Protein AF-E1ZJI1-F1 (afdb_monomer)

Radius of gyration: 28.55 Å; Cα contacts (8 Å, |Δi|>4): 270; chains: 1; bounding box: 76×72×93 Å

Foldseek 3Di:
DDDDDDDPDDVVVVVVVVVVVVVVVVVVVVVPDDDDPDDDDDDDDDDDDDDDDPDPPCVVVVVVVPDPPPVVVVVLVVLLVLVLVVLVVVLVVLVVVVVVVCVVCVVVDDDCPVQVVLSVVLSVLSVVLSVVSVPDDSVRCVVCVLVSVLVSLVVNLVSVLVVLPPCVVCVVVVPPDPDQSALPHDLLVLLQDAQDDDPVSVVVLVVSLCRNLCLQVLLCVLLSHLDQLLSSQVSLVVVLCSSVVPVVLLSSCVGNHNPHPVNLVCLVVLLVVLLPQDAPCPPPDDPPDPCPVLVVLCVPPVLVSQLSSQLSSSLSSCVRSHVNSSLSSLVVCVVPVDPPPPPCVVVLCPDPVVVVSVVVVVVVVVSVVVSVVSSCLNPNDPDDPVNNVSSVSNVSSVSSVVSSVVSSCDSVVPDPPRD

Organism: Chlorella variabilis (NCBI:txid554065)

Solvent-accessible surface area (backbone atoms only — not comparable to full-atom values): 24212 Å² total; per-residue (Å²): 134,85,85,84,79,82,82,95,68,68,73,64,61,58,59,62,61,50,56,61,54,56,50,51,55,60,48,59,64,55,76,76,62,77,86,81,89,73,82,84,81,79,82,81,92,76,96,70,85,87,72,87,69,80,76,77,73,59,62,60,63,58,55,65,67,65,62,76,57,68,71,58,56,52,50,55,51,51,50,53,48,51,42,53,51,51,54,51,51,51,52,50,51,50,50,53,50,49,53,54,50,52,60,61,42,69,76,63,83,82,88,58,69,65,59,56,53,50,54,51,49,52,51,47,52,52,50,50,50,51,50,51,64,68,69,46,52,73,70,57,39,71,74,42,43,66,58,54,53,52,49,50,51,50,49,54,53,48,54,57,56,61,61,75,65,64,69,79,72,52,66,78,54,52,84,81,56,81,84,59,74,58,52,79,58,74,59,19,46,54,32,61,43,68,59,48,72,66,69,71,23,47,54,50,45,49,52,34,47,34,45,27,70,41,28,49,58,49,16,49,53,35,52,62,45,96,45,60,34,51,57,37,40,52,52,29,50,52,52,49,48,57,55,61,71,42,74,47,58,62,22,49,48,68,22,44,25,49,60,24,68,71,37,54,66,46,40,61,56,55,45,53,61,56,67,67,36,51,68,83,63,81,78,65,70,75,93,77,76,75,56,62,66,56,49,58,59,50,60,40,71,65,50,40,55,49,40,42,44,42,21,52,50,47,39,48,40,44,47,47,24,33,48,48,15,27,51,48,20,38,57,50,42,67,78,50,66,74,74,74,68,80,63,62,68,75,64,50,74,78,44,96,54,48,67,63,52,48,50,52,49,51,52,49,53,52,48,53,50,51,33,50,51,49,38,42,73,77,65,30,95,83,61,53,73,66,54,52,51,50,52,51,42,44,50,50,13,50,51,42,51,55,29,41,53,52,25,50,51,53,65,72,64,49,73,92,83,77,127

Sequence (419 aa):
MAMDACPPGISRQTQQLQRPLARMASALARSSGNVSSRGVERPPGGSRSRAHSPLPDNRQEQEAARVPPAHLQTQIWLVRRMELTAFALLLLGQTIMWRRTAAAEAALVLEHSSWRQHMAGLLALQATALVTLLSMTQAAWLHYRVLVIVGLQTAMAYMASRLSTKPQLQSAAKEQLPCYALPAEGVGLLLLRPASPGAAGAAADWLRLATGTRVLQAAVVGMALPLPPLAVLAQQVVLILLMTATSHNVAHCASPLLTHPLTRARLPGAWKALAVLPDLGLLRAEPGQPHQHQRDLLAAPEAQSELHCLAVLVMHQTVFGLLLPVVIATWTARAAPLTHLPTAHQQAAEQPWGRAAAAAAAVGRTWDRANAALMELCCGEGYCGLQLCVAAWLLLGNCWMLNEAAAVRRVAGGLPGCA

Secondary structure (DSSP, 8-state):
--PPPPP--SHHHHHHHHHHHHHHHHHHHHHT--------PPPPP-------PPPP-THHHHHHTTS--HHHHHHHHHHHHHHHHHHHHHHHHHHHHHHHHHHHHTTS-SS-HHHHHHHHHHHHHHHHHHHHHHHS-HHHHHHHHHHHHHHHHHHHHHHHHHHTT-GGGTTTSTTTS-S-----SGGGGGGGSPPPSHHHHHHHHHHHHHHHTSHHHHHHHHHHS---HHHHHHHHHHHHHHHHHSTHHHHHHTSHHHHSHHHHHHHHHHHHHHHTSPP-STTS----S-HHHHHHHTTSHHHHHHHHHHHHHHHHIIIIIIIHHHHHHHHHHHHS-------GGGTGGGSTTHHHHHHHHHHHHHHHHHHHHHHHHHH-TT--HHHHHHHHHHHHHHHHHHHHHHHHHHHHT--TT--

Mean predicted aligned error: 12.96 Å

Structure (mmCIF, N/CA/C/O backbone):
data_AF-E1ZJI1-F1
#
_entry.id   AF-E1ZJI1-F1
#
loop_
_atom_site.group_PDB
_atom_site.id
_atom_site.type_symbol
_atom_site.label_atom_id
_atom_site.label_alt_id
_atom_site.label_comp_id
_atom_site.label_asym_id
_atom_site.label_entity_id
_atom_site.label_seq_id
_atom_site.pdbx_PDB_ins_code
_atom_site.Cartn_x
_atom_site.Cartn_y
_atom_site.Cartn_z
_atom_site.occupancy
_atom_site.B_iso_or_equiv
_atom_site.auth_seq_id
_atom_site.auth_comp_id
_atom_site.auth_asym_id
_atom_site.auth_atom_id
_atom_site.pdbx_PDB_model_num
ATOM 1 N N . MET A 1 1 ? -7.031 -43.935 -39.981 1.00 37.50 1 MET A N 1
ATOM 2 C CA . MET A 1 1 ? -6.043 -44.398 -38.982 1.00 37.50 1 MET A CA 1
ATOM 3 C C . MET A 1 1 ? -6.364 -43.720 -37.661 1.00 37.50 1 MET A C 1
ATOM 5 O O . MET A 1 1 ? -6.825 -42.589 -37.687 1.00 37.50 1 MET A O 1
ATOM 9 N N . ALA A 1 2 ? -6.254 -44.495 -36.585 1.00 32.72 2 ALA A N 1
ATOM 10 C CA . ALA A 1 2 ? -6.893 -44.383 -35.274 1.00 32.72 2 ALA A CA 1
ATOM 11 C C . ALA A 1 2 ? -6.976 -42.988 -34.619 1.00 32.72 2 ALA A C 1
ATOM 13 O O . ALA A 1 2 ? -5.997 -42.252 -34.565 1.00 32.72 2 ALA A O 1
ATOM 14 N N . MET A 1 3 ? -8.161 -42.698 -34.063 1.00 33.12 3 MET A N 1
ATOM 15 C CA . MET A 1 3 ? -8.352 -41.766 -32.951 1.00 33.12 3 MET A CA 1
ATOM 16 C C . MET A 1 3 ? -7.973 -42.487 -31.653 1.00 33.12 3 MET A C 1
ATOM 18 O O . MET A 1 3 ? -8.554 -43.532 -31.356 1.00 33.12 3 MET A O 1
ATOM 22 N N . ASP A 1 4 ? -7.044 -41.922 -30.885 1.00 33.50 4 ASP A N 1
ATOM 23 C CA . ASP A 1 4 ? -6.704 -42.411 -29.550 1.00 33.50 4 ASP A CA 1
ATOM 24 C C . ASP A 1 4 ? -7.618 -41.796 -28.486 1.00 33.50 4 ASP A C 1
ATOM 26 O O . ASP A 1 4 ? -7.842 -40.585 -28.414 1.00 33.50 4 ASP A O 1
ATOM 30 N N . ALA A 1 5 ? -8.174 -42.690 -27.674 1.00 36.91 5 ALA A N 1
ATOM 31 C CA . ALA A 1 5 ? -9.123 -42.422 -26.613 1.00 36.91 5 ALA A CA 1
ATOM 32 C C . ALA A 1 5 ? -8.452 -41.798 -25.377 1.00 36.91 5 ALA A C 1
ATOM 34 O O . ALA A 1 5 ? -7.399 -42.233 -24.915 1.00 36.91 5 ALA A O 1
ATOM 35 N N . CYS A 1 6 ? -9.121 -40.802 -24.799 1.00 39.62 6 CYS A N 1
ATOM 36 C CA . CYS A 1 6 ? -8.763 -40.172 -23.531 1.00 39.62 6 CYS A CA 1
ATOM 37 C C . CYS A 1 6 ? -9.185 -41.081 -22.348 1.00 39.62 6 CYS A C 1
ATOM 39 O O . CYS A 1 6 ? -10.284 -41.645 -22.394 1.00 39.62 6 CYS A O 1
ATOM 41 N N . PRO A 1 7 ? -8.378 -41.249 -21.281 1.00 41.38 7 PRO A N 1
ATOM 42 C CA . PRO A 1 7 ? -8.674 -42.213 -20.222 1.00 41.38 7 PRO A CA 1
ATOM 43 C C . PRO A 1 7 ? -9.762 -41.701 -19.250 1.00 41.38 7 PRO A C 1
ATOM 45 O O . PRO A 1 7 ? -9.650 -40.593 -18.715 1.00 41.38 7 PRO A O 1
ATOM 48 N N . PRO A 1 8 ? -10.796 -42.505 -18.929 1.00 43.28 8 PRO A N 1
ATOM 49 C CA . PRO A 1 8 ? -11.837 -42.140 -17.973 1.00 43.28 8 PRO A CA 1
ATOM 50 C C . PRO A 1 8 ? -11.361 -42.441 -16.542 1.00 43.28 8 PRO A C 1
ATOM 52 O O . PRO A 1 8 ? -11.665 -43.492 -15.985 1.00 43.28 8 PRO A O 1
ATOM 55 N N . GLY A 1 9 ? -10.578 -41.538 -15.942 1.00 42.28 9 GLY A N 1
ATOM 56 C CA . GLY A 1 9 ? -9.996 -41.769 -14.606 1.00 42.28 9 GLY A CA 1
ATOM 57 C C . GLY A 1 9 ? -10.211 -40.676 -13.556 1.00 42.28 9 GLY A C 1
ATOM 58 O O . GLY A 1 9 ? -10.220 -40.968 -12.364 1.00 42.28 9 GLY A O 1
ATOM 59 N N . ILE A 1 10 ? -10.416 -39.417 -13.955 1.00 48.31 10 ILE A N 1
ATOM 60 C CA . ILE A 1 10 ? -10.218 -38.273 -13.038 1.00 48.31 10 ILE A CA 1
ATOM 61 C C . ILE A 1 10 ? -11.520 -37.817 -12.337 1.00 48.31 10 ILE A C 1
ATOM 63 O O . ILE A 1 10 ? -11.482 -37.164 -11.291 1.00 48.31 10 ILE A O 1
ATOM 67 N N . SER A 1 11 ? -12.697 -38.223 -12.827 1.00 52.41 11 SER A N 1
ATOM 68 C CA . SER A 1 11 ? -13.986 -37.760 -12.276 1.00 52.41 11 SER A CA 1
ATOM 69 C C . SER A 1 11 ? -14.371 -38.394 -10.931 1.00 52.41 11 SER A C 1
ATOM 71 O O . SER A 1 11 ? -15.123 -37.799 -10.160 1.00 52.41 11 SER A O 1
ATOM 73 N N . ARG A 1 12 ? -13.841 -39.580 -10.593 1.00 50.53 12 ARG A N 1
ATOM 74 C CA . ARG A 1 12 ? -14.170 -40.247 -9.317 1.00 50.53 12 ARG A CA 1
ATOM 75 C C . ARG A 1 12 ? -13.354 -39.724 -8.132 1.00 50.53 12 ARG A C 1
ATOM 77 O O . ARG A 1 12 ? -13.881 -39.670 -7.022 1.00 50.53 12 ARG A O 1
ATOM 84 N N . GLN A 1 13 ? -12.117 -39.273 -8.353 1.00 49.59 13 GLN A N 1
ATOM 85 C CA . GLN A 1 13 ? -11.273 -38.716 -7.285 1.00 49.59 13 GLN A CA 1
ATOM 86 C C . GLN A 1 13 ? -11.736 -37.322 -6.837 1.00 49.59 13 GLN A C 1
ATOM 88 O O . GLN A 1 13 ? -11.723 -37.018 -5.644 1.00 49.59 13 GLN A O 1
ATOM 93 N N . THR A 1 14 ? -12.240 -36.502 -7.760 1.00 52.12 14 THR A N 1
ATOM 94 C CA . THR A 1 14 ? -12.807 -35.181 -7.440 1.00 52.12 14 THR A CA 1
ATOM 95 C C . THR A 1 14 ? -14.122 -35.285 -6.656 1.00 52.12 14 THR A C 1
ATOM 97 O O . THR A 1 14 ? -14.335 -34.514 -5.720 1.00 52.12 14 THR A O 1
ATOM 100 N N . GLN A 1 15 ? -14.958 -36.298 -6.918 1.00 52.41 15 GLN A N 1
ATOM 101 C CA . GLN A 1 15 ? -16.167 -36.551 -6.117 1.00 52.41 15 GLN A CA 1
ATOM 102 C C . GLN A 1 15 ? -15.880 -37.066 -4.695 1.00 52.41 15 GLN A C 1
ATOM 104 O O . GLN A 1 15 ? -16.665 -36.801 -3.779 1.00 52.41 15 GLN A O 1
ATOM 109 N N . GLN A 1 16 ? -14.765 -37.771 -4.468 1.00 53.25 16 GLN A N 1
ATOM 110 C CA . GLN A 1 16 ? -14.403 -38.250 -3.127 1.00 53.25 16 GLN A CA 1
ATOM 111 C C . GLN A 1 16 ? -13.929 -37.123 -2.195 1.00 53.25 16 GLN A C 1
ATOM 113 O O . GLN A 1 16 ? -14.208 -37.183 -0.997 1.00 53.25 16 GLN A O 1
ATOM 118 N N . LEU A 1 17 ? -13.309 -36.065 -2.730 1.00 51.19 17 LEU A N 1
ATOM 119 C CA . LEU A 1 17 ? -12.855 -34.902 -1.951 1.00 51.19 17 LEU A CA 1
ATOM 120 C C . LEU A 1 17 ? -13.969 -33.880 -1.650 1.00 51.19 17 LEU A C 1
ATOM 122 O O . LEU A 1 17 ? -13.893 -33.171 -0.648 1.00 51.19 17 LEU A O 1
ATOM 126 N N . GLN A 1 18 ? -15.049 -33.835 -2.439 1.00 54.56 18 GLN A N 1
ATOM 127 C CA . GLN A 1 18 ? -16.174 -32.916 -2.190 1.00 54.56 18 GLN A CA 1
ATOM 128 C C . GLN A 1 18 ? -17.068 -33.334 -1.006 1.00 54.56 18 GLN A C 1
ATOM 130 O O . GLN A 1 18 ? -17.648 -32.484 -0.326 1.00 54.56 18 GLN A O 1
ATOM 135 N N . ARG A 1 19 ? -17.157 -34.636 -0.700 1.00 57.28 19 ARG A N 1
ATOM 136 C CA . ARG A 1 19 ? -17.980 -35.156 0.411 1.00 57.28 19 ARG A CA 1
ATOM 137 C C . ARG A 1 19 ? -17.525 -34.712 1.815 1.00 57.28 19 ARG A C 1
ATOM 139 O O . ARG A 1 19 ? -18.404 -34.359 2.605 1.00 57.28 19 ARG A O 1
ATOM 146 N N . PRO A 1 20 ? -16.227 -34.705 2.176 1.00 56.16 20 PRO A N 1
ATOM 147 C CA . PRO A 1 20 ? -15.794 -34.208 3.485 1.00 56.16 20 PRO A CA 1
ATOM 148 C C . PRO A 1 20 ? -15.956 -32.686 3.636 1.00 56.16 20 PRO A C 1
ATOM 150 O O . PRO A 1 20 ? -16.349 -32.234 4.710 1.00 56.16 20 PRO A O 1
ATOM 153 N N . LEU A 1 21 ? -15.766 -31.902 2.566 1.00 50.66 21 LEU A N 1
ATOM 154 C CA . LEU A 1 21 ? -15.939 -30.441 2.599 1.00 50.66 21 LEU A CA 1
ATOM 155 C C . LEU A 1 21 ? -17.402 -30.023 2.819 1.00 50.66 21 LEU A C 1
ATOM 157 O O . LEU A 1 21 ? -17.674 -29.154 3.649 1.00 50.66 21 LEU A O 1
ATOM 161 N N . ALA A 1 22 ? -18.358 -30.699 2.173 1.00 53.72 22 ALA A N 1
ATOM 162 C CA . ALA A 1 22 ? -19.785 -30.464 2.414 1.00 53.72 22 ALA A CA 1
ATOM 163 C C . ALA A 1 22 ? -20.205 -30.831 3.853 1.00 53.72 22 ALA A C 1
ATOM 165 O O . ALA A 1 22 ? -21.019 -30.138 4.472 1.00 53.72 22 ALA A O 1
ATOM 166 N N . ARG A 1 23 ? -19.606 -31.885 4.431 1.00 60.81 23 ARG A N 1
ATOM 167 C CA . ARG A 1 23 ? -19.838 -32.264 5.836 1.00 60.81 23 ARG A CA 1
ATOM 168 C C . ARG A 1 23 ? -19.276 -31.225 6.808 1.00 60.81 23 ARG A C 1
ATOM 170 O O . ARG A 1 23 ? -19.980 -30.882 7.754 1.00 60.81 23 ARG A O 1
ATOM 177 N N . MET A 1 24 ? -18.096 -30.660 6.539 1.00 54.44 24 MET A N 1
ATOM 178 C CA . MET A 1 24 ? -17.518 -29.572 7.344 1.00 54.44 24 MET A CA 1
ATOM 179 C C . MET A 1 24 ? -18.383 -28.301 7.316 1.00 54.44 24 MET A C 1
ATOM 181 O O . MET A 1 24 ? -18.677 -27.745 8.373 1.00 54.44 24 MET A O 1
ATOM 185 N N . ALA A 1 25 ? -18.883 -27.895 6.143 1.00 51.31 25 ALA A N 1
ATOM 186 C CA . ALA A 1 25 ? -19.768 -26.731 6.016 1.00 51.31 25 ALA A CA 1
ATOM 187 C C . ALA A 1 25 ? -21.095 -26.911 6.787 1.00 51.31 25 ALA A C 1
ATOM 189 O O . ALA A 1 25 ? -21.568 -25.996 7.459 1.00 51.31 25 ALA A O 1
ATOM 190 N N . SER A 1 26 ? -21.665 -28.121 6.769 1.00 52.38 26 SER A N 1
ATOM 191 C CA . SER A 1 26 ? -22.897 -28.442 7.512 1.00 52.38 26 SER A CA 1
ATOM 192 C C . SER A 1 26 ? -22.709 -28.647 9.028 1.00 52.38 26 SER A C 1
ATOM 194 O O . SER A 1 26 ? -23.695 -28.657 9.772 1.00 52.38 26 SER A O 1
ATOM 196 N N . ALA A 1 27 ? -21.469 -28.820 9.499 1.00 51.66 27 ALA A N 1
ATOM 197 C CA . ALA A 1 27 ? -21.130 -28.848 10.923 1.00 51.66 27 ALA A CA 1
ATOM 198 C C . ALA A 1 27 ? -20.963 -27.423 11.480 1.00 51.66 27 ALA A C 1
ATOM 200 O O . ALA A 1 27 ? -21.505 -27.118 12.540 1.00 51.66 27 ALA A O 1
ATOM 201 N N . LEU A 1 28 ? -20.328 -26.530 10.713 1.00 50.50 28 LEU A N 1
ATOM 202 C CA . LEU A 1 28 ? -20.190 -25.107 11.053 1.00 50.50 28 LEU A CA 1
ATOM 203 C C . LEU A 1 28 ? -21.540 -24.369 11.057 1.00 50.50 28 LEU A C 1
ATOM 205 O O . LEU A 1 28 ? -21.794 -23.548 11.933 1.00 50.50 28 LEU A O 1
ATOM 209 N N . ALA A 1 29 ? -22.466 -24.729 10.162 1.00 46.41 29 ALA A N 1
ATOM 210 C CA . ALA A 1 29 ? -23.826 -24.180 10.183 1.00 46.41 29 ALA A CA 1
ATOM 211 C C . ALA A 1 29 ? -24.649 -24.621 11.415 1.00 46.41 29 ALA A C 1
ATOM 213 O O . ALA A 1 29 ? -25.593 -23.934 11.801 1.00 46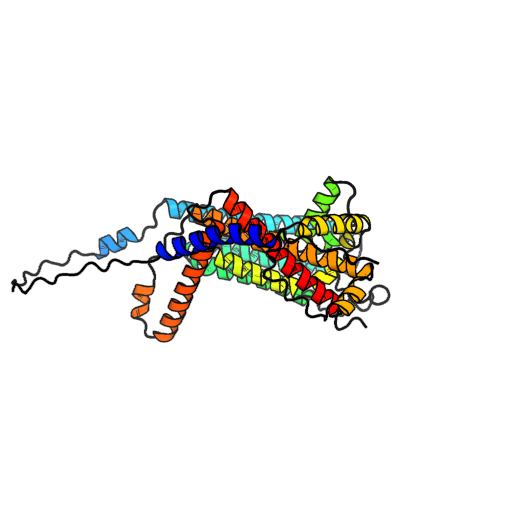.41 29 ALA A O 1
ATOM 214 N N . ARG A 1 30 ? -24.299 -25.749 12.055 1.00 49.47 30 ARG A N 1
ATOM 215 C CA . ARG A 1 30 ? -25.006 -26.275 13.236 1.00 49.47 30 ARG A CA 1
ATOM 216 C C . ARG A 1 30 ? -24.471 -25.751 14.568 1.00 49.47 30 ARG A C 1
ATOM 218 O O . ARG A 1 30 ? -25.242 -25.715 15.520 1.00 49.47 30 ARG A O 1
ATOM 225 N N . SER A 1 31 ? -23.219 -25.294 14.649 1.00 44.72 31 SER A N 1
ATOM 226 C CA . SER A 1 31 ? -22.698 -24.673 15.880 1.00 44.72 31 SER A CA 1
ATOM 227 C C . SER A 1 31 ? -23.128 -23.211 16.058 1.00 44.72 31 SER A C 1
ATOM 229 O O . SER A 1 31 ? -22.912 -22.639 17.119 1.00 44.72 31 SER A O 1
ATOM 231 N N . SER A 1 32 ? -23.758 -22.612 15.042 1.00 40.88 32 SER A N 1
ATOM 232 C CA . SER A 1 32 ? -24.221 -21.218 15.053 1.00 40.88 32 SER A CA 1
ATOM 233 C C . SER A 1 32 ? -25.687 -21.037 15.503 1.00 40.88 32 SER A C 1
ATOM 235 O O . SER A 1 32 ? -26.193 -19.914 15.486 1.00 40.88 32 SER A O 1
ATOM 237 N N . GLY A 1 33 ? -26.394 -22.108 15.880 1.00 41.91 33 GLY A N 1
ATOM 238 C CA . GLY A 1 33 ? -27.814 -22.070 16.250 1.00 41.91 33 GLY A CA 1
ATOM 239 C C . GLY A 1 33 ? -28.081 -22.361 17.732 1.00 41.91 33 GLY A C 1
ATOM 240 O O . GLY A 1 33 ? -27.650 -23.397 18.228 1.00 41.91 33 GLY A O 1
ATOM 241 N N . ASN A 1 34 ? -28.896 -21.494 18.356 1.00 39.44 34 ASN A N 1
ATOM 242 C CA . ASN A 1 34 ? -29.544 -21.557 19.688 1.00 39.44 34 ASN A CA 1
ATOM 243 C C . ASN A 1 34 ? -28.738 -20.881 20.816 1.00 39.44 34 ASN A C 1
ATOM 245 O O . ASN A 1 34 ? -27.730 -21.406 21.264 1.00 39.44 34 ASN A O 1
ATOM 249 N N . VAL A 1 35 ? -29.087 -19.702 21.358 1.00 46.31 35 VAL A N 1
ATOM 250 C CA . VAL A 1 35 ? -30.405 -19.110 21.693 1.00 46.31 35 VAL A CA 1
ATOM 251 C C . VAL A 1 35 ? -31.328 -20.121 22.369 1.00 46.31 35 VAL A C 1
ATOM 253 O O . VAL A 1 35 ? -32.257 -20.650 21.774 1.00 46.31 35 VAL A O 1
ATOM 256 N N . SER A 1 36 ? -31.051 -20.380 23.647 1.00 39.38 36 SER A N 1
ATOM 257 C CA . SER A 1 36 ? -32.018 -20.958 24.577 1.00 39.38 36 SER A CA 1
ATOM 258 C C . SER A 1 36 ? -32.679 -19.824 25.356 1.00 39.38 36 SER A C 1
ATOM 260 O O . SER A 1 36 ? -32.191 -19.391 26.399 1.00 39.38 36 SER A O 1
ATOM 262 N N . SER A 1 37 ? -33.819 -19.368 24.846 1.00 44.00 37 SER A N 1
ATOM 263 C CA . SER A 1 37 ? -34.855 -18.681 25.612 1.00 44.00 37 SER A CA 1
ATOM 264 C C . SER A 1 37 ? -35.364 -19.616 26.717 1.00 44.00 37 SER A C 1
ATOM 266 O O . SER A 1 37 ? -36.238 -20.449 26.476 1.00 44.00 37 SER A O 1
ATOM 268 N N . ARG A 1 38 ? -34.796 -19.523 27.925 1.00 41.44 38 ARG A N 1
ATOM 269 C CA . ARG A 1 38 ? -35.379 -20.141 29.124 1.00 41.44 38 ARG A CA 1
ATOM 270 C C . ARG A 1 38 ? -36.248 -19.118 29.843 1.00 41.44 38 ARG A C 1
ATOM 272 O O . ARG A 1 38 ? -35.863 -17.963 30.001 1.00 41.44 38 ARG A O 1
ATOM 279 N N . GLY A 1 39 ? -37.452 -19.578 30.164 1.00 41.56 39 GLY A N 1
ATOM 280 C CA . GLY A 1 39 ? -38.615 -18.784 30.506 1.00 41.56 39 GLY A CA 1
ATOM 281 C C . GLY A 1 39 ? -38.468 -17.978 31.786 1.00 41.56 39 GLY A C 1
ATOM 282 O O . GLY A 1 39 ? -37.927 -18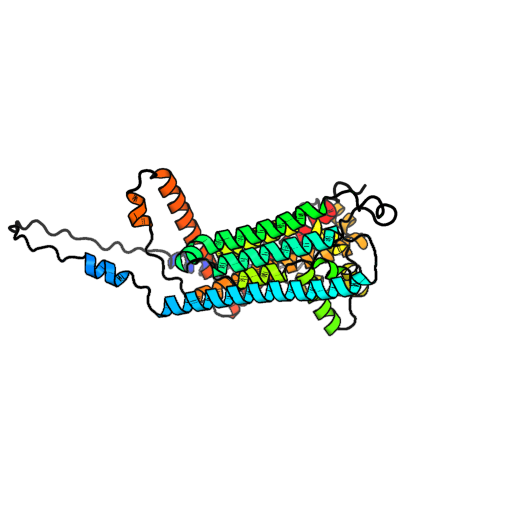.436 32.788 1.00 41.56 39 GLY A O 1
ATOM 283 N N . VAL A 1 40 ? -39.012 -16.768 31.723 1.00 41.66 40 VAL A N 1
ATOM 284 C CA . VAL A 1 40 ? -39.311 -15.933 32.878 1.00 41.66 40 VAL A CA 1
ATOM 285 C C . VAL A 1 40 ? -40.689 -16.359 33.377 1.00 41.66 40 VAL A C 1
ATOM 287 O O . VAL A 1 40 ? -41.712 -15.955 32.822 1.00 41.66 40 VAL A O 1
ATOM 290 N N . GLU A 1 41 ? -40.717 -17.207 34.401 1.00 41.47 41 GLU A N 1
ATOM 291 C CA . GLU A 1 41 ? -41.916 -17.423 35.208 1.00 41.47 41 GLU A CA 1
ATOM 292 C C . GLU A 1 41 ? -42.193 -16.153 36.023 1.00 41.47 41 GLU A C 1
ATOM 294 O O . GLU A 1 41 ? -41.361 -15.690 36.805 1.00 41.47 41 GLU A O 1
ATOM 299 N N . ARG A 1 42 ? -43.369 -15.555 35.807 1.00 44.66 42 ARG A N 1
ATOM 300 C CA . ARG A 1 42 ? -43.912 -14.488 36.654 1.00 44.66 42 ARG A CA 1
ATOM 301 C C . ARG A 1 42 ? -44.543 -15.120 37.900 1.00 44.66 42 ARG A C 1
ATOM 303 O O . ARG A 1 42 ? -45.495 -15.882 37.734 1.00 44.66 42 ARG A O 1
ATOM 310 N N . PRO A 1 43 ? -44.116 -14.771 39.124 1.00 53.50 43 PRO A N 1
ATOM 311 C CA . PRO A 1 43 ? -44.890 -15.092 40.314 1.00 53.50 43 PRO A CA 1
ATOM 312 C C . PRO A 1 43 ? -46.102 -14.143 40.440 1.00 53.50 43 PRO A C 1
ATOM 314 O O . PRO A 1 43 ? -46.004 -12.967 40.065 1.00 53.50 43 PRO A O 1
ATOM 317 N N . PRO A 1 44 ? -47.252 -14.628 40.949 1.00 56.75 44 PRO A N 1
ATOM 318 C CA . PRO A 1 44 ? -48.449 -13.822 41.148 1.00 56.75 44 PRO A CA 1
ATOM 319 C C . PRO A 1 44 ? -48.346 -12.955 42.410 1.00 56.75 44 PRO A C 1
ATOM 321 O O . PRO A 1 44 ? -47.534 -13.186 43.306 1.00 56.75 44 PRO A O 1
ATOM 324 N N . GLY A 1 45 ? -49.171 -11.910 42.426 1.00 51.94 45 GLY A N 1
ATOM 325 C CA . GLY A 1 45 ? -49.064 -10.748 43.296 1.00 51.94 45 GLY A CA 1
ATOM 326 C C . GLY A 1 45 ? -49.156 -11.036 44.792 1.00 51.94 45 GLY A C 1
ATOM 327 O O . GLY A 1 45 ? -50.116 -11.626 45.277 1.00 51.94 45 GLY A O 1
ATOM 328 N N . GLY A 1 46 ? -48.177 -10.504 45.521 1.00 43.06 46 GLY A N 1
ATOM 329 C CA . GLY A 1 46 ? -48.245 -10.269 46.956 1.00 43.06 46 GLY A CA 1
ATOM 330 C C . GLY A 1 46 ? -48.208 -8.767 47.219 1.00 43.06 46 GLY A C 1
ATOM 331 O O . GLY A 1 46 ? -47.187 -8.114 47.009 1.00 43.06 46 GLY A O 1
ATOM 332 N N . SER A 1 47 ? -49.331 -8.219 47.670 1.00 56.09 47 SER A N 1
ATOM 333 C CA . SER A 1 47 ? -49.472 -6.861 48.191 1.00 56.09 47 SER A CA 1
ATOM 334 C C . SER A 1 47 ? -48.570 -6.668 49.417 1.00 56.09 47 SER A C 1
ATOM 336 O O . SER A 1 47 ? -48.902 -7.119 50.513 1.00 56.09 47 SER A O 1
ATOM 338 N N . ARG A 1 48 ? -47.418 -6.010 49.240 1.00 48.28 48 ARG A N 1
ATOM 339 C CA . ARG A 1 48 ? -46.526 -5.593 50.335 1.00 48.28 48 ARG A CA 1
ATOM 340 C C . ARG A 1 48 ? -46.515 -4.074 50.465 1.00 48.28 48 ARG A C 1
ATOM 342 O O . ARG A 1 48 ? -46.180 -3.361 49.520 1.00 48.28 48 ARG A O 1
ATOM 349 N N . SER A 1 49 ? -46.869 -3.613 51.662 1.00 51.41 49 SER A N 1
ATOM 350 C CA . SER A 1 49 ? -46.761 -2.232 52.125 1.00 51.41 49 SER A CA 1
ATOM 351 C C . SER A 1 49 ? -45.392 -1.628 51.815 1.00 51.41 49 SER A C 1
ATOM 353 O O . SER A 1 49 ? -44.355 -2.186 52.173 1.00 51.41 49 SER A O 1
ATOM 355 N N . ARG A 1 50 ? -45.413 -0.454 51.173 1.00 51.75 50 ARG A N 1
ATOM 356 C CA . ARG A 1 50 ? -44.255 0.417 50.947 1.00 51.75 50 ARG A CA 1
ATOM 357 C C . ARG A 1 50 ? -43.723 0.927 52.286 1.00 51.75 50 ARG A C 1
ATOM 359 O O . ARG A 1 50 ? -44.245 1.894 52.829 1.00 51.75 50 ARG A O 1
ATOM 366 N N . ALA A 1 51 ? -42.650 0.316 52.772 1.00 53.50 51 ALA A N 1
ATOM 367 C CA . ALA A 1 51 ? -41.677 1.020 53.592 1.00 53.50 51 ALA A CA 1
ATOM 368 C C . ALA A 1 51 ? -40.717 1.748 52.636 1.00 53.50 51 ALA A C 1
ATOM 370 O O . ALA A 1 51 ? -40.097 1.120 51.777 1.00 53.50 51 ALA A O 1
ATOM 371 N N . HIS A 1 52 ? -40.644 3.076 52.732 1.00 55.31 52 HIS A N 1
ATOM 372 C CA . HIS A 1 52 ? -39.642 3.880 52.034 1.00 55.31 52 HIS A CA 1
ATOM 373 C C . HIS A 1 52 ? -38.261 3.591 52.632 1.00 55.31 52 HIS A C 1
ATOM 375 O O . HIS A 1 52 ? -37.834 4.244 53.580 1.00 55.31 52 HIS A O 1
ATOM 381 N N . SER A 1 53 ? -37.559 2.603 52.081 1.00 53.59 53 SER A N 1
ATOM 382 C CA . SER A 1 53 ? -36.108 2.523 52.225 1.00 53.59 53 SER A CA 1
ATOM 383 C C . SER A 1 53 ? -35.485 3.627 51.360 1.00 53.59 53 SER A C 1
ATOM 385 O O . SER A 1 53 ? -35.840 3.717 50.180 1.00 53.59 53 SER A O 1
ATOM 387 N N . PRO A 1 54 ? -34.605 4.486 51.905 1.00 63.81 54 PRO A N 1
ATOM 388 C CA . PRO A 1 54 ? -33.879 5.460 51.100 1.00 63.81 54 PRO A CA 1
ATOM 389 C C . PRO A 1 54 ? -33.081 4.695 50.042 1.00 63.81 54 PRO A C 1
ATOM 391 O O . PRO A 1 54 ? -32.344 3.766 50.375 1.00 63.81 54 PRO A O 1
ATOM 394 N N . LEU A 1 55 ? -33.296 5.028 48.764 1.00 66.62 55 LEU A N 1
ATOM 395 C CA . LEU A 1 55 ? -32.519 4.449 47.674 1.00 66.62 55 LEU A CA 1
ATOM 396 C C . LEU A 1 55 ? -31.030 4.674 47.980 1.00 66.62 55 LEU A C 1
ATOM 398 O O . LEU A 1 55 ? -30.663 5.816 48.269 1.00 66.62 55 LEU A O 1
ATOM 402 N N . PRO A 1 56 ? -30.185 3.628 47.937 1.00 63.50 56 PRO A N 1
ATOM 403 C CA . PRO A 1 56 ? -28.749 3.810 48.062 1.00 63.50 56 PRO A CA 1
ATOM 404 C C . PRO A 1 56 ? -28.291 4.783 46.975 1.00 63.50 56 PRO A C 1
ATOM 406 O O . PRO A 1 56 ? -28.734 4.713 45.824 1.00 63.50 56 PRO A O 1
ATOM 409 N N . ASP A 1 57 ? -27.460 5.739 47.376 1.00 66.12 57 ASP A N 1
ATOM 410 C CA . ASP A 1 57 ? -26.951 6.799 46.517 1.00 66.12 57 ASP A CA 1
ATOM 411 C C . ASP A 1 57 ? -25.956 6.201 45.505 1.00 66.12 57 ASP A C 1
ATOM 413 O O . ASP A 1 57 ? -24.738 6.235 45.677 1.00 66.12 57 ASP A O 1
ATOM 417 N N . ASN A 1 58 ? -26.496 5.608 44.434 1.00 69.75 58 ASN A N 1
ATOM 418 C CA . ASN A 1 58 ? -25.754 4.955 43.346 1.00 69.75 58 ASN A CA 1
ATOM 419 C C . ASN A 1 58 ? -24.778 5.904 42.616 1.00 69.75 58 ASN A C 1
ATOM 421 O O . ASN A 1 58 ? -24.041 5.466 41.729 1.00 69.75 58 ASN A O 1
ATOM 425 N N . ARG A 1 59 ? -24.749 7.201 42.959 1.00 68.19 59 ARG A N 1
ATOM 426 C CA . ARG A 1 59 ? -23.778 8.161 42.421 1.00 68.19 59 ARG A CA 1
ATOM 427 C C . ARG A 1 59 ? -22.343 7.814 42.798 1.00 68.19 59 ARG A C 1
ATOM 429 O O . ARG A 1 59 ? -21.473 7.950 41.943 1.00 68.19 59 ARG A O 1
ATOM 436 N N . GLN A 1 60 ? -22.093 7.323 44.013 1.00 63.59 60 GLN A N 1
ATOM 437 C CA . GLN A 1 60 ? -20.725 7.002 44.440 1.00 63.59 60 GLN A CA 1
ATOM 438 C C . GLN A 1 60 ? -20.164 5.761 43.732 1.00 63.59 60 GLN A C 1
ATOM 440 O O . GLN A 1 60 ? -19.003 5.768 43.323 1.00 63.59 60 GLN A O 1
ATOM 445 N N . GLU A 1 61 ? -20.982 4.732 43.485 1.00 63.88 61 GLU A N 1
ATOM 446 C CA . GLU A 1 61 ? -20.558 3.579 42.675 1.00 63.88 61 GLU A CA 1
ATOM 447 C C . GLU A 1 61 ? -20.364 3.953 41.197 1.00 63.88 61 GLU A C 1
ATOM 449 O O . GLU A 1 61 ? -19.425 3.480 40.553 1.00 63.88 61 GLU A O 1
ATOM 454 N N . GLN A 1 62 ? -21.185 4.865 40.659 1.00 66.44 62 GLN A N 1
ATOM 455 C CA . GLN A 1 62 ? -20.994 5.378 39.299 1.00 66.44 62 GLN A CA 1
ATOM 456 C C . GLN A 1 62 ? -19.753 6.270 39.150 1.00 66.44 62 GLN A C 1
ATOM 458 O O . GLN A 1 62 ? -19.170 6.299 38.064 1.00 66.44 62 GLN A O 1
ATOM 463 N N . GLU A 1 63 ? -19.324 6.986 40.192 1.00 65.00 63 GLU A N 1
ATOM 464 C CA . GLU A 1 63 ? -18.082 7.772 40.164 1.00 65.00 63 GLU A CA 1
ATOM 465 C C . GLU A 1 63 ? -16.833 6.906 40.347 1.00 65.00 63 GLU A C 1
ATOM 467 O O . GLU A 1 63 ? -15.850 7.116 39.633 1.00 65.00 63 GLU A O 1
ATOM 472 N N . ALA A 1 64 ? -16.884 5.876 41.198 1.00 59.53 64 ALA A N 1
ATOM 473 C CA . ALA A 1 64 ? -15.787 4.919 41.346 1.00 59.53 64 ALA A CA 1
ATOM 474 C C . ALA A 1 64 ? -15.518 4.126 40.049 1.00 59.53 64 ALA A C 1
ATOM 476 O O . ALA A 1 64 ? -14.369 3.813 39.738 1.00 59.53 64 ALA A O 1
ATOM 477 N N . ALA A 1 65 ? -16.552 3.875 39.239 1.00 59.78 65 ALA A N 1
ATOM 478 C CA . ALA A 1 65 ? -16.426 3.197 37.947 1.00 59.78 65 ALA A CA 1
ATOM 479 C C . ALA A 1 65 ? -15.832 4.067 36.814 1.00 59.78 65 ALA A C 1
ATOM 481 O O . ALA A 1 65 ? -15.575 3.550 35.724 1.00 59.78 65 ALA A O 1
ATOM 482 N N . ARG A 1 66 ? -15.609 5.377 37.020 1.00 65.25 66 ARG A N 1
ATOM 483 C CA . ARG A 1 66 ? -15.080 6.273 35.967 1.00 65.25 66 ARG A CA 1
ATOM 484 C C . ARG A 1 66 ? -13.563 6.287 35.847 1.00 65.25 66 ARG A C 1
ATOM 486 O O . ARG A 1 66 ? -13.059 6.803 34.848 1.00 65.25 66 ARG A O 1
ATOM 493 N N . VAL A 1 67 ? -12.829 5.762 36.826 1.00 67.75 67 VAL A N 1
ATOM 494 C CA . VAL A 1 67 ? -11.367 5.712 36.731 1.00 67.75 67 VAL A CA 1
ATOM 495 C C . VAL A 1 67 ? -10.988 4.520 35.848 1.00 67.75 67 VAL A C 1
ATOM 497 O O . VAL A 1 67 ? -11.272 3.381 36.221 1.00 67.75 67 VAL A O 1
ATOM 500 N N . PRO A 1 68 ? -10.375 4.741 34.669 1.00 67.19 68 PRO A N 1
ATOM 501 C CA . PRO A 1 68 ? -9.944 3.638 33.827 1.00 67.19 68 PRO A CA 1
ATOM 502 C C . PRO A 1 68 ? -8.934 2.780 34.597 1.00 67.19 68 PRO A C 1
ATOM 504 O O . PRO A 1 68 ? -8.090 3.319 35.319 1.00 67.19 68 PRO A O 1
ATOM 507 N N . PRO A 1 69 ? -8.986 1.449 34.455 1.00 76.75 69 PRO A N 1
ATOM 508 C CA . PRO A 1 69 ? -8.079 0.573 35.177 1.00 76.75 69 PRO A CA 1
ATOM 509 C C . PRO A 1 69 ? -6.624 0.888 34.796 1.00 76.75 69 PRO A C 1
ATOM 511 O O . PRO A 1 69 ? -6.326 1.187 33.638 1.00 76.75 69 PRO A O 1
ATOM 514 N N . ALA A 1 70 ? -5.706 0.813 35.767 1.00 77.00 70 ALA A N 1
ATOM 515 C CA . ALA A 1 70 ? -4.323 1.283 35.619 1.00 77.00 70 ALA A CA 1
ATOM 516 C C . ALA A 1 70 ? -3.605 0.722 34.372 1.00 77.00 70 ALA A C 1
ATOM 518 O O . ALA A 1 70 ? -2.865 1.445 33.706 1.00 77.00 70 ALA A O 1
ATOM 519 N N . HIS A 1 71 ? -3.886 -0.533 33.996 1.00 73.38 71 HIS A N 1
ATOM 520 C CA . HIS A 1 71 ? -3.313 -1.165 32.803 1.00 73.38 71 HIS A CA 1
ATOM 521 C C . HIS A 1 71 ? -3.696 -0.447 31.495 1.00 73.38 71 HIS A C 1
ATOM 523 O O . HIS A 1 71 ? -2.862 -0.316 30.596 1.00 73.38 71 HIS A O 1
ATOM 529 N N . LEU A 1 72 ? -4.926 0.070 31.396 1.00 71.62 72 LEU A N 1
ATOM 530 C CA . LEU A 1 72 ? -5.404 0.810 30.228 1.00 71.62 72 LEU A CA 1
ATOM 531 C C . LEU A 1 72 ? -4.657 2.140 30.101 1.00 71.62 72 LEU A C 1
ATOM 533 O O . LEU A 1 72 ? -4.242 2.536 29.014 1.00 71.62 72 LEU A O 1
ATOM 537 N N . GLN A 1 73 ? -4.431 2.815 31.229 1.00 75.75 73 GLN A N 1
ATOM 538 C CA . GLN A 1 73 ? -3.719 4.089 31.262 1.00 75.75 73 GLN A CA 1
ATOM 539 C C . GLN A 1 73 ? -2.257 3.928 30.814 1.00 75.75 73 GLN A C 1
ATOM 541 O O . GLN A 1 73 ? -1.758 4.748 30.036 1.00 75.75 73 GLN A O 1
ATOM 54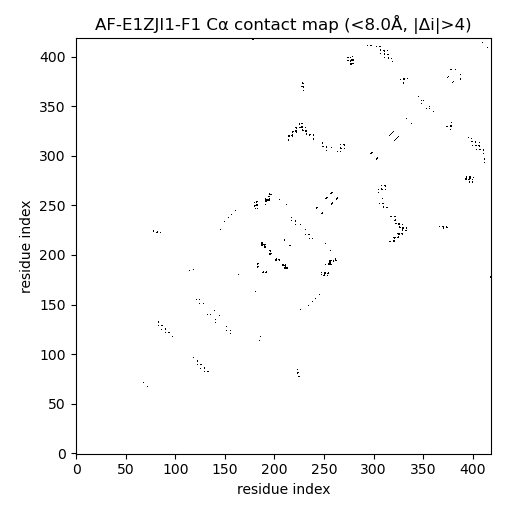6 N N . THR A 1 74 ? -1.594 2.838 31.222 1.00 75.44 74 THR A N 1
ATOM 547 C CA . THR A 1 74 ? -0.241 2.492 30.758 1.00 75.44 74 THR A CA 1
ATOM 548 C C . THR A 1 74 ? -0.207 2.216 29.253 1.00 75.44 74 THR A C 1
ATOM 550 O O . THR A 1 74 ? 0.678 2.727 28.563 1.00 75.44 74 THR A O 1
ATOM 553 N N . GLN A 1 75 ? -1.182 1.471 28.717 1.00 71.44 75 GLN A N 1
ATOM 554 C CA . GLN A 1 75 ? -1.265 1.193 27.278 1.00 71.44 75 GLN A CA 1
ATOM 555 C C . GLN A 1 75 ? -1.481 2.466 26.455 1.00 71.44 75 GLN A C 1
ATOM 557 O O . GLN A 1 75 ? -0.744 2.705 25.498 1.00 71.44 75 GLN A O 1
ATOM 562 N N . ILE A 1 76 ? -2.428 3.324 26.848 1.00 73.38 76 ILE A N 1
ATOM 563 C CA . ILE A 1 76 ? -2.698 4.595 26.152 1.00 73.38 76 ILE A CA 1
ATOM 564 C C . ILE A 1 76 ? -1.436 5.465 26.123 1.00 73.38 76 ILE A C 1
ATOM 566 O O . ILE A 1 76 ? -1.117 6.090 25.109 1.00 73.38 76 ILE A O 1
ATOM 570 N N . TRP A 1 77 ? -0.697 5.509 27.231 1.00 76.44 77 TRP A N 1
ATOM 571 C CA . TRP A 1 77 ? 0.536 6.281 27.315 1.00 76.44 77 TRP A CA 1
ATOM 572 C C . TRP A 1 77 ? 1.657 5.712 26.432 1.00 76.44 77 TRP A C 1
ATOM 574 O O . TRP A 1 77 ? 2.340 6.477 25.745 1.00 76.44 77 TRP A O 1
ATOM 584 N N . LEU A 1 78 ? 1.814 4.384 26.392 1.00 72.94 78 LEU A N 1
ATOM 585 C CA . LEU A 1 78 ? 2.785 3.707 25.526 1.00 72.94 78 LEU A CA 1
ATOM 586 C C . LEU A 1 78 ? 2.489 3.975 24.045 1.00 72.94 78 LEU A C 1
ATOM 588 O O . LEU A 1 78 ? 3.386 4.355 23.295 1.00 72.94 78 LEU A O 1
ATOM 592 N N . VAL A 1 79 ? 1.224 3.841 23.642 1.00 69.50 79 VAL A N 1
ATOM 593 C CA . VAL A 1 79 ? 0.775 4.127 22.275 1.00 69.50 79 VAL A CA 1
ATOM 594 C C . VAL A 1 79 ? 1.094 5.564 21.894 1.00 69.50 79 VAL A C 1
ATOM 596 O O . VAL A 1 79 ? 1.718 5.801 20.862 1.00 69.50 79 VAL A O 1
ATOM 599 N N . ARG A 1 80 ? 0.726 6.526 22.748 1.00 74.81 80 ARG A N 1
ATOM 600 C CA . ARG A 1 80 ? 1.004 7.940 22.489 1.00 74.81 80 ARG A CA 1
ATOM 601 C C . ARG A 1 80 ? 2.502 8.187 22.302 1.00 74.81 80 ARG A C 1
ATOM 603 O O . ARG A 1 80 ? 2.886 8.941 21.412 1.00 74.81 80 ARG A O 1
ATOM 610 N N . ARG A 1 81 ? 3.354 7.542 23.106 1.00 75.62 81 ARG A N 1
ATOM 611 C CA . ARG A 1 81 ? 4.812 7.628 22.940 1.00 75.62 81 ARG A CA 1
ATOM 612 C C . ARG A 1 81 ? 5.281 7.046 21.614 1.00 75.62 81 ARG A C 1
ATOM 614 O O . ARG A 1 81 ? 6.044 7.716 20.930 1.00 75.62 81 ARG A O 1
ATOM 621 N N . MET A 1 82 ? 4.815 5.857 21.237 1.00 69.69 82 MET A N 1
ATOM 622 C CA . MET A 1 82 ? 5.186 5.240 19.960 1.00 69.69 82 MET A CA 1
ATOM 623 C C . MET A 1 82 ? 4.789 6.118 18.771 1.00 69.69 82 MET A C 1
ATOM 625 O O . MET A 1 82 ? 5.599 6.306 17.865 1.00 69.69 82 MET A O 1
ATOM 629 N N . GLU A 1 83 ? 3.599 6.723 18.798 1.00 68.31 83 GLU A N 1
ATOM 630 C CA . GLU A 1 83 ? 3.166 7.651 17.750 1.00 68.31 83 GLU A CA 1
ATOM 631 C C . GLU A 1 83 ? 4.050 8.900 17.691 1.00 68.31 83 GLU A C 1
ATOM 633 O O . GLU A 1 83 ? 4.539 9.255 16.619 1.00 68.31 83 GLU A O 1
ATOM 638 N N . LEU A 1 84 ? 4.327 9.534 18.835 1.00 74.88 84 LEU A N 1
ATOM 639 C CA . LEU A 1 84 ? 5.224 10.692 18.897 1.00 74.88 84 LEU A CA 1
ATOM 640 C C . LEU A 1 84 ? 6.629 10.352 18.385 1.00 74.88 84 LEU A C 1
ATOM 642 O O . LEU A 1 84 ? 7.206 11.125 17.620 1.00 74.88 84 LEU A O 1
ATOM 646 N N . THR A 1 85 ? 7.168 9.189 18.757 1.00 71.56 85 THR A N 1
ATOM 647 C CA . THR A 1 85 ? 8.466 8.716 18.264 1.00 71.56 85 THR A CA 1
ATOM 648 C C . THR A 1 85 ? 8.429 8.457 16.759 1.00 71.56 85 THR A C 1
ATOM 650 O O . THR A 1 85 ? 9.354 8.864 16.061 1.00 71.56 85 THR A O 1
ATOM 653 N N . ALA A 1 86 ? 7.363 7.853 16.230 1.00 68.38 86 ALA A N 1
ATOM 654 C CA . ALA A 1 86 ? 7.213 7.619 14.796 1.00 68.38 86 ALA A CA 1
ATOM 655 C C . ALA A 1 86 ? 7.164 8.937 14.003 1.00 68.38 86 ALA A C 1
ATOM 657 O O . ALA A 1 86 ? 7.885 9.081 13.015 1.00 68.38 86 ALA A O 1
ATOM 658 N N . PHE A 1 87 ? 6.386 9.926 14.458 1.00 70.62 87 PHE A N 1
ATOM 659 C CA . PHE A 1 87 ? 6.349 11.255 13.835 1.00 70.62 87 PHE A CA 1
ATOM 660 C C . PHE A 1 87 ? 7.697 11.977 13.929 1.00 70.62 87 PHE A C 1
ATOM 662 O O . PHE A 1 87 ? 8.141 12.564 12.943 1.00 70.62 87 PHE A O 1
ATOM 669 N N . ALA A 1 88 ? 8.384 11.891 15.072 1.00 73.25 88 ALA A N 1
ATOM 670 C CA . ALA A 1 88 ? 9.712 12.474 15.239 1.00 73.25 88 ALA A CA 1
ATOM 671 C C . ALA A 1 88 ? 10.748 11.831 14.302 1.00 73.25 88 ALA A C 1
ATOM 673 O O . ALA A 1 88 ? 11.535 12.542 13.679 1.00 73.25 88 ALA A O 1
ATOM 674 N N . LEU A 1 89 ? 10.727 10.503 14.152 1.00 70.56 89 LEU A N 1
ATOM 675 C CA . LEU A 1 89 ? 11.617 9.782 13.239 1.00 70.56 89 LEU A CA 1
ATOM 676 C C . LEU A 1 89 ? 11.311 10.088 11.770 1.00 70.56 89 LEU A C 1
ATOM 678 O O . LEU A 1 89 ? 12.244 10.247 10.984 1.00 70.56 89 LEU A O 1
ATOM 682 N N . LEU A 1 90 ? 10.034 10.215 11.397 1.00 68.38 90 LEU A N 1
ATOM 683 C CA . LEU A 1 90 ? 9.635 10.643 10.053 1.00 68.38 90 LEU A CA 1
ATOM 684 C C . LEU A 1 90 ? 10.150 12.054 9.749 1.00 68.38 90 LEU A C 1
ATOM 686 O O . LEU A 1 90 ? 10.789 12.257 8.716 1.00 68.38 90 LEU A O 1
ATOM 690 N N . LEU A 1 91 ? 9.950 12.998 10.672 1.00 74.94 91 LEU A N 1
ATOM 691 C CA . LEU A 1 91 ? 10.436 14.372 10.541 1.00 74.94 91 LEU A CA 1
ATOM 692 C C . LEU A 1 91 ? 11.972 14.417 10.455 1.00 74.94 91 LEU A C 1
ATOM 694 O O . LEU A 1 91 ? 12.540 15.114 9.609 1.00 74.94 91 LEU A O 1
ATOM 698 N N . LEU A 1 92 ? 12.663 13.635 11.288 1.00 73.44 92 LEU A N 1
ATOM 699 C CA . LEU A 1 92 ? 14.122 13.527 11.269 1.00 73.44 92 LEU A CA 1
ATOM 700 C C . LEU A 1 92 ? 14.628 12.922 9.949 1.00 73.44 92 LEU A C 1
ATOM 702 O O . LEU A 1 92 ? 15.561 13.439 9.339 1.00 73.44 92 LEU A O 1
ATOM 706 N N . GLY A 1 93 ? 13.994 11.855 9.467 1.00 68.62 93 GLY A N 1
ATOM 707 C CA . GLY A 1 93 ? 14.334 11.230 8.190 1.00 68.62 93 GLY A CA 1
ATOM 708 C C . GLY A 1 93 ? 14.165 12.194 7.017 1.00 68.62 93 GLY A C 1
ATOM 709 O O . GLY A 1 93 ? 15.065 12.314 6.181 1.00 68.62 93 GLY A O 1
ATOM 710 N N . GLN A 1 94 ? 13.057 12.942 6.988 1.00 71.75 94 GLN A N 1
ATOM 711 C CA . GLN A 1 94 ? 12.802 13.946 5.954 1.00 71.75 94 GLN A CA 1
ATOM 712 C C . GLN A 1 94 ? 13.784 15.117 6.016 1.00 71.75 94 GLN A C 1
ATOM 714 O O . GLN A 1 94 ? 14.285 15.541 4.977 1.00 71.75 94 GLN A O 1
ATOM 719 N N . THR A 1 95 ? 14.125 15.607 7.209 1.00 72.19 95 THR A N 1
ATOM 720 C CA . THR A 1 95 ? 15.119 16.685 7.364 1.00 72.19 95 THR A CA 1
ATOM 721 C C . THR A 1 95 ? 16.529 16.242 6.973 1.00 72.19 95 THR A C 1
ATOM 723 O O . THR A 1 95 ? 17.238 17.002 6.310 1.00 72.19 95 THR A O 1
ATOM 726 N N . ILE A 1 96 ? 16.942 15.015 7.311 1.00 71.50 96 ILE A N 1
ATOM 727 C CA . ILE A 1 96 ? 18.231 14.454 6.870 1.00 71.50 96 ILE A CA 1
ATOM 728 C C . ILE A 1 96 ? 18.259 14.313 5.349 1.00 71.50 96 ILE A C 1
ATOM 730 O O . ILE A 1 96 ? 19.242 14.710 4.717 1.00 71.50 96 ILE A O 1
ATOM 734 N N . MET A 1 97 ? 17.193 13.766 4.758 1.00 67.94 97 MET A N 1
ATOM 735 C CA . MET A 1 97 ? 17.075 13.674 3.305 1.00 67.94 97 MET A CA 1
ATOM 736 C C . MET A 1 97 ? 17.169 15.052 2.658 1.00 67.94 97 MET A C 1
ATOM 738 O O . MET A 1 97 ? 17.993 15.227 1.766 1.00 67.94 97 MET A O 1
ATOM 742 N N . TRP A 1 98 ? 16.411 16.029 3.160 1.00 73.88 98 TRP A N 1
ATOM 743 C CA . TRP A 1 98 ? 16.419 17.395 2.648 1.00 73.88 98 TRP A CA 1
ATOM 744 C C . TRP A 1 98 ? 17.803 18.039 2.733 1.00 73.88 98 TRP A C 1
ATOM 746 O O . TRP A 1 98 ? 18.253 18.648 1.768 1.00 73.88 98 TRP A O 1
ATOM 756 N N . ARG A 1 99 ? 18.530 17.859 3.844 1.00 75.69 99 ARG A N 1
ATOM 757 C CA . ARG A 1 99 ? 19.908 18.360 3.974 1.00 75.69 99 ARG A CA 1
ATOM 758 C C . ARG A 1 99 ? 20.853 17.726 2.957 1.00 75.69 99 ARG A C 1
ATOM 760 O O . ARG A 1 99 ? 21.671 18.429 2.371 1.00 75.69 99 ARG A O 1
ATOM 767 N N . ARG A 1 100 ? 20.751 16.411 2.743 1.00 73.12 100 ARG A N 1
ATOM 768 C CA . ARG A 1 100 ? 21.608 15.693 1.787 1.00 73.12 100 ARG A CA 1
ATOM 769 C C . ARG A 1 100 ? 21.306 16.082 0.344 1.00 73.12 100 ARG A C 1
ATOM 771 O O . ARG A 1 100 ? 22.244 16.261 -0.427 1.00 73.12 100 ARG A O 1
ATOM 778 N N . THR A 1 101 ? 20.032 16.229 -0.016 1.00 65.19 101 THR A N 1
ATOM 779 C CA . THR A 1 101 ? 19.646 16.673 -1.361 1.00 65.19 101 THR A CA 1
ATOM 780 C C . THR A 1 101 ? 20.007 18.136 -1.575 1.00 65.19 101 THR A C 1
ATOM 782 O O . THR A 1 101 ? 20.612 18.449 -2.588 1.00 65.19 101 THR A O 1
ATOM 785 N N . ALA A 1 102 ? 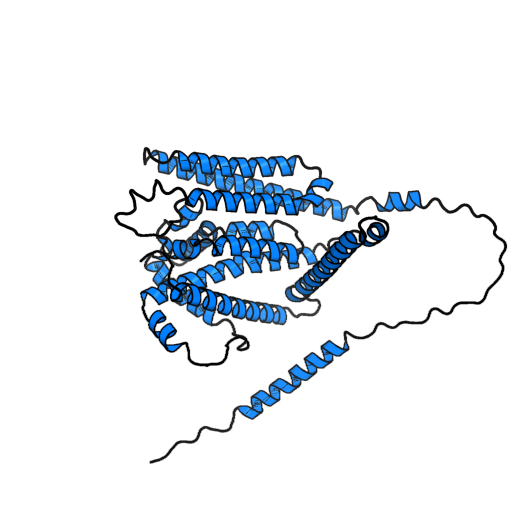19.770 19.011 -0.593 1.00 68.19 102 ALA A N 1
ATOM 786 C CA . ALA A 1 102 ? 20.154 20.419 -0.674 1.00 68.19 102 ALA A CA 1
ATOM 787 C C . ALA A 1 102 ? 21.672 20.608 -0.838 1.00 68.19 102 ALA A C 1
ATOM 789 O O . ALA A 1 102 ? 22.091 21.495 -1.575 1.00 68.19 102 ALA A O 1
ATOM 790 N N . ALA A 1 103 ? 22.493 19.773 -0.190 1.00 69.06 103 ALA A N 1
ATOM 791 C CA . ALA A 1 103 ? 23.946 19.801 -0.354 1.00 69.06 103 ALA A CA 1
ATOM 792 C C . ALA A 1 103 ? 24.393 19.327 -1.748 1.00 69.06 103 ALA A C 1
ATOM 794 O O . ALA A 1 103 ? 25.293 19.922 -2.331 1.00 69.06 103 ALA A O 1
ATOM 795 N N . ALA A 1 104 ? 23.753 18.287 -2.296 1.00 63.84 104 ALA A N 1
ATOM 796 C CA . ALA A 1 104 ? 24.034 17.803 -3.649 1.00 63.84 104 ALA A CA 1
ATOM 797 C C . ALA A 1 104 ? 23.557 18.790 -4.734 1.00 63.84 104 ALA A C 1
ATOM 799 O O . ALA A 1 104 ? 24.235 18.984 -5.737 1.00 63.84 104 ALA A O 1
ATOM 800 N N . GLU A 1 105 ? 22.415 19.446 -4.515 1.00 61.97 105 GLU A N 1
ATOM 801 C CA . GLU A 1 105 ? 21.817 20.426 -5.432 1.00 61.97 105 GLU A CA 1
ATOM 802 C C . GLU A 1 105 ? 22.467 21.809 -5.348 1.00 61.97 105 GLU A C 1
ATOM 804 O O . GLU A 1 105 ? 22.409 22.559 -6.315 1.00 61.97 105 GLU A O 1
ATOM 809 N N . ALA A 1 106 ? 23.132 22.170 -4.244 1.00 60.75 106 ALA A N 1
ATOM 810 C CA . ALA A 1 106 ? 23.915 23.409 -4.175 1.00 60.75 106 ALA A CA 1
ATOM 811 C C . ALA A 1 106 ? 25.022 23.471 -5.250 1.00 60.75 106 ALA A C 1
ATOM 813 O O . ALA A 1 106 ? 25.480 24.559 -5.585 1.00 60.75 106 ALA A O 1
ATOM 814 N N . ALA A 1 107 ? 25.410 22.320 -5.813 1.00 57.53 107 ALA A N 1
ATOM 815 C CA . ALA A 1 107 ? 26.337 22.217 -6.936 1.00 57.53 107 ALA A CA 1
ATOM 816 C C . ALA A 1 107 ? 25.672 22.377 -8.324 1.00 57.53 107 ALA A C 1
ATOM 818 O O . ALA A 1 107 ? 26.373 22.618 -9.302 1.00 57.53 107 ALA A O 1
ATOM 819 N N . LEU A 1 108 ? 24.340 22.269 -8.428 1.00 58.69 108 LEU A N 1
ATOM 820 C CA . LEU A 1 108 ? 23.558 22.381 -9.669 1.00 58.69 108 LEU A CA 1
ATOM 821 C C . LEU A 1 108 ? 22.634 23.606 -9.570 1.00 58.69 108 LEU A C 1
ATOM 823 O O . LEU A 1 108 ? 21.489 23.558 -9.127 1.00 58.69 108 LEU A O 1
ATOM 827 N N . VAL A 1 109 ? 23.209 24.750 -9.920 1.00 52.88 109 VAL A N 1
ATOM 828 C CA . VAL A 1 109 ? 22.710 26.104 -9.658 1.00 52.88 109 VAL A CA 1
ATOM 829 C C . VAL A 1 109 ? 21.643 26.526 -10.690 1.00 52.88 109 VAL A C 1
ATOM 831 O O . VAL A 1 109 ? 21.957 26.595 -11.869 1.00 52.88 109 VAL A O 1
ATOM 834 N N . LEU A 1 110 ? 20.400 26.796 -10.233 1.00 51.38 110 LEU A N 1
ATOM 835 C CA . LEU A 1 110 ? 19.558 28.007 -10.476 1.00 51.38 110 LEU A CA 1
ATOM 836 C C . LEU A 1 110 ? 18.029 27.815 -10.556 1.00 51.38 110 LEU A C 1
ATOM 838 O O . LEU A 1 110 ? 17.323 28.783 -10.291 1.00 51.38 110 LEU A O 1
ATOM 842 N N . GLU A 1 111 ? 17.472 26.627 -10.807 1.00 54.34 111 GLU A N 1
ATOM 843 C CA . GLU A 1 111 ? 16.029 26.538 -11.156 1.00 54.34 111 GLU A CA 1
ATOM 844 C C . GLU A 1 111 ? 15.110 25.820 -10.139 1.00 54.34 111 GLU A C 1
ATOM 846 O O . GLU A 1 111 ? 14.022 25.371 -10.475 1.00 54.34 111 GLU A O 1
ATOM 851 N N . HIS A 1 112 ? 15.518 25.703 -8.868 1.00 59.12 112 HIS A N 1
ATOM 852 C CA . HIS A 1 112 ? 14.844 24.829 -7.880 1.00 59.12 112 HIS A CA 1
ATOM 853 C C . HIS A 1 112 ? 14.192 25.553 -6.677 1.00 59.12 112 HIS A C 1
ATOM 855 O O . HIS A 1 112 ? 14.055 24.987 -5.587 1.00 59.12 112 HIS A O 1
ATOM 861 N N . SER A 1 113 ? 13.760 26.811 -6.826 1.00 66.56 113 SER A N 1
ATOM 862 C CA . SER A 1 113 ? 13.116 27.566 -5.729 1.00 66.56 113 SER A CA 1
ATOM 863 C C . SER A 1 113 ? 11.778 26.959 -5.272 1.00 66.56 113 SER A C 1
ATOM 865 O O . SER A 1 113 ? 11.482 26.952 -4.075 1.00 66.56 113 SER A O 1
ATOM 867 N N . SER A 1 114 ? 11.006 26.382 -6.196 1.00 66.69 114 SER A N 1
ATOM 868 C CA . SER A 1 114 ? 9.716 25.738 -5.920 1.00 66.69 114 SER A CA 1
ATOM 869 C C . SER A 1 114 ? 9.872 24.495 -5.037 1.00 66.69 114 SER A C 1
ATOM 871 O O . SER A 1 114 ? 9.192 24.359 -4.023 1.00 66.69 114 SER A O 1
ATOM 873 N N . TRP A 1 115 ? 10.838 23.633 -5.355 1.00 67.12 115 TRP A N 1
ATOM 874 C CA . TRP A 1 115 ? 11.150 22.415 -4.606 1.00 67.12 115 TRP A CA 1
ATOM 875 C C . TRP A 1 115 ? 11.430 22.682 -3.120 1.00 67.12 115 TRP A C 1
ATOM 877 O O . TRP A 1 115 ? 10.869 22.021 -2.238 1.00 67.12 115 TRP A O 1
ATOM 887 N N . ARG A 1 116 ? 12.240 23.708 -2.823 1.00 72.88 116 ARG A N 1
ATOM 888 C CA . ARG A 1 116 ? 12.552 24.097 -1.437 1.00 72.88 116 ARG A CA 1
ATOM 889 C C . ARG A 1 116 ? 11.312 24.557 -0.673 1.00 72.88 116 ARG A C 1
ATOM 891 O O . ARG A 1 116 ? 11.156 24.186 0.488 1.00 72.88 116 ARG A O 1
ATOM 898 N N . GLN A 1 117 ? 10.420 25.315 -1.314 1.00 74.31 117 GLN A N 1
ATOM 899 C CA . GLN A 1 117 ? 9.158 25.749 -0.703 1.00 74.31 117 GLN A CA 1
ATOM 900 C C . GLN A 1 117 ? 8.236 24.559 -0.395 1.00 74.31 117 GLN A C 1
ATOM 902 O O . GLN A 1 117 ? 7.590 24.543 0.652 1.00 74.31 117 GLN A O 1
ATOM 907 N N . HIS A 1 118 ? 8.215 23.526 -1.241 1.00 66.00 118 HIS A N 1
ATOM 908 C CA . HIS A 1 118 ? 7.394 22.330 -1.018 1.00 66.00 118 HIS A CA 1
ATOM 909 C C . HIS A 1 118 ? 7.913 21.450 0.115 1.00 66.00 118 HIS A C 1
ATOM 911 O O . HIS A 1 118 ? 7.131 21.020 0.964 1.00 66.00 118 HIS A O 1
ATOM 917 N N . MET A 1 119 ? 9.226 21.208 0.162 1.00 67.62 119 MET A N 1
ATOM 918 C CA . MET A 1 119 ? 9.839 20.493 1.284 1.00 67.62 119 MET A CA 1
ATOM 919 C C . MET A 1 119 ? 9.631 21.256 2.593 1.00 67.62 119 MET A C 1
ATOM 921 O O . MET A 1 119 ? 9.255 20.647 3.591 1.00 67.62 119 MET A O 1
ATOM 925 N N . ALA A 1 120 ? 9.768 22.585 2.576 1.00 73.56 120 ALA A N 1
ATOM 926 C CA . ALA A 1 120 ? 9.445 23.417 3.730 1.00 73.56 120 ALA A CA 1
ATOM 927 C C . ALA A 1 120 ? 7.964 23.297 4.132 1.00 73.56 120 ALA A C 1
ATOM 929 O O . ALA A 1 120 ? 7.674 23.163 5.316 1.00 73.56 120 ALA A O 1
ATOM 930 N N . GLY A 1 121 ? 7.033 23.271 3.172 1.00 72.50 121 GLY A N 1
ATOM 931 C CA . GLY A 1 121 ? 5.602 23.084 3.432 1.00 72.50 121 GLY A CA 1
ATOM 932 C C . GLY A 1 121 ? 5.258 21.712 4.020 1.00 72.50 121 GLY A C 1
ATOM 933 O O . GLY A 1 121 ? 4.472 21.627 4.961 1.00 72.50 121 GLY A O 1
ATOM 934 N N . LEU A 1 122 ? 5.873 20.635 3.522 1.00 69.81 122 LEU A N 1
ATOM 935 C CA . LEU A 1 122 ? 5.697 19.284 4.070 1.00 69.81 122 LEU A CA 1
ATOM 936 C C . LEU A 1 122 ? 6.290 19.159 5.477 1.00 69.81 122 LEU A C 1
ATOM 938 O O . LEU A 1 122 ? 5.633 18.615 6.365 1.00 69.81 122 LEU A O 1
ATOM 942 N N . LEU A 1 123 ? 7.483 19.714 5.700 1.00 74.94 123 LEU A N 1
ATOM 943 C CA . LEU A 1 123 ? 8.093 19.779 7.028 1.00 74.94 123 LEU A CA 1
ATOM 944 C C . LEU A 1 123 ? 7.251 20.619 7.990 1.00 74.94 123 LEU A C 1
ATOM 946 O O . LEU A 1 123 ? 7.071 20.212 9.133 1.00 74.94 123 LEU A O 1
ATOM 950 N N . ALA A 1 124 ? 6.692 21.742 7.532 1.00 73.31 124 ALA A N 1
ATOM 951 C CA . ALA A 1 124 ? 5.789 22.567 8.324 1.00 73.31 124 ALA A CA 1
ATOM 952 C C . ALA A 1 124 ? 4.518 21.794 8.692 1.00 73.31 124 ALA A C 1
ATOM 954 O O . ALA A 1 124 ? 4.182 21.741 9.866 1.00 73.31 124 ALA A O 1
ATOM 955 N N . LEU A 1 125 ? 3.866 21.114 7.740 1.00 71.19 125 LEU A N 1
ATOM 956 C CA . LEU A 1 125 ? 2.688 20.279 8.013 1.00 71.19 125 LEU A CA 1
ATOM 957 C C . LEU A 1 125 ? 2.982 19.178 9.040 1.00 71.19 125 LEU A C 1
ATOM 959 O O . LEU A 1 125 ? 2.192 18.967 9.960 1.00 71.19 125 LEU A O 1
ATOM 963 N N . GLN A 1 126 ? 4.122 18.496 8.917 1.00 72.31 126 GLN A N 1
ATOM 964 C CA . GLN A 1 126 ? 4.526 17.464 9.875 1.00 72.31 126 GLN A CA 1
ATOM 965 C C . GLN A 1 126 ? 4.887 18.038 11.244 1.00 72.31 126 GLN A C 1
ATOM 967 O O . GLN A 1 126 ? 4.503 17.465 12.263 1.00 72.31 126 GLN A O 1
ATOM 972 N N . ALA A 1 127 ? 5.584 19.174 11.286 1.00 71.94 127 ALA A N 1
ATOM 973 C CA . ALA A 1 127 ? 5.905 19.868 12.525 1.00 71.94 127 ALA A CA 1
ATOM 974 C C . ALA A 1 127 ? 4.633 20.368 13.222 1.00 71.94 127 ALA A C 1
ATOM 976 O O . ALA A 1 127 ? 4.476 20.153 14.420 1.00 71.94 127 ALA A O 1
ATOM 977 N N . THR A 1 128 ? 3.691 20.958 12.481 1.00 73.38 128 THR A N 1
ATOM 978 C CA . THR A 1 128 ? 2.386 21.372 13.007 1.00 73.38 128 THR A CA 1
ATOM 979 C C . THR A 1 128 ? 1.626 20.174 13.551 1.00 73.38 128 THR A C 1
ATOM 981 O O . THR A 1 128 ? 1.159 20.237 14.681 1.00 73.38 128 THR A O 1
ATOM 984 N N . ALA A 1 129 ? 1.568 19.060 12.819 1.00 71.00 129 ALA A N 1
ATOM 985 C CA . ALA A 1 129 ? 0.928 17.844 13.310 1.00 71.00 129 ALA A CA 1
ATOM 986 C C . ALA A 1 129 ? 1.570 17.321 14.599 1.00 71.00 129 ALA A C 1
ATOM 988 O O . ALA A 1 129 ? 0.858 16.983 15.542 1.00 71.00 129 ALA A O 1
ATOM 989 N N . LEU A 1 130 ? 2.904 17.296 14.670 1.00 75.00 130 LEU A N 1
ATOM 990 C CA . LEU A 1 130 ? 3.627 16.897 15.875 1.00 75.00 130 LEU A CA 1
ATOM 991 C C . LEU A 1 130 ? 3.297 17.828 17.051 1.00 75.00 130 LEU A C 1
ATOM 993 O O . LEU A 1 130 ? 3.010 17.348 18.145 1.00 75.00 130 LEU A O 1
ATOM 997 N N . VAL A 1 131 ? 3.272 19.145 16.826 1.00 76.56 131 VAL A N 1
ATOM 998 C CA . VAL A 1 131 ? 2.894 20.137 17.844 1.00 76.56 131 VAL A CA 1
ATOM 999 C C . VAL A 1 131 ? 1.444 19.947 18.289 1.00 76.56 131 VAL A C 1
ATOM 1001 O O . VAL A 1 131 ? 1.186 19.950 19.490 1.00 76.56 131 VAL A O 1
ATOM 1004 N N . THR A 1 132 ? 0.505 19.716 17.367 1.00 73.56 132 THR A N 1
ATOM 1005 C CA . THR A 1 132 ? -0.899 19.419 17.691 1.00 73.56 132 THR A CA 1
ATOM 1006 C C . THR A 1 132 ? -1.022 18.137 18.520 1.00 73.56 132 THR A C 1
ATOM 1008 O O . THR A 1 132 ? -1.741 18.109 19.515 1.00 73.56 132 THR A O 1
ATOM 1011 N N . LEU A 1 133 ? -0.281 17.079 18.179 1.00 72.00 133 LEU A N 1
ATOM 1012 C CA . LEU A 1 133 ? -0.275 15.825 18.945 1.00 72.00 133 LEU A CA 1
ATOM 1013 C C . LEU A 1 133 ? 0.325 15.991 20.351 1.00 72.00 133 LEU A C 1
ATOM 1015 O O . LEU A 1 133 ? -0.127 15.352 21.310 1.00 72.00 133 LEU A O 1
ATOM 1019 N N . LEU A 1 134 ? 1.334 16.853 20.491 1.00 77.31 134 LEU A N 1
ATOM 1020 C CA . LEU A 1 134 ? 1.935 17.195 21.780 1.00 77.31 134 LEU A CA 1
ATOM 1021 C C . LEU A 1 134 ? 1.002 18.063 22.637 1.00 77.31 134 LEU A C 1
ATOM 1023 O O . LEU A 1 134 ? 0.955 17.867 23.850 1.00 77.31 134 LEU A O 1
ATOM 1027 N N . SER A 1 135 ? 0.236 18.972 22.027 1.00 76.38 135 SER A N 1
ATOM 1028 C CA . SER A 1 135 ? -0.637 19.913 22.742 1.00 76.38 135 SER A CA 1
ATOM 1029 C C . SER A 1 135 ? -2.018 19.355 23.096 1.00 76.38 135 SER A C 1
ATOM 1031 O O . SER A 1 135 ? -2.656 19.856 24.023 1.00 76.38 135 SER A O 1
ATOM 1033 N N . MET A 1 136 ? -2.492 18.307 22.416 1.00 73.50 136 MET A N 1
ATOM 1034 C CA . MET A 1 136 ? -3.784 17.696 22.739 1.00 73.50 136 MET A CA 1
ATOM 1035 C C . MET A 1 136 ? -3.778 16.995 24.104 1.00 73.50 136 MET A C 1
ATOM 1037 O O . MET A 1 136 ? -2.853 16.257 24.466 1.00 73.50 136 MET A O 1
ATOM 1041 N N . THR A 1 137 ? -4.871 17.169 24.853 1.00 79.38 137 THR A N 1
ATOM 1042 C CA . THR A 1 137 ? -5.143 16.353 26.040 1.00 79.38 137 THR A CA 1
ATOM 1043 C C . THR A 1 137 ? -5.361 14.901 25.620 1.00 79.38 137 THR A C 1
ATOM 1045 O O . THR A 1 137 ? -5.803 14.613 24.509 1.00 79.38 137 THR A O 1
ATOM 1048 N N . GLN A 1 138 ? -5.057 13.957 26.510 1.00 69.69 138 GLN A N 1
ATOM 1049 C CA . GLN A 1 138 ? -5.118 12.524 26.203 1.00 69.69 138 GLN A CA 1
ATOM 1050 C C . GLN A 1 138 ? -6.530 12.081 25.768 1.00 69.69 138 GLN A C 1
ATOM 1052 O O . GLN A 1 138 ? -6.675 11.291 24.838 1.00 69.69 138 GLN A O 1
ATOM 1057 N N . ALA A 1 139 ? -7.567 12.659 26.386 1.00 68.50 139 ALA A N 1
ATOM 1058 C CA . ALA A 1 139 ? -8.966 12.417 26.043 1.00 68.50 139 ALA A CA 1
ATOM 1059 C C . ALA A 1 139 ? -9.339 12.970 24.658 1.00 68.50 139 ALA A C 1
ATOM 1061 O O . ALA A 1 139 ? -9.980 12.271 23.874 1.00 68.50 139 ALA A O 1
ATOM 1062 N N . ALA A 1 140 ? -8.919 14.198 24.332 1.00 68.75 140 ALA A N 1
ATOM 1063 C CA . ALA A 1 140 ? -9.174 14.788 23.019 1.00 68.75 140 ALA A CA 1
ATOM 1064 C C . ALA A 1 140 ? -8.411 14.042 21.917 1.00 68.75 140 ALA A C 1
ATOM 1066 O O . ALA A 1 140 ? -8.967 13.775 20.854 1.00 68.75 140 ALA A O 1
ATOM 1067 N N . TRP A 1 141 ? -7.162 13.653 22.185 1.00 72.56 141 TRP A N 1
ATOM 1068 C CA . TRP A 1 141 ? -6.373 12.843 21.264 1.00 72.56 141 TRP A CA 1
ATOM 1069 C C . TRP A 1 141 ? -7.087 11.523 20.961 1.00 72.56 141 TRP A C 1
ATOM 1071 O O . TRP A 1 141 ? -7.324 11.250 19.795 1.00 72.56 141 TRP A O 1
ATOM 1081 N N . LEU A 1 142 ? -7.553 10.761 21.958 1.00 68.94 142 LEU A N 1
ATOM 1082 C CA . LEU A 1 142 ? -8.288 9.511 21.705 1.00 68.94 142 LEU A CA 1
ATOM 1083 C C . LEU A 1 142 ? -9.517 9.699 20.795 1.00 68.94 142 LEU A C 1
ATOM 1085 O O . LEU A 1 142 ? -9.743 8.873 19.914 1.00 68.94 142 LEU A O 1
ATOM 1089 N N . HIS A 1 143 ? -10.272 10.789 20.970 1.00 69.88 143 HIS A N 1
ATOM 1090 C CA . HIS A 1 143 ? -11.475 11.063 20.176 1.00 69.88 143 HIS A CA 1
ATOM 1091 C C . HIS A 1 143 ? -11.168 11.495 18.738 1.00 69.88 143 HIS A C 1
ATOM 1093 O O . HIS A 1 143 ? -11.834 11.055 17.804 1.00 69.88 143 HIS A O 1
ATOM 1099 N N . TYR A 1 144 ? -10.169 12.357 18.545 1.00 71.69 144 TYR A N 1
ATOM 1100 C CA . TYR A 1 144 ? -9.903 12.984 17.245 1.00 71.69 144 TYR A CA 1
ATOM 1101 C C . TYR A 1 144 ? -8.724 12.374 16.487 1.00 71.69 144 TYR A C 1
ATOM 1103 O O . TYR A 1 144 ? -8.494 12.728 15.335 1.00 71.69 144 TYR A O 1
ATOM 1111 N N . ARG A 1 145 ? -7.982 11.447 17.091 1.00 69.25 145 ARG A N 1
ATOM 1112 C CA . ARG A 1 145 ? -6.768 10.838 16.533 1.00 69.25 145 ARG A CA 1
ATOM 1113 C C . ARG A 1 145 ? -6.942 10.325 15.109 1.00 69.25 145 ARG A C 1
ATOM 1115 O O . ARG A 1 145 ? -6.135 10.667 14.251 1.00 69.25 145 ARG A O 1
ATOM 1122 N N . VAL A 1 146 ? -8.004 9.560 14.842 1.00 66.69 146 VAL A N 1
ATOM 1123 C CA . VAL A 1 146 ? -8.283 9.031 13.494 1.00 66.69 146 VAL A CA 1
ATOM 1124 C C . VAL A 1 146 ? -8.444 10.173 12.495 1.00 66.69 146 VAL A C 1
ATOM 1126 O O . VAL A 1 146 ? -7.801 10.171 11.452 1.00 66.69 146 VAL A O 1
ATOM 1129 N N . LEU A 1 147 ? -9.247 11.182 12.844 1.00 72.38 147 LEU A N 1
ATOM 1130 C CA . LEU A 1 147 ? -9.493 12.349 11.998 1.00 72.38 147 LEU A CA 1
ATOM 1131 C C . LEU A 1 147 ? -8.221 13.167 11.758 1.00 72.38 147 LEU A C 1
ATOM 1133 O O . LEU A 1 147 ? -7.965 13.555 10.624 1.00 72.38 147 LEU A O 1
ATOM 1137 N N . VAL A 1 148 ? -7.405 13.397 12.790 1.00 71.94 148 VAL A N 1
ATOM 1138 C CA . VAL A 1 148 ? -6.150 14.161 12.683 1.00 71.94 148 VAL A CA 1
ATOM 1139 C C . VAL A 1 148 ? -5.163 13.448 11.765 1.00 71.94 148 VAL A C 1
ATOM 1141 O O . VAL A 1 148 ? -4.594 14.066 10.869 1.00 71.94 148 VAL A O 1
ATOM 1144 N N . ILE A 1 149 ? -4.984 12.141 11.947 1.00 69.62 149 ILE A N 1
ATOM 1145 C CA . ILE A 1 149 ? -4.044 11.350 11.150 1.00 69.62 149 ILE A CA 1
ATOM 1146 C C . ILE A 1 149 ? -4.523 11.247 9.705 1.00 69.62 149 ILE A C 1
ATOM 1148 O O . ILE A 1 149 ? -3.752 11.524 8.786 1.00 69.62 149 ILE A O 1
ATOM 1152 N N . VAL A 1 150 ? -5.783 10.860 9.492 1.00 68.19 150 VAL A N 1
ATOM 1153 C CA . VAL A 1 150 ? -6.349 10.716 8.145 1.00 68.19 150 VAL A CA 1
ATOM 1154 C C . VAL A 1 150 ? -6.370 12.072 7.440 1.00 68.19 150 VAL A C 1
ATOM 1156 O O . VAL A 1 150 ? -5.975 12.161 6.279 1.00 68.19 150 VAL A O 1
ATOM 1159 N N . GLY A 1 151 ? -6.749 13.142 8.142 1.00 73.25 151 GLY A N 1
ATOM 1160 C CA . GLY A 1 151 ? -6.721 14.513 7.634 1.00 73.25 151 GLY A CA 1
ATOM 1161 C C . GLY A 1 151 ? -5.315 14.957 7.229 1.00 73.25 151 GLY A C 1
ATOM 1162 O O . GLY A 1 151 ? -5.121 15.471 6.130 1.00 73.25 151 GLY A O 1
ATOM 1163 N N . LEU A 1 152 ? -4.305 14.682 8.057 1.00 72.62 152 LEU A N 1
ATOM 1164 C CA . LEU A 1 152 ? -2.916 15.003 7.734 1.00 72.62 152 LEU A CA 1
ATOM 1165 C C . LEU A 1 152 ? -2.417 14.216 6.517 1.00 72.62 152 LEU A C 1
ATOM 1167 O O . LEU A 1 152 ? -1.771 14.778 5.634 1.00 72.62 152 LEU A O 1
ATOM 1171 N N . GLN A 1 153 ? -2.714 12.920 6.448 1.00 69.19 153 GLN A N 1
ATOM 1172 C CA . GLN A 1 153 ? -2.299 12.080 5.326 1.00 69.19 153 GLN A CA 1
ATOM 1173 C C . GLN A 1 153 ? -2.974 12.476 4.017 1.00 69.19 153 GLN A C 1
ATOM 1175 O O . GLN A 1 153 ? -2.300 12.579 2.992 1.00 69.19 153 GLN A O 1
ATOM 1180 N N . THR A 1 154 ? -4.281 12.729 4.050 1.00 69.12 154 THR A N 1
ATOM 1181 C CA . THR A 1 154 ? -5.030 13.190 2.877 1.00 69.12 154 THR A CA 1
ATOM 1182 C C . THR A 1 154 ? -4.550 14.566 2.431 1.00 69.12 154 THR A C 1
ATOM 1184 O O . THR A 1 154 ? -4.332 14.755 1.237 1.00 69.12 154 THR A O 1
ATOM 1187 N N . ALA A 1 155 ? -4.261 15.485 3.358 1.00 73.56 155 ALA A N 1
ATOM 1188 C CA . ALA A 1 155 ? -3.659 16.778 3.041 1.00 73.56 155 ALA A CA 1
ATOM 1189 C C . ALA A 1 155 ? -2.265 16.632 2.405 1.00 73.56 155 ALA A C 1
ATOM 1191 O O . ALA A 1 155 ? -1.999 17.251 1.376 1.00 73.56 155 ALA A O 1
ATOM 1192 N N . MET A 1 156 ? -1.387 15.781 2.954 1.00 69.94 156 MET A N 1
ATOM 1193 C CA . MET A 1 156 ? -0.060 15.520 2.373 1.00 69.94 156 MET A CA 1
ATOM 1194 C C . MET A 1 156 ? -0.155 14.892 0.974 1.00 69.94 156 MET A C 1
ATOM 1196 O O . MET A 1 156 ? 0.577 15.296 0.067 1.00 69.94 156 MET A O 1
ATOM 1200 N N . ALA A 1 157 ? -1.055 13.924 0.781 1.00 65.06 157 ALA A N 1
ATOM 1201 C CA . ALA A 1 157 ? -1.283 13.285 -0.514 1.00 65.06 157 ALA A CA 1
ATOM 1202 C C . ALA A 1 157 ? -1.855 14.277 -1.540 1.00 65.06 157 ALA A C 1
ATOM 1204 O O . ALA A 1 157 ? -1.374 14.347 -2.670 1.00 65.06 157 ALA A O 1
ATOM 1205 N N . TYR A 1 158 ? -2.828 15.091 -1.130 1.00 71.69 158 TYR A N 1
ATOM 1206 C CA . TYR A 1 158 ? -3.443 16.115 -1.969 1.00 71.69 158 TYR A CA 1
ATOM 1207 C C . TYR A 1 158 ? -2.452 17.211 -2.371 1.00 71.69 158 TYR A C 1
ATOM 1209 O O . TYR A 1 158 ? -2.373 17.557 -3.550 1.00 71.69 158 TYR A O 1
ATOM 1217 N N . MET A 1 159 ? -1.654 17.719 -1.425 1.00 70.31 159 MET A N 1
ATOM 1218 C CA . MET A 1 159 ? -0.605 18.702 -1.711 1.00 70.31 159 MET A CA 1
ATOM 1219 C C . MET A 1 159 ? 0.409 18.140 -2.709 1.00 70.31 159 MET A C 1
ATOM 1221 O O . MET A 1 159 ? 0.730 18.810 -3.687 1.00 70.31 159 MET A O 1
ATOM 1225 N N . ALA A 1 160 ? 0.845 16.889 -2.527 1.00 64.88 160 ALA A N 1
ATOM 1226 C CA . ALA A 1 160 ? 1.732 16.231 -3.484 1.00 64.88 160 ALA A CA 1
ATOM 1227 C C . ALA A 1 160 ? 1.096 16.095 -4.883 1.00 64.88 160 ALA A C 1
ATOM 1229 O O . ALA A 1 160 ? 1.778 16.300 -5.883 1.00 64.88 160 ALA A O 1
ATOM 1230 N N . SER A 1 161 ? -0.203 15.792 -4.965 1.00 64.44 161 SER A N 1
ATOM 1231 C CA . SER A 1 161 ? -0.918 15.647 -6.240 1.00 64.44 161 SER A CA 1
ATOM 1232 C C . SER A 1 161 ? -1.113 16.983 -6.971 1.00 64.44 161 SER A C 1
ATOM 1234 O O . SER A 1 161 ? -0.847 17.074 -8.169 1.00 64.44 161 SER A O 1
ATOM 1236 N N . ARG A 1 162 ? -1.519 18.048 -6.264 1.00 67.75 162 ARG A N 1
ATOM 1237 C CA . ARG A 1 162 ? -1.744 19.383 -6.854 1.00 67.75 162 ARG A CA 1
ATOM 1238 C C . ARG A 1 162 ? -0.475 19.981 -7.454 1.00 67.75 162 ARG A C 1
ATOM 1240 O O . ARG A 1 162 ? -0.544 20.657 -8.477 1.00 67.75 162 ARG A O 1
ATOM 1247 N N . LEU A 1 163 ? 0.677 19.739 -6.843 1.00 57.47 163 LEU A N 1
ATOM 1248 C CA . LEU A 1 163 ? 1.940 20.343 -7.269 1.00 57.47 163 LEU A CA 1
ATOM 1249 C C . LEU A 1 163 ? 2.487 19.745 -8.568 1.00 57.47 163 LEU A C 1
ATOM 1251 O O . LEU A 1 163 ? 3.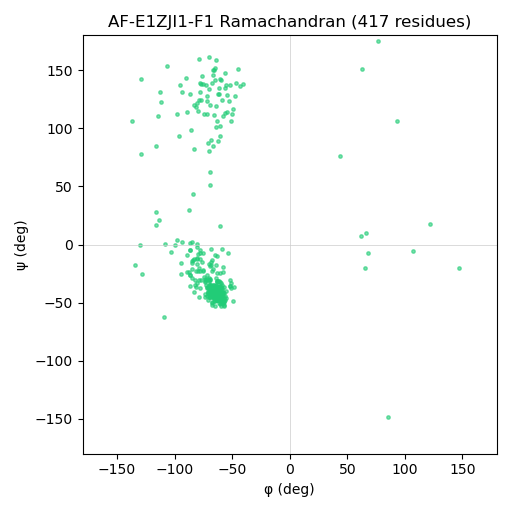036 20.480 -9.387 1.00 57.47 163 LEU A O 1
ATOM 1255 N N . SER A 1 164 ? 2.185 18.471 -8.830 1.00 54.69 164 SER A N 1
ATOM 1256 C CA . SER A 1 164 ? 2.518 17.792 -10.088 1.00 54.69 164 SER A CA 1
ATOM 1257 C C . SER A 1 164 ? 1.832 18.397 -11.325 1.00 54.69 164 SER A C 1
ATOM 1259 O O . SER A 1 164 ? 2.161 18.009 -12.443 1.00 54.69 164 SER A O 1
ATOM 1261 N N . THR A 1 165 ? 0.872 19.316 -11.156 1.00 55.19 165 THR A N 1
ATOM 1262 C CA . THR A 1 165 ? 0.069 19.862 -12.265 1.00 55.19 165 THR A CA 1
ATOM 1263 C C . THR A 1 165 ? 0.549 21.209 -12.806 1.00 55.19 165 THR A C 1
ATOM 1265 O O . THR A 1 165 ? -0.105 21.739 -13.698 1.00 55.19 165 THR A O 1
ATOM 1268 N N . LYS A 1 166 ? 1.669 21.786 -12.333 1.00 52.81 166 LYS A N 1
ATOM 1269 C CA . LYS A 1 166 ? 2.173 23.048 -12.911 1.00 52.81 166 LYS A CA 1
ATOM 1270 C C . LYS A 1 166 ? 2.757 22.807 -14.319 1.00 52.81 166 LYS A C 1
ATOM 1272 O O . LYS A 1 166 ? 3.818 22.198 -14.435 1.00 52.81 166 LYS A O 1
ATOM 1277 N N . PRO A 1 167 ? 2.130 23.330 -15.391 1.00 55.78 167 PRO A N 1
ATOM 1278 C CA . PRO A 1 167 ? 2.485 23.000 -16.775 1.00 55.78 167 PRO A CA 1
ATOM 1279 C C . PRO A 1 167 ? 3.751 23.712 -17.291 1.00 55.78 167 PRO A C 1
ATOM 1281 O O . PRO A 1 167 ? 4.215 23.413 -18.387 1.00 55.78 167 PRO A O 1
ATOM 1284 N N . GLN A 1 168 ? 4.331 24.650 -16.530 1.00 50.78 168 GLN A N 1
ATOM 1285 C CA . GLN A 1 168 ? 5.408 25.526 -17.018 1.00 50.78 168 GLN A CA 1
ATOM 1286 C C . GLN A 1 168 ? 6.802 24.881 -17.089 1.00 50.78 168 GLN A C 1
ATOM 1288 O O . GLN A 1 168 ? 7.610 25.330 -17.887 1.00 50.78 168 GLN A O 1
ATOM 1293 N N . LEU A 1 169 ? 7.086 23.818 -16.327 1.00 52.03 169 LEU A N 1
ATOM 1294 C CA . LEU A 1 169 ? 8.363 23.082 -16.425 1.00 52.03 169 LEU A CA 1
ATOM 1295 C C . LEU A 1 169 ? 8.327 21.944 -17.459 1.00 52.03 169 LEU A C 1
ATOM 1297 O O . LEU A 1 169 ? 9.360 21.374 -17.797 1.00 52.03 169 LEU A O 1
ATOM 1301 N N . GLN A 1 170 ? 7.149 21.621 -18.002 1.00 52.81 170 GLN A N 1
ATOM 1302 C CA . GLN A 1 170 ? 6.997 20.570 -19.013 1.00 52.81 170 GLN A CA 1
ATOM 1303 C C . GLN A 1 170 ? 7.295 21.053 -20.439 1.00 52.81 170 GLN A C 1
ATOM 1305 O O . GLN A 1 170 ? 7.442 20.222 -21.329 1.00 52.81 170 GLN A O 1
ATOM 1310 N N . SER A 1 171 ? 7.385 22.364 -20.690 1.00 55.00 171 SER A N 1
ATOM 1311 C CA . SER A 1 171 ? 7.645 22.897 -22.035 1.00 55.00 171 SER A CA 1
ATOM 1312 C C . SER A 1 171 ? 9.108 22.775 -22.469 1.00 55.00 171 SER A C 1
ATOM 1314 O O . SER A 1 171 ? 9.343 22.582 -23.655 1.00 55.00 171 SER A O 1
ATOM 1316 N N . ALA A 1 172 ? 10.075 22.815 -21.544 1.00 53.78 172 ALA A N 1
ATOM 1317 C CA . ALA A 1 172 ? 11.500 22.666 -21.869 1.00 53.78 172 ALA A CA 1
ATOM 1318 C C . ALA A 1 172 ? 11.958 21.194 -21.945 1.00 53.78 172 ALA A C 1
ATOM 1320 O O . ALA A 1 172 ? 12.854 20.863 -22.711 1.00 53.78 172 ALA A O 1
ATOM 1321 N N . ALA A 1 173 ? 11.313 20.286 -21.203 1.00 51.03 173 ALA A N 1
ATOM 1322 C CA . ALA A 1 173 ? 11.591 18.843 -21.255 1.00 51.03 173 ALA A CA 1
ATOM 1323 C C . ALA A 1 173 ? 10.807 18.099 -22.359 1.00 51.03 173 ALA A C 1
ATOM 1325 O O . ALA A 1 173 ? 11.007 16.903 -22.576 1.00 51.03 173 ALA A O 1
ATOM 1326 N N . LYS A 1 174 ? 9.907 18.803 -23.059 1.00 48.22 174 LYS A N 1
ATOM 1327 C CA . LYS A 1 174 ? 8.993 18.234 -24.060 1.00 48.22 174 LYS A CA 1
ATOM 1328 C C . LYS A 1 174 ? 9.685 17.730 -25.323 1.00 48.22 174 LYS A C 1
ATOM 1330 O O . LYS A 1 174 ? 9.081 16.957 -26.055 1.00 48.22 174 LYS A O 1
ATOM 1335 N N . GLU A 1 175 ? 10.920 18.150 -25.583 1.00 54.59 175 GLU A N 1
ATOM 1336 C CA . GLU A 1 175 ? 11.564 17.859 -26.864 1.00 54.59 175 GLU A CA 1
ATOM 1337 C C . GLU A 1 175 ? 12.212 16.465 -26.926 1.00 54.59 175 GLU A C 1
ATOM 1339 O O . GLU A 1 175 ? 12.521 16.000 -28.017 1.00 54.59 175 GLU A O 1
ATOM 1344 N N . GLN A 1 176 ? 12.370 15.748 -25.799 1.00 53.78 176 GLN A N 1
ATOM 1345 C CA . GLN A 1 176 ? 13.018 14.422 -25.815 1.00 53.78 176 GLN A CA 1
ATOM 1346 C C . GLN A 1 176 ? 12.332 13.300 -25.022 1.00 53.78 176 GLN A C 1
ATOM 1348 O O . GLN A 1 176 ? 12.609 12.139 -25.317 1.00 53.78 176 GLN A O 1
ATOM 1353 N N . LEU A 1 177 ? 11.420 13.565 -24.076 1.00 48.94 177 LEU A N 1
ATOM 1354 C CA . LEU A 1 177 ? 10.676 12.488 -23.398 1.00 48.94 177 LEU A CA 1
ATOM 1355 C C . LEU A 1 177 ? 9.180 12.828 -23.249 1.00 48.94 177 LEU A C 1
ATOM 1357 O O . LEU A 1 177 ? 8.820 13.656 -22.408 1.00 48.94 177 LEU A O 1
ATOM 1361 N N . PRO A 1 178 ? 8.288 12.190 -24.031 1.00 47.91 178 PRO A N 1
ATOM 1362 C CA . PRO A 1 178 ? 6.864 12.467 -23.960 1.00 47.91 178 PRO A CA 1
ATOM 1363 C C . PRO A 1 178 ? 6.206 11.907 -22.684 1.00 47.91 178 PRO A C 1
ATOM 1365 O O . PRO A 1 178 ? 6.426 10.773 -22.266 1.00 47.91 178 PRO A O 1
ATOM 1368 N N . CYS A 1 179 ? 5.340 12.747 -22.114 1.00 50.34 179 CYS A N 1
ATOM 1369 C CA . CYS A 1 179 ? 4.104 12.452 -21.376 1.00 50.34 179 CYS A CA 1
ATOM 1370 C C . CYS A 1 179 ? 4.120 11.753 -20.006 1.00 50.34 179 CYS A C 1
ATOM 1372 O O . CYS A 1 179 ? 3.078 11.743 -19.345 1.00 50.34 179 CYS A O 1
ATOM 1374 N N . TYR A 1 180 ? 5.243 11.252 -19.499 1.00 51.16 180 TYR A N 1
ATOM 1375 C CA . TYR A 1 180 ? 5.269 10.732 -18.127 1.00 51.16 180 TYR A CA 1
ATOM 1376 C C . TYR A 1 180 ? 5.625 11.852 -17.150 1.00 51.16 180 TYR A C 1
ATOM 1378 O O . TYR A 1 180 ? 6.740 12.367 -17.162 1.00 51.16 180 TYR A O 1
ATOM 1386 N N . ALA A 1 181 ? 4.683 12.233 -16.280 1.00 54.34 181 ALA A N 1
ATOM 1387 C CA . ALA A 1 181 ? 4.989 13.028 -15.095 1.00 54.34 181 ALA A CA 1
ATOM 1388 C C . ALA A 1 181 ? 5.938 12.202 -14.217 1.00 54.34 181 ALA A C 1
ATOM 1390 O O . ALA A 1 181 ? 5.496 11.376 -13.414 1.00 54.34 181 ALA A O 1
ATOM 1391 N N . LEU A 1 182 ? 7.246 12.349 -14.446 1.00 56.84 182 LEU A N 1
ATOM 1392 C CA . LEU A 1 182 ? 8.254 11.629 -13.689 1.00 56.84 182 LEU A CA 1
ATOM 1393 C C . LEU A 1 182 ? 8.055 11.920 -12.197 1.00 56.84 182 LEU A C 1
ATOM 1395 O O . LEU A 1 182 ? 7.659 13.031 -11.833 1.00 56.84 182 LEU A O 1
ATOM 1399 N N . PRO A 1 183 ? 8.364 10.955 -11.315 1.00 59.50 183 PRO A N 1
ATOM 1400 C CA . PRO A 1 183 ? 8.455 11.182 -9.878 1.00 59.50 183 PRO A CA 1
ATOM 1401 C C . PRO A 1 183 ? 9.679 12.068 -9.568 1.00 59.50 183 PRO A C 1
ATOM 1403 O O . PRO A 1 183 ? 10.627 11.644 -8.914 1.00 59.50 183 PRO A O 1
ATOM 1406 N N . ALA A 1 184 ? 9.679 13.297 -10.083 1.00 59.00 184 ALA A N 1
ATOM 1407 C CA . ALA A 1 184 ? 10.753 14.278 -9.983 1.00 59.00 184 ALA A CA 1
ATOM 1408 C C . ALA A 1 184 ? 10.739 15.020 -8.640 1.00 59.00 184 ALA A C 1
ATOM 1410 O O . ALA A 1 184 ? 11.583 15.870 -8.387 1.00 59.00 184 ALA A O 1
ATOM 1411 N N . GLU A 1 185 ? 9.794 14.692 -7.759 1.00 64.56 185 GLU A N 1
ATOM 1412 C CA . GLU A 1 185 ? 9.648 15.343 -6.470 1.00 64.56 185 GLU A CA 1
ATOM 1413 C C . GLU A 1 185 ? 9.567 14.320 -5.332 1.00 64.56 185 GLU A C 1
ATOM 1415 O O . GLU A 1 185 ? 8.928 13.264 -5.401 1.00 64.56 185 GLU A O 1
ATOM 1420 N N . GLY A 1 186 ? 10.189 14.669 -4.215 1.00 74.06 186 GLY A N 1
ATOM 1421 C CA . GLY A 1 186 ? 10.027 13.974 -2.949 1.00 74.06 186 GLY A CA 1
ATOM 1422 C C . GLY A 1 186 ? 10.945 12.775 -2.813 1.00 74.06 186 GLY A C 1
ATOM 1423 O O . GLY A 1 186 ? 12.036 12.673 -3.369 1.00 74.06 186 GLY A O 1
ATOM 1424 N N . VAL A 1 187 ? 10.417 11.806 -2.080 1.00 74.81 187 VAL A N 1
ATOM 1425 C CA . VAL A 1 187 ? 10.989 10.471 -1.934 1.00 74.81 187 VAL A CA 1
ATOM 1426 C C . VAL A 1 187 ? 11.010 9.713 -3.277 1.00 74.81 187 VAL A C 1
ATOM 1428 O O . VAL A 1 187 ? 11.792 8.780 -3.444 1.00 74.81 187 VAL A O 1
ATOM 1431 N N . GLY A 1 188 ? 10.220 10.157 -4.266 1.00 81.12 188 GLY A N 1
ATOM 1432 C CA . GLY A 1 188 ? 10.203 9.618 -5.628 1.00 81.12 188 GLY A CA 1
ATOM 1433 C C . GLY A 1 188 ? 11.543 9.737 -6.362 1.00 81.12 188 GLY A C 1
ATOM 1434 O O . GLY A 1 188 ? 11.858 8.874 -7.178 1.00 81.12 188 GLY A O 1
ATOM 1435 N N . LEU A 1 189 ? 12.391 10.701 -5.975 1.00 82.56 189 LEU A N 1
ATOM 1436 C CA . LEU A 1 189 ? 13.757 10.859 -6.494 1.00 82.56 189 LEU A CA 1
ATOM 1437 C C . LEU A 1 189 ? 14.631 9.613 -6.277 1.00 82.56 189 LEU A C 1
ATOM 1439 O O . LEU A 1 189 ? 15.584 9.381 -7.020 1.00 82.56 189 LEU A O 1
ATOM 1443 N N . LEU A 1 190 ? 14.305 8.771 -5.288 1.00 84.81 190 LEU A N 1
ATOM 1444 C CA . LEU A 1 190 ? 15.002 7.500 -5.075 1.00 84.81 190 LEU A CA 1
ATOM 1445 C C . LEU A 1 190 ? 14.829 6.526 -6.251 1.00 84.81 190 LEU A C 1
ATOM 1447 O O . LEU A 1 190 ? 15.697 5.677 -6.451 1.00 84.81 190 LEU A O 1
ATOM 1451 N N . LEU A 1 191 ? 13.752 6.666 -7.032 1.00 91.19 191 LEU A N 1
ATOM 1452 C CA . LEU A 1 191 ? 13.477 5.866 -8.230 1.00 91.19 191 LEU A CA 1
ATOM 1453 C C . LEU A 1 191 ? 14.253 6.357 -9.462 1.00 91.19 191 LEU A C 1
ATOM 1455 O O . LEU A 1 191 ? 14.296 5.660 -10.473 1.00 91.19 191 LEU A O 1
ATOM 1459 N N . LEU A 1 192 ? 14.874 7.542 -9.395 1.00 88.75 192 LEU A N 1
ATOM 1460 C CA . LEU A 1 192 ? 15.717 8.062 -10.476 1.00 88.75 192 LEU A CA 1
ATOM 1461 C C . LEU A 1 192 ? 17.131 7.474 -10.459 1.00 88.75 192 LEU A C 1
ATOM 1463 O O . LEU A 1 192 ? 17.874 7.622 -11.426 1.00 88.75 192 LEU A O 1
ATOM 1467 N N . ARG A 1 193 ? 17.523 6.800 -9.372 1.00 88.75 193 ARG A N 1
ATOM 1468 C CA . ARG A 1 193 ? 18.821 6.124 -9.309 1.00 88.75 193 ARG A CA 1
ATOM 1469 C C . ARG A 1 193 ? 18.773 4.803 -10.082 1.00 88.75 193 ARG A C 1
ATOM 1471 O O . ARG A 1 193 ? 17.791 4.075 -9.949 1.00 88.75 193 ARG A O 1
ATOM 1478 N N . PRO A 1 194 ? 19.832 4.461 -10.835 1.00 93.12 194 PRO A N 1
ATOM 1479 C CA . PRO A 1 194 ? 19.905 3.181 -11.526 1.00 93.12 194 PRO A CA 1
ATOM 1480 C C . PRO A 1 194 ? 19.936 2.016 -10.528 1.00 93.12 194 PRO A C 1
ATOM 1482 O O . PRO A 1 194 ? 20.296 2.176 -9.354 1.00 93.12 194 PRO A O 1
ATOM 1485 N N . ALA A 1 195 ? 19.560 0.835 -11.016 1.00 96.38 195 ALA A N 1
ATOM 1486 C CA . ALA A 1 195 ? 19.555 -0.381 -10.217 1.00 96.38 195 ALA A CA 1
ATOM 1487 C C . ALA A 1 195 ? 20.974 -0.803 -9.817 1.00 96.38 195 ALA A C 1
ATOM 1489 O O . ALA A 1 195 ? 21.934 -0.659 -10.577 1.00 96.38 195 ALA A O 1
ATOM 1490 N N . SER A 1 196 ? 21.091 -1.369 -8.623 1.00 95.69 196 SER A N 1
ATOM 1491 C CA . SER A 1 196 ? 22.352 -1.777 -8.016 1.00 95.69 196 SER A CA 1
ATOM 1492 C C . SER A 1 196 ? 22.623 -3.271 -8.298 1.00 95.69 196 SER A C 1
ATOM 1494 O O . SER A 1 196 ? 21.705 -4.101 -8.200 1.00 95.69 196 SER A O 1
ATOM 1496 N N . PRO A 1 197 ? 23.862 -3.670 -8.646 1.00 97.75 197 PRO A N 1
ATOM 1497 C CA . PRO A 1 197 ? 24.194 -5.068 -8.933 1.00 97.75 197 PRO A CA 1
ATOM 1498 C C . PRO A 1 197 ? 24.177 -5.959 -7.674 1.00 97.75 197 PRO A C 1
ATOM 1500 O O . PRO A 1 197 ? 24.259 -5.481 -6.544 1.00 97.75 197 PRO A O 1
ATOM 1503 N N . GLY A 1 198 ? 24.084 -7.279 -7.878 1.00 96.94 198 GLY A N 1
ATOM 1504 C CA . GLY A 1 198 ? 24.095 -8.285 -6.804 1.00 96.94 198 GLY A CA 1
ATOM 1505 C C . GLY A 1 198 ? 22.783 -8.412 -6.011 1.00 96.94 198 GLY A C 1
ATOM 1506 O O . GLY A 1 198 ? 21.826 -7.668 -6.228 1.00 96.94 198 GLY A O 1
ATOM 1507 N N . ALA A 1 199 ? 22.729 -9.381 -5.089 1.00 95.25 199 ALA A N 1
ATOM 1508 C CA . ALA A 1 199 ? 21.542 -9.659 -4.268 1.00 95.25 199 ALA A CA 1
ATOM 1509 C C . ALA A 1 199 ? 21.284 -8.568 -3.212 1.00 95.25 199 ALA A C 1
ATOM 1511 O O . ALA A 1 199 ? 20.150 -8.126 -3.042 1.00 95.25 199 ALA A O 1
ATOM 1512 N N . ALA A 1 200 ? 22.341 -8.072 -2.560 1.00 94.94 200 ALA A N 1
ATOM 1513 C CA . ALA A 1 200 ? 22.242 -6.937 -1.640 1.00 94.94 200 ALA A CA 1
ATOM 1514 C C . ALA A 1 200 ? 21.768 -5.665 -2.364 1.00 94.94 200 ALA A C 1
ATOM 1516 O O . ALA A 1 200 ? 20.927 -4.932 -1.846 1.00 94.94 200 ALA A O 1
ATOM 1517 N N . GLY A 1 201 ? 22.245 -5.446 -3.597 1.00 94.25 201 GLY A N 1
ATOM 1518 C CA . GLY A 1 201 ? 21.756 -4.382 -4.468 1.00 94.25 201 GLY A CA 1
ATOM 1519 C C . GLY A 1 201 ? 20.273 -4.535 -4.795 1.00 94.25 201 GLY A C 1
ATOM 1520 O O . GLY A 1 201 ? 19.529 -3.572 -4.662 1.00 94.25 201 GLY A O 1
ATOM 1521 N N . ALA A 1 202 ? 19.814 -5.751 -5.112 1.00 95.06 202 ALA A N 1
ATOM 1522 C CA . ALA A 1 202 ? 18.396 -6.029 -5.344 1.00 95.06 202 ALA A CA 1
ATOM 1523 C C . ALA A 1 202 ? 17.518 -5.723 -4.117 1.00 95.06 202 ALA A C 1
ATOM 1525 O O . ALA A 1 202 ? 16.463 -5.109 -4.263 1.00 95.06 202 ALA A O 1
ATOM 1526 N N . ALA A 1 203 ? 17.959 -6.095 -2.911 1.00 93.50 203 ALA A N 1
ATOM 1527 C CA . ALA A 1 203 ? 17.248 -5.770 -1.674 1.00 93.50 203 ALA A CA 1
ATOM 1528 C C . ALA A 1 203 ? 17.206 -4.251 -1.416 1.00 93.50 203 ALA A C 1
ATOM 1530 O O . ALA A 1 203 ? 16.162 -3.708 -1.052 1.00 93.50 203 ALA A O 1
ATOM 1531 N N . ALA A 1 204 ? 18.319 -3.549 -1.657 1.00 90.38 204 ALA A N 1
ATOM 1532 C CA . ALA A 1 204 ? 18.380 -2.095 -1.542 1.00 90.38 204 ALA A CA 1
ATOM 1533 C C . ALA A 1 204 ? 17.477 -1.396 -2.571 1.00 90.38 204 ALA A C 1
ATOM 1535 O O . ALA A 1 204 ? 16.776 -0.449 -2.221 1.00 90.38 204 ALA A O 1
ATOM 1536 N N . ASP A 1 205 ? 17.455 -1.869 -3.818 1.00 94.81 205 ASP A N 1
ATOM 1537 C CA . ASP A 1 205 ? 16.580 -1.359 -4.875 1.00 94.81 205 ASP A CA 1
ATOM 1538 C C . ASP A 1 205 ? 15.102 -1.610 -4.543 1.00 94.81 205 ASP A C 1
ATOM 1540 O O . ASP A 1 205 ? 14.268 -0.737 -4.768 1.00 94.81 205 ASP A O 1
ATOM 1544 N N . TRP A 1 206 ? 14.771 -2.755 -3.940 1.00 93.81 206 TRP A N 1
ATOM 1545 C CA . TRP A 1 206 ? 13.416 -3.044 -3.471 1.00 93.81 206 TRP A CA 1
ATOM 1546 C C . TRP A 1 206 ? 12.989 -2.116 -2.327 1.00 93.81 206 TRP A C 1
ATOM 1548 O O . TRP A 1 206 ? 11.882 -1.579 -2.339 1.00 93.81 206 TRP A O 1
ATOM 1558 N N . LEU A 1 207 ? 13.886 -1.838 -1.375 1.00 90.56 207 LEU A N 1
ATOM 1559 C CA . LEU A 1 207 ? 13.632 -0.855 -0.320 1.00 90.56 207 LEU A CA 1
ATOM 1560 C C . LEU A 1 207 ? 13.477 0.563 -0.894 1.00 90.56 207 LEU A C 1
ATOM 1562 O O . LEU A 1 207 ? 12.592 1.308 -0.465 1.00 90.56 207 LEU A O 1
ATOM 1566 N N . ARG A 1 208 ? 14.293 0.937 -1.892 1.00 91.06 208 ARG A N 1
ATOM 1567 C CA . ARG A 1 208 ? 14.132 2.199 -2.637 1.00 91.06 208 ARG A CA 1
ATOM 1568 C C . ARG A 1 208 ? 12.788 2.246 -3.348 1.00 91.06 208 ARG A C 1
ATOM 1570 O O . ARG A 1 208 ? 12.147 3.287 -3.294 1.00 91.06 208 ARG A O 1
ATOM 1577 N N . LEU A 1 209 ? 12.343 1.144 -3.951 1.00 93.50 209 LEU A N 1
ATOM 1578 C CA . LEU A 1 209 ? 11.034 1.049 -4.588 1.00 93.50 209 LEU A CA 1
ATOM 1579 C C . LEU A 1 209 ? 9.909 1.260 -3.571 1.00 93.50 209 LEU A C 1
ATOM 1581 O O . LEU A 1 209 ? 9.058 2.123 -3.781 1.00 93.50 209 LEU A O 1
ATOM 1585 N N . ALA A 1 210 ? 9.942 0.551 -2.441 1.00 90.56 210 ALA A N 1
ATOM 1586 C CA . ALA A 1 210 ? 8.945 0.673 -1.375 1.00 90.56 210 ALA A CA 1
ATOM 1587 C C . ALA A 1 210 ? 8.889 2.090 -0.782 1.00 90.56 210 ALA A C 1
ATOM 1589 O O . ALA A 1 210 ? 7.822 2.602 -0.438 1.00 90.56 210 ALA A O 1
ATOM 1590 N N . THR A 1 211 ? 10.045 2.745 -0.684 1.00 86.62 211 THR A N 1
ATOM 1591 C CA . THR A 1 211 ? 10.167 4.104 -0.143 1.00 86.62 211 THR A CA 1
ATOM 1592 C C . THR A 1 211 ? 9.747 5.149 -1.182 1.00 86.62 211 THR A C 1
ATOM 1594 O O . THR A 1 211 ? 8.951 6.037 -0.881 1.00 86.62 211 THR A O 1
ATOM 1597 N N . GLY A 1 212 ? 10.203 5.012 -2.428 1.00 87.81 212 GLY A N 1
ATOM 1598 C CA . GLY A 1 212 ? 9.923 5.924 -3.540 1.00 87.81 212 GLY A CA 1
ATOM 1599 C C . GLY A 1 212 ? 8.473 5.897 -4.017 1.00 87.81 212 GLY A C 1
ATOM 1600 O O . GLY A 1 212 ? 7.940 6.930 -4.414 1.00 87.81 212 GLY A O 1
ATOM 1601 N N . THR A 1 213 ? 7.805 4.750 -3.889 1.00 89.50 213 THR A N 1
ATOM 1602 C CA . THR A 1 213 ? 6.358 4.593 -4.138 1.00 89.50 213 THR A CA 1
ATOM 1603 C C . THR A 1 213 ? 5.512 4.926 -2.905 1.00 89.50 213 THR A C 1
ATOM 1605 O O . THR A 1 213 ? 4.291 4.822 -2.949 1.00 89.50 213 THR A O 1
ATOM 1608 N N . ARG A 1 214 ? 6.150 5.336 -1.796 1.00 87.94 214 ARG A N 1
ATOM 1609 C CA . ARG A 1 214 ? 5.531 5.692 -0.504 1.00 87.94 214 ARG A CA 1
ATOM 1610 C C . ARG A 1 214 ? 4.776 4.555 0.196 1.00 87.94 214 ARG A C 1
ATOM 1612 O O . ARG A 1 214 ? 4.184 4.786 1.251 1.00 87.94 214 ARG A O 1
ATOM 1619 N N . VAL A 1 215 ? 4.859 3.326 -0.311 1.00 89.38 215 VAL A N 1
ATOM 1620 C CA . VAL A 1 215 ? 4.236 2.138 0.290 1.00 89.38 215 VAL A CA 1
ATOM 1621 C C . VAL A 1 215 ? 4.765 1.888 1.693 1.00 89.38 215 VAL A C 1
ATOM 1623 O O . VAL A 1 215 ? 3.980 1.640 2.602 1.00 89.38 215 VAL A O 1
ATOM 1626 N N . LEU A 1 216 ? 6.077 2.027 1.902 1.00 86.38 216 LEU A N 1
ATOM 1627 C CA . LEU A 1 216 ? 6.674 1.837 3.223 1.00 86.38 216 LEU A CA 1
ATOM 1628 C C . LEU A 1 216 ? 6.131 2.847 4.242 1.00 86.38 216 LEU A C 1
ATOM 1630 O O . LEU A 1 216 ? 5.838 2.483 5.376 1.00 86.38 216 LEU A O 1
ATOM 1634 N N . GLN A 1 217 ? 5.958 4.108 3.839 1.00 83.25 217 GLN A N 1
ATOM 1635 C CA . GLN A 1 217 ? 5.397 5.133 4.716 1.00 83.25 217 GLN A CA 1
ATOM 1636 C C . GLN A 1 217 ? 3.930 4.833 5.046 1.00 83.25 217 GLN A C 1
ATOM 1638 O O . GLN A 1 217 ? 3.544 4.915 6.211 1.00 83.25 217 GLN A O 1
ATOM 1643 N N . ALA A 1 218 ? 3.125 4.452 4.047 1.00 86.38 218 ALA A N 1
ATOM 1644 C CA . ALA A 1 218 ? 1.737 4.047 4.258 1.00 86.38 218 ALA A CA 1
ATOM 1645 C C . ALA A 1 218 ? 1.647 2.850 5.221 1.00 86.38 218 ALA A C 1
ATOM 1647 O O . ALA A 1 218 ? 0.882 2.894 6.188 1.00 86.38 218 ALA A O 1
ATOM 1648 N N . ALA A 1 219 ? 2.506 1.846 5.021 1.00 87.81 219 ALA A N 1
ATOM 1649 C CA . ALA A 1 219 ? 2.593 0.661 5.861 1.00 87.81 219 ALA A CA 1
ATOM 1650 C C . ALA A 1 219 ? 2.933 1.014 7.311 1.00 87.81 219 ALA A C 1
ATOM 1652 O O . ALA A 1 219 ? 2.207 0.636 8.229 1.00 87.81 219 ALA A O 1
ATOM 1653 N N . VAL A 1 220 ? 4.010 1.782 7.523 1.00 83.56 220 VAL A N 1
ATOM 1654 C CA . VAL A 1 220 ? 4.460 2.199 8.861 1.00 83.56 220 VAL A CA 1
ATOM 1655 C C . VAL A 1 220 ? 3.357 2.938 9.596 1.00 83.56 220 VAL A C 1
ATOM 1657 O O . VAL A 1 220 ? 3.134 2.661 10.770 1.00 83.56 220 VAL A O 1
ATOM 1660 N N . VAL A 1 221 ? 2.624 3.824 8.920 1.00 81.00 221 VAL A N 1
ATOM 1661 C CA . VAL A 1 221 ? 1.521 4.526 9.577 1.00 81.00 221 VAL A CA 1
ATOM 1662 C C . VAL A 1 221 ? 0.388 3.566 9.944 1.00 81.00 221 VAL A C 1
ATOM 1664 O O . VAL A 1 221 ? -0.107 3.630 11.062 1.00 81.00 221 VAL A O 1
ATOM 1667 N N . GLY A 1 222 ? 0.010 2.635 9.068 1.00 83.06 222 GLY A N 1
ATOM 1668 C CA . GLY A 1 222 ? -1.020 1.648 9.407 1.00 83.06 222 GLY A CA 1
ATOM 1669 C C . GLY A 1 222 ? -0.626 0.715 10.558 1.00 83.06 222 GLY A C 1
ATOM 1670 O O . GLY A 1 222 ? -1.492 0.300 11.317 1.00 83.06 222 GLY A O 1
ATOM 1671 N N . MET A 1 223 ? 0.668 0.414 10.704 1.00 84.56 223 MET A N 1
ATOM 1672 C CA . MET A 1 223 ? 1.199 -0.434 11.779 1.00 84.56 223 MET A CA 1
ATOM 1673 C C . MET A 1 223 ? 1.391 0.320 13.102 1.00 84.56 223 MET A C 1
ATOM 1675 O O . MET A 1 223 ? 1.197 -0.251 14.171 1.00 84.56 223 MET A O 1
ATOM 1679 N N . ALA A 1 224 ? 1.810 1.587 13.046 1.00 77.88 224 ALA A N 1
ATOM 1680 C CA . ALA A 1 224 ? 2.135 2.379 14.234 1.00 77.88 224 ALA A CA 1
ATOM 1681 C C . ALA A 1 224 ? 0.888 2.848 14.994 1.00 77.88 224 ALA A C 1
ATOM 1683 O O . ALA A 1 224 ? 0.966 3.180 16.177 1.00 77.88 224 ALA A O 1
ATOM 1684 N N . LEU A 1 225 ? -0.257 2.894 14.316 1.00 74.94 225 LEU A N 1
ATOM 1685 C CA . LEU A 1 225 ? -1.501 3.377 14.879 1.00 74.94 225 LEU A CA 1
ATOM 1686 C C . LEU A 1 225 ? -2.354 2.194 15.341 1.00 74.94 225 LEU A C 1
ATOM 1688 O O . LEU A 1 225 ? -2.881 1.477 14.495 1.00 74.94 225 LEU A O 1
ATOM 1692 N N . PRO A 1 226 ? -2.591 2.004 16.654 1.00 77.12 226 PRO A N 1
ATOM 1693 C CA . PRO A 1 226 ? -3.604 1.063 17.129 1.00 77.12 226 PRO A CA 1
ATOM 1694 C C . PRO A 1 226 ? -5.006 1.540 16.751 1.00 77.12 226 PRO A C 1
ATOM 1696 O O . PRO A 1 226 ? -5.674 2.245 17.506 1.00 77.12 226 PRO A O 1
ATOM 1699 N N . LEU A 1 227 ? -5.421 1.223 15.540 1.00 82.25 227 LEU A N 1
ATOM 1700 C CA . LEU A 1 227 ? -6.772 1.413 15.050 1.00 82.25 227 LEU A CA 1
ATOM 1701 C C . LEU A 1 227 ? -7.452 0.044 14.979 1.00 82.25 227 LEU A C 1
ATOM 1703 O O . LEU A 1 227 ? -6.766 -0.966 14.803 1.00 82.25 227 LEU A O 1
ATOM 1707 N N . PRO A 1 228 ? -8.791 -0.015 15.073 1.00 85.44 228 PRO A N 1
ATOM 1708 C CA . PRO A 1 228 ? -9.514 -1.227 14.726 1.00 85.44 228 PRO A CA 1
ATOM 1709 C C . PRO A 1 228 ? -9.089 -1.697 13.323 1.00 85.44 228 PRO A C 1
ATOM 1711 O O . PRO A 1 228 ? -8.977 -0.857 12.424 1.00 85.44 228 PRO A O 1
ATOM 1714 N N . PRO A 1 229 ? -8.863 -2.998 13.097 1.00 88.62 229 PRO A N 1
ATOM 1715 C CA . PRO A 1 229 ? -8.407 -3.518 11.809 1.00 88.62 229 PRO A CA 1
ATOM 1716 C C . PRO A 1 229 ? -9.224 -3.056 10.609 1.00 88.62 229 PRO A C 1
ATOM 1718 O O . PRO A 1 229 ? -8.658 -2.763 9.559 1.00 88.62 229 PRO A O 1
ATOM 1721 N N . LEU A 1 230 ? -10.544 -2.931 10.767 1.00 88.50 230 LEU A N 1
ATOM 1722 C CA . LEU A 1 230 ? -11.415 -2.437 9.705 1.00 88.50 230 LEU A CA 1
ATOM 1723 C C . LEU A 1 230 ? -11.142 -0.962 9.369 1.00 88.50 230 LEU A C 1
ATOM 1725 O O . LEU A 1 230 ? -11.195 -0.578 8.203 1.00 88.50 230 LEU A O 1
ATOM 1729 N N . ALA A 1 231 ? -10.796 -0.145 10.369 1.00 86.88 231 ALA A N 1
ATOM 1730 C CA . ALA A 1 231 ? -10.393 1.243 10.158 1.00 86.88 231 ALA A CA 1
ATOM 1731 C C . ALA A 1 231 ? -9.042 1.321 9.437 1.00 86.88 231 ALA A C 1
ATOM 1733 O O . ALA A 1 231 ? -8.910 2.105 8.499 1.00 86.88 231 ALA A O 1
ATOM 1734 N N . VAL A 1 232 ? -8.072 0.475 9.818 1.00 89.50 232 VAL A N 1
ATOM 1735 C CA . VAL A 1 232 ? -6.785 0.365 9.105 1.00 89.50 232 VAL A CA 1
ATOM 1736 C C . VAL A 1 232 ? -7.016 -0.055 7.661 1.00 89.50 232 VAL A C 1
ATOM 1738 O O . VAL A 1 232 ? -6.487 0.585 6.757 1.00 89.50 232 VAL A O 1
ATOM 1741 N N . LEU A 1 233 ? -7.842 -1.079 7.432 1.00 91.69 233 LEU A N 1
ATOM 1742 C CA . LEU A 1 233 ? -8.180 -1.551 6.094 1.00 91.69 233 LEU A CA 1
ATOM 1743 C C . LEU A 1 233 ? -8.782 -0.414 5.264 1.00 91.69 233 LEU A C 1
ATOM 1745 O O . LEU A 1 233 ? -8.272 -0.116 4.189 1.00 91.69 233 LEU A O 1
ATOM 1749 N N . ALA A 1 234 ? -9.810 0.266 5.775 1.00 87.88 234 ALA A N 1
ATOM 1750 C CA . ALA A 1 234 ? -10.452 1.377 5.077 1.00 87.88 234 ALA A CA 1
ATOM 1751 C C . ALA A 1 234 ? -9.463 2.515 4.764 1.00 87.88 234 ALA A C 1
ATOM 1753 O O . ALA A 1 234 ? -9.410 2.991 3.629 1.00 87.88 234 ALA A O 1
ATOM 1754 N N . GLN A 1 235 ? -8.639 2.912 5.738 1.00 87.69 235 GLN A N 1
ATOM 1755 C CA . GLN A 1 235 ? -7.616 3.945 5.561 1.00 87.69 235 GLN A CA 1
ATOM 1756 C C . GLN A 1 235 ? -6.604 3.556 4.475 1.00 87.69 235 GLN A C 1
ATOM 1758 O O . GLN A 1 235 ? -6.326 4.355 3.580 1.00 87.69 235 GLN A O 1
ATOM 1763 N N . GLN A 1 236 ? -6.078 2.332 4.515 1.00 90.31 236 GLN A N 1
ATOM 1764 C CA . GLN A 1 236 ? -5.090 1.861 3.546 1.00 90.31 236 GLN A CA 1
ATOM 1765 C C . GLN A 1 236 ? -5.690 1.651 2.150 1.00 90.31 236 GLN A C 1
ATOM 1767 O O . GLN A 1 236 ? -5.028 1.967 1.163 1.00 90.31 236 GLN A O 1
ATOM 1772 N N . VAL A 1 237 ? -6.952 1.210 2.039 1.00 90.50 237 VAL A N 1
ATOM 1773 C CA . VAL A 1 237 ? -7.671 1.171 0.752 1.00 90.50 237 VAL A CA 1
ATOM 1774 C C . VAL A 1 237 ? -7.751 2.572 0.155 1.00 90.50 237 VAL A C 1
ATOM 1776 O O . VAL A 1 237 ? -7.402 2.747 -1.009 1.00 90.50 237 VAL A O 1
ATOM 1779 N N . VAL A 1 238 ? -8.158 3.578 0.934 1.00 86.94 238 VAL A N 1
ATOM 1780 C CA . VAL A 1 238 ? -8.240 4.966 0.448 1.00 86.94 238 VAL A CA 1
ATOM 1781 C C . VAL A 1 238 ? -6.868 5.474 0.005 1.00 86.94 238 VAL A C 1
ATOM 1783 O O . VAL A 1 238 ? -6.758 6.050 -1.077 1.00 86.94 238 VAL A O 1
ATOM 1786 N N . LEU A 1 239 ? -5.810 5.225 0.783 1.00 85.50 239 LEU A N 1
ATOM 1787 C CA . LEU A 1 239 ? -4.447 5.618 0.409 1.00 85.50 239 LEU A CA 1
ATOM 1788 C C . LEU A 1 239 ? -3.992 4.941 -0.888 1.00 85.50 239 LEU A C 1
ATOM 1790 O O . LEU A 1 239 ? -3.468 5.618 -1.770 1.00 85.50 239 LEU A O 1
ATOM 1794 N N . ILE A 1 240 ? -4.213 3.634 -1.037 1.00 87.06 240 ILE A N 1
ATOM 1795 C CA . ILE A 1 240 ? -3.855 2.899 -2.257 1.00 87.06 240 ILE A CA 1
ATOM 1796 C C . ILE A 1 240 ? -4.680 3.385 -3.443 1.00 87.06 240 ILE A C 1
ATOM 1798 O O . ILE A 1 240 ? -4.117 3.593 -4.514 1.00 87.06 240 ILE A O 1
ATOM 1802 N N . LEU A 1 241 ? -5.980 3.630 -3.283 1.00 86.12 241 LEU A N 1
ATOM 1803 C CA . LEU A 1 241 ? -6.807 4.201 -4.347 1.00 86.12 241 LEU A CA 1
ATOM 1804 C C . LEU A 1 241 ? -6.286 5.576 -4.773 1.00 86.12 241 LEU A C 1
ATOM 1806 O O . LEU A 1 241 ? -6.123 5.810 -5.963 1.00 86.12 241 LEU A O 1
ATOM 1810 N N . LEU A 1 242 ? -5.925 6.451 -3.833 1.00 82.56 242 LEU A N 1
ATOM 1811 C CA . LEU A 1 242 ? -5.329 7.753 -4.152 1.00 82.56 242 LEU A CA 1
ATOM 1812 C C . LEU A 1 242 ? -3.977 7.616 -4.876 1.00 82.56 242 LEU A C 1
ATOM 1814 O O . LEU A 1 242 ? -3.728 8.335 -5.846 1.00 82.56 242 LEU A O 1
ATOM 1818 N N . MET A 1 243 ? -3.127 6.676 -4.449 1.00 82.69 243 MET A N 1
ATOM 1819 C CA . MET A 1 243 ? -1.827 6.398 -5.080 1.00 82.69 243 MET A CA 1
ATOM 1820 C C . MET A 1 243 ? -1.954 5.745 -6.466 1.00 82.69 243 MET A C 1
ATOM 1822 O O . MET A 1 243 ? -1.106 5.962 -7.325 1.00 82.69 243 MET A O 1
ATOM 1826 N N . THR A 1 244 ? -2.997 4.943 -6.691 1.00 81.12 244 THR A N 1
ATOM 1827 C CA . THR A 1 244 ? -3.193 4.170 -7.930 1.00 81.12 244 THR A CA 1
ATOM 1828 C C . THR A 1 244 ? -4.077 4.871 -8.960 1.00 81.12 244 THR A C 1
ATOM 1830 O O . THR A 1 244 ? -3.967 4.530 -10.143 1.00 81.12 244 THR A O 1
ATOM 1833 N N . ALA A 1 245 ? -4.975 5.768 -8.532 1.00 75.56 245 ALA A N 1
ATOM 1834 C CA . ALA A 1 245 ? -5.881 6.545 -9.388 1.00 75.56 245 ALA A CA 1
ATOM 1835 C C . ALA A 1 245 ? -5.177 7.737 -10.038 1.00 75.56 245 ALA A C 1
ATOM 1837 O O . ALA A 1 245 ? -5.498 8.129 -11.156 1.00 75.56 245 ALA A O 1
ATOM 1838 N N . THR A 1 246 ? -4.183 8.291 -9.354 1.00 66.94 246 THR A N 1
ATOM 1839 C CA . THR A 1 246 ? -3.208 9.173 -9.979 1.00 66.94 246 THR A CA 1
ATOM 1840 C C . THR A 1 246 ? -2.334 8.303 -10.889 1.00 66.94 246 THR A C 1
ATOM 1842 O O . THR A 1 246 ? -1.925 7.210 -10.501 1.00 66.94 246 THR A O 1
ATOM 1845 N N . SER A 1 247 ? -2.068 8.725 -12.126 1.00 60.97 247 SER A N 1
ATOM 1846 C CA . SER A 1 247 ? -1.326 7.980 -13.169 1.00 60.97 247 SER A CA 1
ATOM 1847 C C . SER A 1 247 ? 0.133 7.617 -12.807 1.00 60.97 247 SER A C 1
ATOM 1849 O O . SER A 1 247 ? 0.930 7.217 -13.655 1.00 60.97 247 SER A O 1
ATOM 1851 N N . HIS A 1 248 ? 0.490 7.705 -11.528 1.00 74.81 248 HIS A N 1
ATOM 1852 C CA . HIS A 1 248 ? 1.809 7.487 -10.971 1.00 74.81 248 HIS A CA 1
ATOM 1853 C C . HIS A 1 248 ? 2.321 6.062 -11.150 1.00 74.81 248 HIS A C 1
ATOM 1855 O O . HIS A 1 248 ? 3.515 5.907 -11.348 1.00 74.81 248 HIS A O 1
ATOM 1861 N N . ASN A 1 249 ? 1.481 5.020 -11.155 1.00 83.38 249 ASN A N 1
ATOM 1862 C CA . ASN A 1 249 ? 1.988 3.647 -11.324 1.00 83.38 249 ASN A CA 1
ATOM 1863 C C . ASN A 1 249 ? 2.692 3.434 -12.671 1.00 83.38 249 ASN A C 1
ATOM 1865 O O . ASN A 1 249 ? 3.740 2.794 -12.719 1.00 83.38 249 ASN A O 1
ATOM 1869 N N . VAL A 1 250 ? 2.158 4.014 -13.746 1.00 86.00 250 VAL A N 1
ATOM 1870 C CA . VAL A 1 250 ? 2.799 3.947 -15.064 1.00 86.00 250 VAL A CA 1
ATOM 1871 C C . VAL A 1 250 ? 4.072 4.794 -15.072 1.00 86.00 250 VAL A C 1
ATOM 1873 O O . VAL A 1 250 ? 5.129 4.322 -15.482 1.00 86.00 250 VAL A O 1
ATOM 1876 N N . ALA A 1 251 ? 4.018 6.001 -14.498 1.00 86.44 251 ALA A N 1
ATOM 1877 C CA . ALA A 1 251 ? 5.201 6.847 -14.341 1.00 86.44 251 ALA A CA 1
ATOM 1878 C C . ALA A 1 251 ? 6.303 6.195 -13.479 1.00 86.44 251 ALA A C 1
ATOM 1880 O O . ALA A 1 251 ? 7.491 6.394 -13.723 1.00 86.44 251 ALA A O 1
ATOM 1881 N N . HIS A 1 252 ? 5.935 5.379 -12.488 1.00 90.44 252 HIS A N 1
ATOM 1882 C CA . HIS A 1 252 ? 6.874 4.594 -11.696 1.00 90.44 252 HIS A CA 1
ATOM 1883 C C . HIS A 1 252 ? 7.538 3.516 -12.553 1.00 90.44 252 HIS A C 1
ATOM 1885 O O . HIS A 1 252 ? 8.759 3.379 -12.487 1.00 90.44 252 HIS A O 1
ATOM 1891 N N . CYS A 1 253 ? 6.785 2.806 -13.398 1.00 93.19 253 CYS A N 1
ATOM 1892 C CA . CYS A 1 253 ? 7.348 1.830 -14.337 1.00 93.19 253 CYS A CA 1
ATOM 1893 C C . CYS A 1 253 ? 8.271 2.454 -15.390 1.00 93.19 253 CYS A C 1
ATOM 1895 O O . CYS A 1 253 ? 9.242 1.815 -15.793 1.00 93.19 253 CYS A O 1
ATOM 1897 N N . ALA A 1 254 ? 8.045 3.719 -15.748 1.00 91.38 254 ALA A N 1
ATOM 1898 C CA . ALA A 1 254 ? 8.942 4.504 -16.594 1.00 91.38 254 ALA A CA 1
ATOM 1899 C C . ALA A 1 254 ? 10.183 5.057 -15.856 1.00 91.38 254 ALA A C 1
ATOM 1901 O O . ALA A 1 254 ? 11.054 5.660 -16.480 1.00 91.38 254 ALA A O 1
ATOM 1902 N N . SER A 1 255 ? 10.299 4.873 -14.534 1.00 92.06 255 SER A N 1
ATOM 1903 C CA . SER A 1 255 ? 11.440 5.402 -13.774 1.00 92.06 255 SER A CA 1
ATOM 1904 C C . SER A 1 255 ? 12.770 4.742 -14.177 1.00 92.06 255 SER A C 1
ATOM 1906 O O . SER A 1 255 ? 12.786 3.557 -14.534 1.00 92.06 255 SER A O 1
ATOM 1908 N N . PRO A 1 256 ? 13.912 5.452 -14.070 1.00 93.81 256 PRO A N 1
ATOM 1909 C CA . PRO A 1 256 ? 15.238 4.888 -14.329 1.00 93.81 256 PRO A CA 1
ATOM 1910 C C . PRO A 1 256 ? 15.526 3.590 -13.567 1.00 93.81 256 PRO A C 1
ATOM 1912 O O . PRO A 1 256 ? 16.154 2.690 -14.116 1.00 93.81 256 PRO A O 1
ATOM 1915 N N . LEU A 1 257 ? 15.038 3.446 -12.329 1.00 95.19 257 LEU A N 1
ATOM 1916 C CA . LEU A 1 257 ? 15.223 2.227 -11.537 1.00 95.19 257 LEU A CA 1
ATOM 1917 C C . LEU A 1 257 ? 14.522 1.004 -12.154 1.00 95.19 257 LEU A C 1
ATOM 1919 O O . LEU A 1 257 ? 15.110 -0.080 -12.188 1.00 95.19 257 LEU A O 1
ATOM 1923 N N . LEU A 1 258 ? 13.275 1.160 -12.616 1.00 95.31 258 LEU A N 1
ATOM 1924 C CA . LEU A 1 258 ? 12.458 0.055 -13.142 1.00 95.31 258 LEU A CA 1
ATOM 1925 C C . LEU A 1 258 ? 12.702 -0.212 -14.634 1.00 95.31 258 LEU A C 1
ATOM 1927 O O . LEU A 1 258 ? 12.573 -1.352 -15.082 1.00 95.31 258 LEU A O 1
ATOM 1931 N N . THR A 1 259 ? 13.135 0.801 -15.385 1.00 95.25 259 THR A N 1
ATOM 1932 C CA . THR A 1 259 ? 13.561 0.654 -16.787 1.00 95.25 259 THR A CA 1
ATOM 1933 C C . THR A 1 259 ? 14.986 0.115 -16.930 1.00 95.25 259 THR A C 1
ATOM 1935 O O . THR A 1 259 ? 15.332 -0.401 -17.994 1.00 95.25 259 THR A O 1
ATOM 1938 N N . HIS A 1 260 ? 15.798 0.160 -15.867 1.00 96.62 260 HIS A N 1
ATOM 1939 C CA . HIS A 1 260 ? 17.162 -0.363 -15.877 1.00 96.62 260 HIS A CA 1
ATOM 1940 C C . HIS A 1 260 ? 17.209 -1.849 -16.300 1.00 96.62 260 HIS A C 1
ATOM 1942 O O . HIS A 1 260 ? 16.425 -2.656 -15.783 1.00 96.62 260 HIS A O 1
ATOM 1948 N N . PRO A 1 261 ? 18.166 -2.271 -17.156 1.00 96.88 261 PRO A N 1
ATOM 1949 C CA . PRO A 1 261 ? 18.234 -3.643 -17.671 1.00 96.88 261 PRO A CA 1
ATOM 1950 C C . PRO A 1 261 ? 18.327 -4.707 -16.567 1.00 96.88 261 PRO A C 1
ATOM 1952 O O . PRO A 1 261 ? 17.690 -5.752 -16.664 1.00 96.88 261 PRO A O 1
ATOM 1955 N N . LEU A 1 262 ? 19.047 -4.427 -15.472 1.00 97.38 262 LEU A N 1
ATOM 1956 C CA . LEU A 1 262 ? 19.114 -5.340 -14.319 1.00 97.38 262 LEU A CA 1
ATOM 1957 C C . LEU A 1 262 ? 17.747 -5.566 -13.657 1.00 97.38 262 LEU A C 1
ATOM 1959 O O . LEU A 1 262 ? 17.430 -6.692 -13.280 1.00 97.38 262 LEU A O 1
ATOM 1963 N N . THR A 1 263 ? 16.929 -4.522 -13.508 1.00 96.75 263 THR A N 1
ATOM 1964 C CA . THR A 1 263 ? 15.588 -4.655 -12.921 1.00 96.75 263 THR A CA 1
ATOM 1965 C C . THR A 1 263 ? 14.654 -5.380 -13.878 1.00 96.75 263 THR A C 1
ATOM 1967 O O . THR A 1 263 ? 13.944 -6.293 -13.455 1.00 96.75 263 THR A O 1
ATOM 1970 N N . ARG A 1 264 ? 14.724 -5.066 -15.179 1.00 95.75 264 ARG A N 1
ATOM 1971 C CA . ARG A 1 264 ? 13.981 -5.783 -16.227 1.00 95.75 264 ARG A CA 1
ATOM 1972 C C . ARG A 1 264 ? 14.321 -7.271 -16.280 1.00 95.75 264 ARG A C 1
ATOM 1974 O O . ARG A 1 264 ? 13.425 -8.073 -16.496 1.00 95.75 264 ARG A O 1
ATOM 1981 N N . ALA A 1 265 ? 15.569 -7.657 -16.015 1.00 96.25 265 ALA A N 1
ATOM 1982 C CA . ALA A 1 265 ? 15.952 -9.066 -15.912 1.00 96.25 265 ALA A CA 1
ATOM 1983 C C . ALA A 1 265 ? 15.381 -9.757 -14.654 1.00 96.25 265 ALA A C 1
ATOM 1985 O O . ALA A 1 265 ? 15.088 -10.951 -14.682 1.00 96.25 265 ALA A O 1
ATOM 1986 N N . ARG A 1 266 ? 15.194 -9.019 -13.549 1.00 96.56 266 ARG A N 1
ATOM 1987 C CA . ARG A 1 266 ? 14.666 -9.542 -12.271 1.00 96.56 266 ARG A CA 1
ATOM 1988 C C . ARG A 1 266 ? 13.134 -9.640 -12.245 1.00 96.56 266 ARG A C 1
ATOM 1990 O O . ARG A 1 266 ? 12.599 -10.572 -11.645 1.00 96.56 266 ARG A O 1
ATOM 1997 N N . LEU A 1 267 ? 12.429 -8.705 -12.887 1.00 95.62 267 LEU A N 1
ATOM 1998 C CA . LEU A 1 267 ? 10.961 -8.613 -12.864 1.00 95.62 267 LEU A CA 1
ATOM 1999 C C . LEU A 1 267 ? 10.239 -9.895 -13.323 1.00 95.62 267 LEU A C 1
ATOM 2001 O O . LEU A 1 267 ? 9.332 -10.320 -12.611 1.00 95.62 267 LEU A O 1
ATOM 2005 N N . PRO A 1 268 ? 10.639 -10.574 -14.418 1.00 95.00 268 PRO A N 1
ATOM 2006 C CA . PRO A 1 268 ? 10.031 -11.842 -14.817 1.00 95.00 268 PRO A CA 1
ATOM 2007 C C . PRO A 1 268 ? 10.165 -12.931 -13.750 1.00 95.00 268 PRO A C 1
ATOM 2009 O O . PRO A 1 268 ? 9.274 -13.763 -13.603 1.00 95.00 268 PRO A O 1
ATOM 2012 N N . GLY A 1 269 ? 11.264 -12.933 -12.988 1.00 94.75 269 GLY A N 1
ATOM 2013 C CA . GLY A 1 269 ? 11.447 -13.844 -11.858 1.00 94.75 269 GLY A CA 1
ATOM 2014 C C . GLY A 1 269 ? 10.456 -13.557 -10.730 1.00 94.75 269 GLY A C 1
ATOM 2015 O O . GLY A 1 269 ? 9.805 -14.478 -10.242 1.00 94.75 269 GLY A O 1
ATOM 2016 N N . ALA A 1 270 ? 10.287 -12.282 -10.365 1.00 93.56 270 ALA A N 1
ATOM 2017 C CA . ALA A 1 270 ? 9.305 -11.861 -9.363 1.00 93.56 270 ALA A CA 1
ATOM 2018 C C . ALA A 1 270 ? 7.864 -12.164 -9.805 1.00 93.56 270 ALA A C 1
ATOM 2020 O O . ALA A 1 270 ? 7.084 -12.701 -9.023 1.00 93.56 270 ALA A O 1
ATOM 2021 N N . TRP A 1 271 ? 7.535 -11.894 -11.071 1.00 93.88 271 TRP A N 1
ATOM 2022 C CA . TRP A 1 271 ? 6.251 -12.252 -11.669 1.00 93.88 271 TRP A CA 1
ATOM 2023 C C . TRP A 1 271 ? 5.988 -13.755 -11.575 1.00 93.88 271 TRP A C 1
ATOM 2025 O O . TRP A 1 271 ? 4.959 -14.167 -11.053 1.00 93.88 271 TRP A O 1
ATOM 2035 N N . LYS A 1 272 ? 6.936 -14.589 -12.029 1.00 92.44 272 LYS A N 1
ATOM 2036 C CA . LYS A 1 272 ? 6.805 -16.053 -11.967 1.00 92.44 272 LYS A CA 1
ATOM 2037 C C . LYS A 1 272 ? 6.627 -16.544 -10.534 1.00 92.44 272 LYS A C 1
ATOM 2039 O O . LYS A 1 272 ? 5.799 -17.414 -10.308 1.00 92.44 272 LYS A O 1
ATOM 2044 N N . ALA A 1 273 ? 7.360 -15.978 -9.574 1.00 91.00 273 ALA A N 1
ATOM 2045 C CA . ALA A 1 273 ? 7.212 -16.330 -8.164 1.00 91.00 273 ALA A CA 1
ATOM 2046 C C . ALA A 1 273 ? 5.805 -16.005 -7.628 1.00 91.00 273 ALA A C 1
ATOM 2048 O O . ALA A 1 273 ? 5.235 -16.806 -6.892 1.00 91.00 273 ALA A O 1
ATOM 2049 N N . LEU A 1 274 ? 5.226 -14.868 -8.025 1.00 90.38 274 LEU A N 1
ATOM 2050 C CA . LEU A 1 274 ? 3.863 -14.483 -7.644 1.00 90.38 274 LEU A CA 1
ATOM 2051 C C . LEU A 1 274 ? 2.795 -15.302 -8.381 1.00 90.38 274 LEU A C 1
ATOM 2053 O O . LEU A 1 274 ? 1.773 -15.633 -7.792 1.00 90.38 274 LEU A O 1
ATOM 2057 N N . ALA A 1 275 ? 3.059 -15.718 -9.618 1.00 88.06 275 ALA A N 1
ATOM 2058 C CA . ALA A 1 275 ? 2.169 -16.585 -10.387 1.00 88.06 275 ALA A CA 1
ATOM 2059 C C . ALA A 1 275 ? 2.058 -18.019 -9.825 1.00 88.06 275 ALA A C 1
ATOM 2061 O O . ALA A 1 275 ? 1.146 -18.749 -10.202 1.00 88.06 275 ALA A O 1
ATOM 2062 N N . VAL A 1 276 ? 2.963 -18.435 -8.925 1.00 87.88 276 VAL A N 1
ATOM 2063 C CA . VAL A 1 276 ? 2.873 -19.719 -8.197 1.00 87.88 276 VAL A CA 1
ATOM 2064 C C . VAL A 1 276 ? 1.862 -19.649 -7.042 1.00 87.88 276 VAL A C 1
ATOM 2066 O O . VAL A 1 276 ? 1.487 -20.683 -6.486 1.00 87.88 276 VAL A O 1
ATOM 2069 N N . LEU A 1 277 ? 1.395 -18.453 -6.664 1.00 87.12 277 LEU A N 1
ATOM 2070 C CA . LEU A 1 277 ? 0.349 -18.321 -5.654 1.00 87.12 277 LEU A CA 1
ATOM 2071 C C . LEU A 1 277 ? -0.936 -19.029 -6.136 1.00 87.12 277 LEU A C 1
ATOM 2073 O O . LEU A 1 277 ? -1.321 -18.873 -7.294 1.00 87.12 277 LEU A O 1
ATOM 2077 N N . PRO A 1 278 ? -1.598 -19.817 -5.273 1.00 80.00 278 PRO A N 1
ATOM 2078 C CA . PRO A 1 278 ? -2.733 -20.639 -5.642 1.00 80.00 278 PRO A CA 1
ATOM 2079 C C . PRO A 1 278 ? -3.888 -19.749 -6.081 1.00 80.00 278 PRO A C 1
ATOM 2081 O O . PRO A 1 278 ? -4.410 -18.936 -5.319 1.00 80.00 278 PRO A O 1
ATOM 2084 N N . ASP A 1 279 ? -4.288 -19.942 -7.328 1.00 72.69 279 ASP A N 1
ATOM 2085 C CA . ASP A 1 279 ? -5.516 -19.407 -7.884 1.00 72.69 279 ASP A CA 1
ATOM 2086 C C . ASP A 1 279 ? -6.682 -20.272 -7.378 1.00 72.69 279 ASP A C 1
ATOM 2088 O O . ASP A 1 279 ? -6.687 -21.492 -7.553 1.00 72.69 279 ASP A O 1
ATOM 2092 N N . LEU A 1 280 ? -7.679 -19.652 -6.739 1.00 61.94 280 LEU A N 1
ATOM 2093 C CA . LEU A 1 280 ? -8.890 -20.354 -6.310 1.00 61.94 280 LEU A CA 1
ATOM 2094 C C . LEU A 1 280 ? -9.772 -20.813 -7.481 1.00 61.94 280 LEU A C 1
ATOM 2096 O O . LEU A 1 280 ? -10.798 -21.448 -7.238 1.00 61.94 280 LEU A O 1
ATOM 2100 N N . GLY A 1 281 ? -9.431 -20.486 -8.731 1.00 59.28 281 GLY A N 1
ATOM 2101 C CA . GLY A 1 281 ? -10.134 -20.853 -9.964 1.00 59.28 281 GLY A CA 1
ATOM 2102 C C . GLY A 1 281 ? -11.535 -20.246 -10.096 1.00 59.28 281 GLY A C 1
ATOM 2103 O O . GLY A 1 281 ? -12.046 -20.108 -11.200 1.00 59.28 281 GLY A O 1
ATOM 2104 N N . LEU A 1 282 ? -12.137 -19.828 -8.980 1.00 58.81 282 LEU A N 1
ATOM 2105 C CA . LEU A 1 282 ? -13.501 -19.326 -8.834 1.00 58.81 282 LEU A CA 1
ATOM 2106 C C . LEU A 1 282 ? -13.742 -17.990 -9.543 1.00 58.81 282 LEU A C 1
ATOM 2108 O O . LEU A 1 282 ? -14.888 -17.666 -9.833 1.00 58.81 282 LEU A O 1
ATOM 2112 N N . LEU A 1 283 ? -12.686 -17.219 -9.823 1.00 57.81 283 LEU A N 1
ATOM 2113 C CA . LEU A 1 283 ? -12.773 -15.929 -10.518 1.00 57.81 283 LEU A CA 1
ATOM 2114 C C . LEU A 1 283 ? -12.233 -15.961 -11.950 1.00 57.81 283 LEU A C 1
ATOM 2116 O O . LEU A 1 283 ? -12.295 -14.937 -12.635 1.00 57.81 283 LEU A O 1
ATOM 2120 N N . ARG A 1 284 ? -11.745 -17.110 -12.440 1.00 62.38 284 ARG A N 1
ATOM 2121 C CA . ARG A 1 284 ? -11.527 -17.280 -13.879 1.00 62.38 284 ARG A CA 1
ATOM 2122 C C . ARG A 1 284 ? -12.901 -17.379 -14.532 1.00 62.38 284 ARG A C 1
ATOM 2124 O O . ARG A 1 284 ? -13.462 -18.461 -14.673 1.00 62.38 284 ARG A O 1
ATOM 2131 N N . ALA A 1 285 ? -13.454 -16.212 -14.865 1.00 56.56 285 ALA A N 1
ATOM 2132 C CA . ALA A 1 285 ? -14.621 -16.093 -15.720 1.00 56.56 285 ALA A CA 1
ATOM 2133 C C . ALA A 1 285 ? -14.418 -16.988 -16.948 1.00 56.56 285 ALA A C 1
ATOM 2135 O O . ALA A 1 285 ? -13.299 -17.097 -17.459 1.00 56.56 285 ALA A O 1
ATOM 2136 N N . GLU A 1 286 ? -15.492 -17.668 -17.347 1.00 56.31 286 GLU A N 1
ATOM 2137 C CA . GLU A 1 286 ? -15.481 -18.686 -18.389 1.00 56.31 286 GLU A CA 1
ATOM 2138 C C . GLU A 1 286 ? -14.690 -18.264 -19.640 1.00 56.31 286 GLU A C 1
ATOM 2140 O O . GLU A 1 286 ? -14.640 -17.075 -19.970 1.00 56.31 286 GLU A O 1
ATOM 2145 N N . PRO A 1 287 ? -14.100 -19.231 -20.371 1.00 53.56 287 PRO A N 1
ATOM 2146 C CA . PRO A 1 287 ? -13.323 -19.021 -21.594 1.00 53.56 287 PRO A CA 1
ATOM 2147 C C . PRO A 1 287 ? -14.190 -18.560 -22.785 1.00 53.56 287 PRO A C 1
ATOM 2149 O O . PRO A 1 287 ? -14.122 -19.108 -23.881 1.00 53.56 287 PRO A O 1
ATOM 2152 N N . GLY A 1 288 ? -14.999 -17.524 -22.596 1.00 55.12 288 GLY A N 1
ATOM 2153 C CA . GLY A 1 288 ? -15.900 -16.951 -23.581 1.00 55.12 288 GLY A CA 1
ATOM 2154 C C . GLY A 1 288 ? -15.235 -15.950 -24.522 1.00 55.12 288 GLY A C 1
ATOM 2155 O O . GLY A 1 288 ? -15.832 -14.929 -24.773 1.00 55.12 288 GLY A O 1
ATOM 2156 N N . GLN A 1 289 ? -14.035 -16.224 -25.044 1.00 58.62 289 GLN A N 1
ATOM 2157 C CA . GLN A 1 289 ? -13.535 -15.730 -26.345 1.00 58.62 289 GLN A CA 1
ATOM 2158 C C . GLN A 1 289 ? -13.223 -14.236 -26.695 1.00 58.62 289 GLN A C 1
ATOM 2160 O O . GLN A 1 289 ? -12.837 -14.040 -27.847 1.00 58.62 289 GLN A O 1
ATOM 2165 N N . PRO A 1 290 ? -13.174 -13.184 -25.837 1.00 53.59 290 PRO A N 1
ATOM 2166 C CA . PRO A 1 290 ? -12.603 -11.890 -26.260 1.00 53.59 290 PRO A CA 1
ATOM 2167 C C . PRO A 1 290 ? -11.067 -11.794 -26.117 1.00 53.59 290 PRO A C 1
ATOM 2169 O O . PRO A 1 290 ? -10.483 -10.751 -26.396 1.00 53.59 290 PRO A O 1
ATOM 2172 N N . HIS A 1 291 ? -10.370 -12.849 -25.677 1.00 64.31 291 HIS A N 1
ATOM 2173 C CA . HIS A 1 291 ? -8.959 -12.741 -25.272 1.00 64.31 291 HIS A CA 1
ATOM 2174 C C . HIS A 1 291 ? -7.916 -12.894 -26.385 1.00 64.31 291 HIS A C 1
ATOM 2176 O O . HIS A 1 291 ? -6.738 -12.718 -26.092 1.00 64.31 291 HIS A O 1
ATOM 2182 N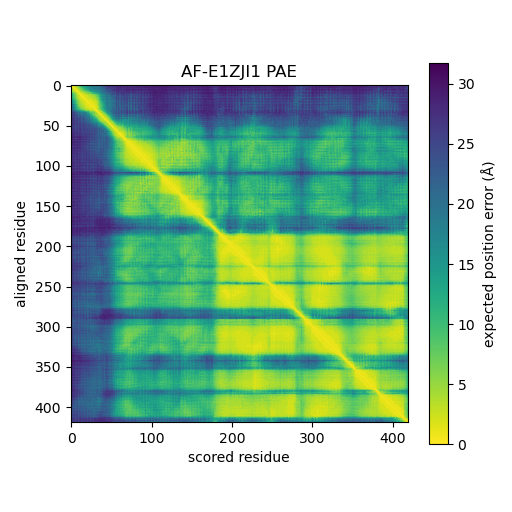 N . GLN A 1 292 ? -8.280 -13.211 -27.633 1.00 77.25 292 GLN A N 1
ATOM 2183 C CA . GLN A 1 292 ? -7.274 -13.367 -28.696 1.00 77.25 292 GLN A CA 1
ATOM 2184 C C . GLN A 1 292 ? -6.578 -12.028 -28.985 1.00 77.25 292 GLN A C 1
ATOM 2186 O O . GLN A 1 292 ? -5.370 -11.920 -28.822 1.00 77.25 292 GLN A O 1
ATOM 2191 N N . HIS A 1 293 ? -7.356 -10.974 -29.251 1.00 76.12 293 HIS A N 1
ATOM 2192 C CA . HIS A 1 293 ? -6.818 -9.636 -29.506 1.00 76.12 293 HIS A CA 1
ATOM 2193 C C . HIS A 1 293 ? -6.017 -9.090 -28.314 1.00 76.12 293 HIS A C 1
ATOM 2195 O O . HIS A 1 293 ? -4.965 -8.485 -28.481 1.00 76.12 293 HIS A O 1
ATOM 2201 N N . GLN A 1 294 ? -6.472 -9.364 -27.089 1.00 78.75 294 GLN A N 1
ATOM 2202 C CA . GLN A 1 294 ? -5.757 -8.968 -25.879 1.00 78.75 294 GLN A CA 1
ATOM 2203 C C . GLN A 1 294 ? -4.449 -9.749 -25.689 1.00 78.75 294 GLN A C 1
ATOM 2205 O O . GLN A 1 294 ? -3.462 -9.173 -25.245 1.00 78.75 294 GLN A O 1
ATOM 2210 N N . ARG A 1 295 ? -4.416 -11.040 -26.038 1.00 79.44 295 ARG A N 1
ATOM 2211 C CA . ARG A 1 295 ? -3.183 -11.840 -26.042 1.00 79.44 295 ARG A CA 1
ATOM 2212 C C . ARG A 1 295 ? -2.203 -11.348 -27.096 1.00 79.44 295 ARG A C 1
ATOM 2214 O O . ARG A 1 295 ? -1.023 -11.265 -26.784 1.00 79.44 295 ARG A O 1
ATOM 2221 N N . ASP A 1 296 ? -2.686 -10.987 -28.280 1.00 84.88 296 ASP A N 1
ATOM 2222 C CA . ASP A 1 296 ? -1.846 -10.477 -29.365 1.00 84.88 296 ASP A CA 1
ATOM 2223 C C . ASP A 1 296 ? -1.245 -9.107 -29.001 1.00 84.88 296 ASP A C 1
ATOM 2225 O O . ASP A 1 296 ? -0.046 -8.894 -29.167 1.00 84.88 296 ASP A O 1
ATOM 2229 N N . LEU A 1 297 ? -2.032 -8.208 -28.393 1.00 79.94 297 LEU A N 1
ATOM 2230 C CA . LEU A 1 297 ? -1.540 -6.925 -27.863 1.00 79.94 297 LEU A CA 1
ATOM 2231 C C . LEU A 1 297 ? -0.510 -7.113 -26.738 1.00 79.94 297 LEU A C 1
ATOM 2233 O O . LEU A 1 297 ? 0.503 -6.417 -26.687 1.00 79.94 297 LEU A O 1
ATOM 2237 N N . LEU A 1 298 ? -0.739 -8.083 -25.851 1.00 82.56 298 LEU A N 1
ATOM 2238 C CA . LEU A 1 298 ? 0.187 -8.434 -24.772 1.00 82.56 298 LEU A CA 1
ATOM 2239 C C . LEU A 1 298 ? 1.349 -9.327 -25.238 1.00 82.56 298 LEU A C 1
ATOM 2241 O O . LEU A 1 298 ? 2.208 -9.670 -24.428 1.00 82.56 298 LEU A O 1
ATOM 2245 N N . ALA A 1 299 ? 1.407 -9.728 -26.510 1.00 87.44 299 ALA A N 1
ATOM 2246 C CA . ALA A 1 299 ? 2.531 -10.490 -27.049 1.00 87.44 299 ALA A CA 1
ATOM 2247 C C . ALA A 1 299 ? 3.736 -9.589 -27.360 1.00 87.44 299 ALA A C 1
ATOM 2249 O O . ALA A 1 299 ? 4.863 -10.081 -27.426 1.00 87.44 299 ALA A O 1
ATOM 2250 N N . ALA A 1 300 ? 3.523 -8.275 -27.508 1.00 90.62 300 ALA A N 1
ATOM 2251 C CA . ALA A 1 300 ? 4.608 -7.325 -27.707 1.00 90.62 300 ALA A CA 1
ATOM 2252 C C . ALA A 1 300 ? 5.551 -7.316 -26.481 1.00 90.62 300 ALA A C 1
ATOM 2254 O O . ALA A 1 300 ? 5.085 -7.154 -25.348 1.00 90.62 300 ALA A O 1
ATOM 2255 N N . PRO A 1 301 ? 6.878 -7.452 -26.668 1.00 90.88 301 PRO A N 1
ATOM 2256 C CA . PRO A 1 301 ? 7.828 -7.578 -25.557 1.00 90.88 301 PRO A CA 1
ATOM 2257 C C . PRO A 1 301 ? 7.837 -6.349 -24.635 1.00 90.88 301 PRO A C 1
ATOM 2259 O O . PRO A 1 301 ? 8.039 -6.474 -23.425 1.00 90.88 301 PRO A O 1
ATOM 2262 N N . GLU A 1 302 ? 7.569 -5.162 -25.182 1.00 90.19 302 GLU A N 1
ATOM 2263 C CA . GLU A 1 302 ? 7.456 -3.921 -24.411 1.00 90.19 302 GLU A CA 1
ATOM 2264 C C . GLU A 1 302 ? 6.229 -3.943 -23.493 1.00 90.19 302 GLU A C 1
ATOM 2266 O O . GLU A 1 302 ? 6.375 -3.751 -22.282 1.00 90.19 302 GLU A O 1
ATOM 2271 N N . ALA A 1 303 ? 5.059 -4.299 -24.036 1.00 89.94 303 ALA A N 1
ATOM 2272 C CA . ALA A 1 303 ? 3.812 -4.432 -23.282 1.00 89.94 303 ALA A CA 1
ATOM 2273 C C . ALA A 1 303 ? 3.925 -5.480 -22.164 1.00 89.94 303 ALA A C 1
ATOM 2275 O O . ALA A 1 303 ? 3.409 -5.273 -21.067 1.00 89.94 303 ALA A O 1
ATOM 2276 N N . GLN A 1 304 ? 4.659 -6.576 -22.392 1.00 91.81 304 GLN A N 1
ATOM 2277 C CA . GLN A 1 304 ? 4.934 -7.573 -21.347 1.00 91.81 304 GLN A CA 1
ATOM 2278 C C . GLN A 1 304 ? 5.791 -7.009 -20.218 1.00 91.81 304 GLN A C 1
ATOM 2280 O O . GLN A 1 304 ? 5.512 -7.252 -19.045 1.00 91.81 304 GLN A O 1
ATOM 2285 N N . SER A 1 305 ? 6.840 -6.253 -20.550 1.00 92.56 305 SER A N 1
ATOM 2286 C CA . SER A 1 305 ? 7.715 -5.657 -19.537 1.00 92.56 305 SER A CA 1
ATOM 2287 C C . SER A 1 305 ? 6.971 -4.647 -18.657 1.00 92.56 305 SER A C 1
ATOM 2289 O O . SER A 1 305 ? 7.151 -4.639 -17.435 1.00 92.56 305 SER A O 1
ATOM 2291 N N . GLU A 1 306 ? 6.082 -3.858 -19.262 1.00 92.62 306 GLU A N 1
ATOM 2292 C CA . GLU A 1 306 ? 5.229 -2.906 -18.558 1.00 92.62 306 GLU A CA 1
ATOM 2293 C C . GLU A 1 306 ? 4.181 -3.625 -17.705 1.00 92.62 306 GLU A C 1
ATOM 2295 O O . GLU A 1 306 ? 4.038 -3.310 -16.521 1.00 92.62 306 GLU A O 1
ATOM 2300 N N . LEU A 1 307 ? 3.517 -4.647 -18.257 1.00 93.12 307 LEU A N 1
ATOM 2301 C CA . LEU A 1 307 ? 2.569 -5.482 -17.524 1.00 93.12 307 LEU A CA 1
ATOM 2302 C C . LEU A 1 307 ? 3.223 -6.109 -16.287 1.00 93.12 307 LEU A C 1
ATOM 2304 O O . LEU A 1 307 ? 2.670 -6.022 -15.186 1.00 93.12 307 LEU A O 1
ATOM 2308 N N . HIS A 1 308 ? 4.412 -6.699 -16.451 1.00 94.19 308 HIS A N 1
ATOM 2309 C CA . HIS A 1 308 ? 5.159 -7.293 -15.347 1.00 94.19 308 HIS A CA 1
ATOM 2310 C C . HIS A 1 308 ? 5.478 -6.263 -14.265 1.00 94.19 308 HIS A C 1
ATOM 2312 O O . HIS A 1 308 ? 5.280 -6.532 -13.079 1.00 94.19 308 HIS A O 1
ATOM 2318 N N . CYS A 1 309 ? 5.946 -5.080 -14.665 1.00 95.56 309 CYS A N 1
ATOM 2319 C CA . CYS A 1 309 ? 6.228 -3.998 -13.733 1.00 95.56 309 CYS A CA 1
ATOM 2320 C C . CYS A 1 309 ? 4.971 -3.567 -12.965 1.00 95.56 309 CYS A C 1
ATOM 2322 O O . CYS A 1 309 ? 4.989 -3.528 -11.732 1.00 95.56 309 CYS A O 1
ATOM 2324 N N . LEU A 1 310 ? 3.876 -3.289 -13.677 1.00 93.69 310 LEU A N 1
ATOM 2325 C CA . LEU A 1 310 ? 2.635 -2.797 -13.086 1.00 93.69 310 LEU A CA 1
ATOM 2326 C C . LEU A 1 310 ? 2.031 -3.807 -12.114 1.00 93.69 310 LEU A C 1
ATOM 2328 O O . LEU A 1 310 ? 1.701 -3.426 -10.992 1.00 93.69 310 LEU A O 1
ATOM 2332 N N . ALA A 1 311 ? 1.915 -5.083 -12.488 1.00 92.75 311 ALA A N 1
ATOM 2333 C CA . ALA A 1 311 ? 1.317 -6.070 -11.590 1.00 92.75 311 ALA A CA 1
ATOM 2334 C C . ALA A 1 311 ? 2.181 -6.309 -10.346 1.00 92.75 311 ALA A C 1
ATOM 2336 O O . ALA A 1 311 ? 1.644 -6.366 -9.241 1.00 92.75 311 ALA A O 1
ATOM 2337 N N . VAL A 1 312 ? 3.512 -6.389 -10.492 1.00 93.94 312 VAL A N 1
ATOM 2338 C CA . VAL A 1 312 ? 4.425 -6.535 -9.344 1.00 93.94 312 VAL A CA 1
ATOM 2339 C C . VAL A 1 312 ? 4.340 -5.313 -8.429 1.00 93.94 312 VAL A C 1
ATOM 2341 O O . VAL A 1 312 ? 4.294 -5.467 -7.209 1.00 93.94 312 VAL A O 1
ATOM 2344 N N . LEU A 1 313 ? 4.274 -4.105 -8.994 1.00 93.75 313 LEU A N 1
ATOM 2345 C CA . LEU A 1 313 ? 4.155 -2.868 -8.227 1.00 93.75 313 LEU A CA 1
ATOM 2346 C C . LEU A 1 313 ? 2.819 -2.780 -7.477 1.00 93.75 313 LEU A C 1
ATOM 2348 O O . LEU A 1 313 ? 2.808 -2.464 -6.286 1.00 93.75 313 LEU A O 1
ATOM 2352 N N . VAL A 1 314 ? 1.702 -3.085 -8.139 1.00 92.38 314 VAL A N 1
ATOM 2353 C CA . VAL A 1 314 ? 0.380 -3.089 -7.495 1.00 92.38 314 VAL A CA 1
ATOM 2354 C C . VAL A 1 314 ? 0.319 -4.188 -6.434 1.00 92.38 314 VAL A C 1
ATOM 2356 O O . VAL A 1 314 ? -0.133 -3.926 -5.325 1.00 92.38 314 VAL A O 1
ATOM 2359 N N . MET A 1 315 ? 0.863 -5.378 -6.701 1.00 93.12 315 MET A N 1
ATOM 2360 C CA . MET A 1 315 ? 0.963 -6.440 -5.697 1.00 93.12 315 MET A CA 1
ATOM 2361 C C . MET A 1 315 ? 1.795 -6.007 -4.491 1.00 93.12 315 MET A C 1
ATOM 2363 O O . MET A 1 315 ? 1.392 -6.233 -3.352 1.00 93.12 315 MET A O 1
ATOM 2367 N N . HIS A 1 316 ? 2.919 -5.327 -4.713 1.00 93.12 316 HIS A N 1
ATOM 2368 C CA . HIS A 1 316 ? 3.718 -4.748 -3.639 1.00 93.12 316 HIS A CA 1
ATOM 2369 C C . HIS A 1 316 ? 2.909 -3.732 -2.811 1.00 93.12 316 HIS A C 1
ATOM 2371 O O . HIS A 1 316 ? 2.905 -3.809 -1.582 1.00 93.12 316 HIS A O 1
ATOM 2377 N N . GLN A 1 317 ? 2.162 -2.835 -3.463 1.00 93.12 317 GLN A N 1
ATOM 2378 C CA . GLN A 1 317 ? 1.260 -1.889 -2.795 1.00 93.12 317 GLN A CA 1
ATOM 2379 C C . GLN A 1 317 ? 0.166 -2.609 -1.991 1.00 93.12 317 GLN A C 1
ATOM 2381 O O . GLN A 1 317 ? -0.085 -2.238 -0.847 1.00 93.12 317 GLN A O 1
ATOM 2386 N N . THR A 1 318 ? -0.455 -3.661 -2.531 1.00 92.00 318 THR A N 1
ATOM 2387 C CA . THR A 1 318 ? -1.477 -4.444 -1.821 1.00 92.00 318 THR A CA 1
ATOM 2388 C C . THR A 1 318 ? -0.885 -5.177 -0.620 1.00 92.00 318 THR A C 1
ATOM 2390 O O . THR A 1 318 ? -1.415 -5.088 0.482 1.00 92.00 318 THR A O 1
ATOM 2393 N N . VAL A 1 319 ? 0.232 -5.883 -0.778 1.00 91.56 319 VAL A N 1
ATOM 2394 C CA . VAL A 1 319 ? 0.800 -6.680 0.318 1.00 91.56 319 VAL A CA 1
ATOM 2395 C C . VAL A 1 319 ? 1.323 -5.784 1.434 1.00 91.56 319 VAL A C 1
ATOM 2397 O O . VAL A 1 319 ? 0.943 -5.960 2.590 1.00 91.56 319 VAL A O 1
ATOM 2400 N N . PHE A 1 320 ? 2.169 -4.809 1.102 1.00 92.12 320 PHE A N 1
ATOM 2401 C CA . PHE A 1 320 ? 2.843 -3.995 2.113 1.00 92.12 320 PHE A CA 1
ATOM 2402 C C . PHE A 1 320 ? 2.014 -2.793 2.549 1.00 92.12 320 PHE A C 1
ATOM 2404 O O . PHE A 1 320 ? 2.047 -2.438 3.720 1.00 92.12 320 PHE A O 1
ATOM 2411 N N . GLY A 1 321 ? 1.257 -2.183 1.639 1.00 91.56 321 GLY A N 1
ATOM 2412 C CA . GLY A 1 321 ? 0.408 -1.037 1.953 1.00 91.56 321 GLY A CA 1
ATOM 2413 C C . GLY A 1 321 ? -0.921 -1.426 2.597 1.00 91.56 321 GLY A C 1
ATOM 2414 O O . GLY A 1 321 ? -1.397 -0.687 3.447 1.00 91.56 321 GLY A O 1
ATOM 2415 N N . LEU A 1 322 ? -1.511 -2.578 2.245 1.00 93.12 322 LEU A N 1
ATOM 2416 C CA . LEU A 1 322 ? -2.839 -2.979 2.733 1.00 93.12 322 LEU A CA 1
ATOM 2417 C C . LEU A 1 322 ? -2.794 -4.137 3.726 1.00 93.12 322 LEU A C 1
ATOM 2419 O O . LEU A 1 322 ? -3.218 -3.989 4.870 1.00 93.12 322 LEU A O 1
ATOM 2423 N N . LEU A 1 323 ? -2.309 -5.300 3.286 1.00 91.62 323 LEU A N 1
ATOM 2424 C CA . LEU A 1 323 ? -2.462 -6.545 4.040 1.00 91.62 323 LEU A CA 1
ATOM 2425 C C . LEU A 1 323 ? -1.595 -6.558 5.298 1.00 91.62 323 LEU A C 1
ATOM 2427 O O . LEU A 1 323 ? -2.094 -6.869 6.376 1.00 91.62 323 LEU A O 1
ATOM 2431 N N . LEU A 1 324 ? -0.319 -6.187 5.180 1.00 91.06 324 LEU A N 1
ATOM 2432 C CA . LEU A 1 324 ? 0.619 -6.202 6.301 1.00 91.06 324 LEU A CA 1
ATOM 2433 C C . LEU A 1 324 ? 0.152 -5.314 7.476 1.00 91.06 324 LEU A C 1
ATOM 2435 O O . LEU A 1 324 ? 0.102 -5.824 8.599 1.00 91.06 324 LEU A O 1
ATOM 2439 N N . PRO A 1 325 ? -0.261 -4.045 7.270 1.00 92.38 325 PRO A N 1
ATOM 2440 C CA . PRO A 1 325 ? -0.796 -3.223 8.351 1.00 92.38 325 PRO A CA 1
ATOM 2441 C C . PRO A 1 325 ? -2.053 -3.799 8.994 1.00 92.38 325 PRO A C 1
ATOM 2443 O O . PRO A 1 325 ? -2.177 -3.755 10.213 1.00 92.38 325 PRO A O 1
ATOM 2446 N N . VAL A 1 326 ? -2.966 -4.370 8.203 1.00 91.56 326 VAL A N 1
ATOM 2447 C CA . VAL A 1 326 ? -4.199 -4.979 8.726 1.00 91.56 326 VAL A CA 1
ATOM 2448 C C . VAL A 1 326 ? -3.880 -6.204 9.574 1.00 91.56 326 VAL A C 1
ATOM 2450 O O . VAL A 1 326 ? -4.393 -6.319 10.683 1.00 91.56 326 VAL A O 1
ATOM 2453 N N . VAL A 1 327 ? -2.983 -7.081 9.117 1.00 88.44 327 VAL A N 1
ATOM 2454 C CA . VAL A 1 327 ? -2.548 -8.251 9.895 1.00 88.44 327 VAL A CA 1
ATOM 2455 C C . VAL A 1 327 ? -1.921 -7.810 11.217 1.00 88.44 327 VAL A C 1
ATOM 2457 O O . VAL A 1 327 ? -2.303 -8.312 12.273 1.00 88.44 327 VAL A O 1
ATOM 2460 N N . ILE A 1 328 ? -1.032 -6.816 11.198 1.00 87.81 328 ILE A N 1
ATOM 2461 C CA . ILE A 1 328 ? -0.412 -6.298 12.426 1.00 87.81 328 ILE A CA 1
ATOM 2462 C C . ILE A 1 328 ? -1.450 -5.647 13.345 1.00 87.81 328 ILE A C 1
ATOM 2464 O O . ILE A 1 328 ? -1.424 -5.885 14.553 1.00 87.81 328 ILE A O 1
ATOM 2468 N N . ALA A 1 329 ? -2.407 -4.896 12.798 1.00 88.00 329 ALA A N 1
ATOM 2469 C CA . ALA A 1 329 ? -3.506 -4.323 13.568 1.00 88.00 329 ALA A CA 1
ATOM 2470 C C . ALA A 1 329 ? -4.368 -5.411 14.224 1.00 88.00 329 ALA A C 1
ATOM 2472 O O . ALA A 1 329 ? -4.710 -5.292 15.395 1.00 88.00 329 ALA A O 1
ATOM 2473 N N . THR A 1 330 ? -4.674 -6.506 13.518 1.00 86.62 330 THR A N 1
ATOM 2474 C CA . THR A 1 330 ? -5.446 -7.620 14.101 1.00 86.62 330 THR A CA 1
ATOM 2475 C C . THR A 1 330 ? -4.679 -8.326 15.213 1.00 86.62 330 THR A C 1
ATOM 2477 O O . THR A 1 330 ? -5.219 -8.572 16.292 1.00 86.62 330 THR A O 1
ATOM 2480 N N . TRP A 1 331 ? -3.389 -8.581 14.992 1.00 85.31 331 TRP A N 1
ATOM 2481 C CA . TRP A 1 331 ? -2.540 -9.255 15.965 1.00 85.31 331 TRP A CA 1
ATOM 2482 C C . TRP A 1 331 ? -2.352 -8.418 17.236 1.00 85.31 331 TRP A C 1
ATOM 2484 O O . TRP A 1 331 ? -2.470 -8.928 18.351 1.00 85.31 331 TRP A O 1
ATOM 2494 N N . THR A 1 332 ? -2.140 -7.111 17.078 1.00 82.94 332 THR A N 1
ATOM 2495 C CA . THR A 1 332 ? -1.997 -6.174 18.203 1.00 82.94 332 THR A CA 1
ATOM 2496 C C . THR A 1 332 ? -3.321 -5.920 18.926 1.00 82.94 332 THR A C 1
ATOM 2498 O O . THR A 1 332 ? -3.330 -5.877 20.156 1.00 82.94 332 THR A O 1
ATOM 2501 N N . ALA A 1 333 ? -4.448 -5.842 18.211 1.00 83.12 333 ALA A N 1
ATOM 2502 C CA . ALA A 1 333 ? -5.778 -5.719 18.814 1.00 83.12 333 ALA A CA 1
ATOM 2503 C C . ALA A 1 333 ? -6.145 -6.935 19.678 1.00 83.12 333 ALA A C 1
ATOM 2505 O O . ALA A 1 333 ? -6.838 -6.790 20.682 1.00 83.12 333 ALA A O 1
ATOM 2506 N N . ARG A 1 334 ? -5.648 -8.131 19.334 1.00 80.38 334 ARG A N 1
ATOM 2507 C CA . ARG A 1 334 ? -5.819 -9.328 20.170 1.00 80.38 334 ARG A CA 1
ATOM 2508 C C . ARG A 1 334 ? -5.039 -9.236 21.482 1.00 80.38 334 ARG A C 1
ATOM 2510 O O . ARG A 1 334 ? -5.532 -9.670 22.517 1.00 80.38 334 ARG A O 1
ATOM 2517 N N . ALA A 1 335 ? -3.828 -8.683 21.439 1.00 74.75 335 ALA A N 1
ATOM 2518 C CA . ALA A 1 335 ? -2.991 -8.508 22.626 1.00 74.75 335 ALA A CA 1
ATOM 2519 C C . ALA A 1 335 ? -3.513 -7.403 23.563 1.00 74.75 335 ALA A C 1
ATOM 2521 O O . ALA A 1 335 ? -3.263 -7.440 24.767 1.00 74.75 335 ALA A O 1
ATOM 2522 N N . ALA A 1 336 ? -4.240 -6.429 23.018 1.00 70.56 336 ALA A N 1
ATOM 2523 C CA . ALA A 1 336 ? -4.838 -5.329 23.758 1.00 70.56 336 ALA A CA 1
ATOM 2524 C C . ALA A 1 336 ? -6.326 -5.218 23.397 1.00 70.56 336 ALA A C 1
ATOM 2526 O O . ALA A 1 336 ? -6.685 -4.351 22.594 1.00 70.56 336 ALA A O 1
ATOM 2527 N N . PRO A 1 337 ? -7.195 -6.090 23.953 1.00 66.06 337 PRO A N 1
ATOM 2528 C CA . PRO A 1 337 ? -8.624 -5.995 23.714 1.00 66.06 337 PRO A CA 1
ATOM 2529 C C . PRO A 1 337 ? -9.078 -4.608 24.159 1.00 66.06 337 PRO A C 1
ATOM 2531 O O . PRO A 1 337 ? -9.041 -4.278 25.346 1.00 66.06 337 PRO A O 1
ATOM 2534 N N . LEU A 1 338 ? -9.453 -3.775 23.187 1.00 61.50 338 LEU A N 1
ATOM 2535 C CA . LEU A 1 338 ? -10.037 -2.472 23.458 1.00 61.50 338 LEU A CA 1
ATOM 2536 C C . LEU A 1 338 ? -11.247 -2.730 24.341 1.00 61.50 338 LEU A C 1
ATOM 2538 O O . LEU A 1 338 ? -12.201 -3.385 23.919 1.00 61.50 338 LEU A O 1
ATOM 2542 N N . THR A 1 339 ? -11.172 -2.272 25.589 1.00 58.91 339 THR A N 1
ATOM 2543 C CA . THR A 1 339 ? -12.287 -2.363 26.520 1.00 58.91 339 THR A CA 1
ATOM 2544 C C . THR A 1 339 ? -13.454 -1.697 25.819 1.00 58.91 339 THR A C 1
ATOM 2546 O O . THR A 1 339 ? -13.363 -0.514 25.489 1.00 58.91 339 THR A O 1
ATOM 2549 N N . HIS A 1 340 ? -14.490 -2.475 25.494 1.00 57.66 340 HIS A N 1
ATOM 2550 C CA . HIS A 1 340 ? -15.692 -1.952 24.866 1.00 57.66 340 HIS A CA 1
ATOM 2551 C C . HIS A 1 340 ? -16.152 -0.773 25.717 1.00 57.66 340 HIS A C 1
ATOM 2553 O O . HIS A 1 340 ? -16.612 -0.965 26.843 1.00 57.66 340 HIS A O 1
ATOM 2559 N N . LEU A 1 341 ? -15.959 0.449 25.208 1.00 57.75 341 LEU A N 1
ATOM 2560 C CA . LEU A 1 341 ? -16.535 1.633 25.820 1.00 57.75 341 LEU A CA 1
ATOM 2561 C C . LEU A 1 341 ? -18.022 1.314 25.963 1.00 57.75 341 LEU A C 1
ATOM 2563 O O . LEU A 1 341 ? -18.625 0.922 24.956 1.00 57.75 341 LEU A O 1
ATOM 2567 N N . PRO A 1 342 ? -18.585 1.380 27.185 1.00 57.41 342 PRO A N 1
ATOM 2568 C CA . PRO A 1 342 ? -19.971 1.019 27.421 1.00 57.41 342 PRO A CA 1
ATOM 2569 C C . PRO A 1 342 ? -20.806 1.748 26.383 1.00 57.41 342 PRO A C 1
ATOM 2571 O O . PRO A 1 342 ? -20.749 2.972 26.264 1.00 57.41 342 PRO A O 1
ATOM 2574 N N . THR A 1 343 ? -21.453 0.953 25.534 1.00 57.44 343 THR A N 1
ATOM 2575 C CA . THR A 1 343 ? -22.075 1.408 24.301 1.00 57.44 343 THR A CA 1
ATOM 2576 C C . THR A 1 343 ? -22.951 2.614 24.603 1.00 57.44 343 THR A C 1
ATOM 2578 O O . THR A 1 343 ? -24.007 2.478 25.223 1.00 57.44 343 THR A O 1
ATOM 2581 N N . ALA A 1 344 ? -22.551 3.781 24.092 1.00 56.56 344 ALA A N 1
ATOM 2582 C CA . ALA A 1 344 ? -23.341 5.013 24.106 1.00 56.56 344 ALA A CA 1
ATOM 2583 C C . ALA A 1 344 ? -24.753 4.824 23.501 1.00 56.56 344 ALA A C 1
ATOM 2585 O O . ALA A 1 344 ? -25.603 5.702 23.601 1.00 56.56 344 ALA A O 1
ATOM 2586 N N . HIS A 1 345 ? -25.038 3.654 22.916 1.00 57.56 345 HIS A N 1
ATOM 2587 C CA . HIS A 1 345 ? -26.363 3.187 22.522 1.00 57.56 345 HIS A CA 1
ATOM 2588 C C . HIS A 1 345 ? -27.424 3.249 23.619 1.00 57.56 345 HIS A C 1
ATOM 2590 O O . HIS A 1 345 ? -28.580 3.471 23.273 1.00 57.56 345 HIS A O 1
ATOM 2596 N N . GLN A 1 346 ? -27.078 3.095 24.903 1.00 62.09 346 GLN A N 1
ATOM 2597 C CA . GLN A 1 346 ? -28.085 3.256 25.960 1.00 62.09 346 GLN A CA 1
ATOM 2598 C C . GLN A 1 346 ? -28.470 4.724 26.189 1.00 62.09 346 GLN A C 1
ATOM 2600 O O . GLN A 1 346 ? -29.626 5.000 26.476 1.00 62.09 346 GLN A O 1
ATOM 2605 N N . GLN A 1 347 ? -27.551 5.672 25.981 1.00 64.19 347 GLN A N 1
ATOM 2606 C CA . GLN A 1 347 ? -27.837 7.106 26.130 1.00 64.19 347 GLN A CA 1
ATOM 2607 C C . GLN A 1 347 ? -28.393 7.745 24.846 1.00 64.19 347 GLN A C 1
ATOM 2609 O O . GLN A 1 347 ? -29.110 8.739 24.904 1.00 64.19 347 GLN A O 1
ATOM 2614 N N . ALA A 1 348 ? -28.118 7.168 23.671 1.00 61.97 348 ALA A N 1
ATOM 2615 C CA . ALA A 1 348 ? -28.602 7.691 22.391 1.00 61.97 348 ALA A CA 1
ATOM 2616 C C . ALA A 1 348 ? -30.122 7.528 22.182 1.00 61.97 348 ALA A C 1
ATOM 2618 O O . ALA A 1 348 ? -30.686 8.197 21.317 1.00 61.97 348 ALA A O 1
ATOM 2619 N N . ALA A 1 349 ? -30.788 6.664 22.959 1.00 62.91 349 ALA A N 1
ATOM 2620 C CA . ALA A 1 349 ? -32.231 6.437 22.867 1.00 62.91 349 ALA A CA 1
ATOM 2621 C C . ALA A 1 349 ? -33.074 7.638 23.342 1.00 62.91 349 ALA A C 1
ATOM 2623 O O . ALA A 1 349 ? -34.240 7.739 22.971 1.00 62.91 349 ALA A O 1
ATOM 2624 N N . GLU A 1 350 ? -32.491 8.563 24.108 1.00 72.38 350 GLU A N 1
ATOM 2625 C CA . GLU A 1 350 ? -33.210 9.710 24.680 1.00 72.38 350 GLU A CA 1
ATOM 2626 C C . GLU A 1 350 ? -33.025 11.017 23.887 1.00 72.3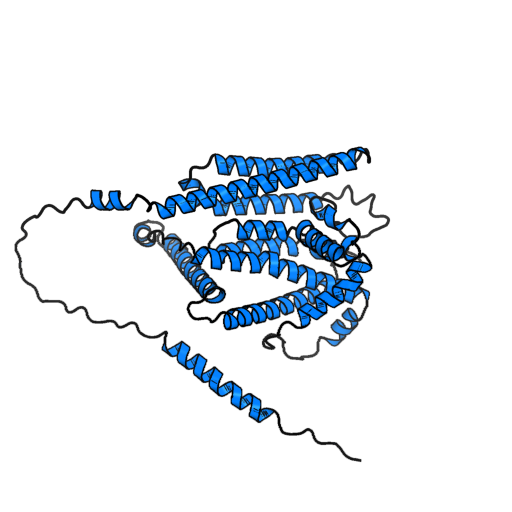8 350 GLU A C 1
ATOM 2628 O O . GLU A 1 350 ? -33.599 12.044 24.245 1.00 72.38 350 GLU A O 1
ATOM 2633 N N . GLN A 1 351 ? -32.249 11.017 22.794 1.00 74.31 351 GLN A N 1
ATOM 2634 C CA . GLN A 1 351 ? -31.985 12.247 22.040 1.00 74.31 351 GLN A CA 1
ATOM 2635 C C . GLN A 1 351 ? -33.011 12.518 20.919 1.00 74.31 351 GLN A C 1
ATOM 2637 O O . GLN A 1 351 ? -33.408 11.603 20.194 1.00 74.31 351 GLN A O 1
ATOM 2642 N N . PRO A 1 352 ? -33.371 13.798 20.676 1.00 79.06 352 PRO A N 1
ATOM 2643 C CA . PRO A 1 352 ? -34.371 14.209 19.678 1.00 79.06 352 PRO A CA 1
ATOM 2644 C C . PRO A 1 352 ? -33.980 13.908 18.217 1.00 79.06 352 PRO A C 1
ATOM 2646 O O . PRO A 1 352 ? -34.810 13.990 17.316 1.00 79.06 352 PRO A O 1
ATOM 2649 N N . TRP A 1 353 ? -32.738 13.490 17.963 1.00 78.94 353 TRP A N 1
ATOM 2650 C CA . TRP A 1 353 ? -32.223 13.105 16.644 1.00 78.94 353 TRP A CA 1
ATOM 2651 C C . TRP A 1 353 ? -32.470 11.625 16.302 1.00 78.94 353 TRP A C 1
ATOM 2653 O O . TRP A 1 353 ? -31.693 11.021 15.559 1.00 78.94 353 TRP A O 1
ATOM 2663 N N . GLY A 1 354 ? -33.543 11.023 16.826 1.00 77.94 354 GLY A N 1
ATOM 2664 C CA . GLY A 1 354 ? -33.746 9.569 16.893 1.00 77.94 354 GLY A CA 1
ATOM 2665 C C . GLY A 1 354 ? -33.505 8.788 15.593 1.00 77.94 354 GLY A C 1
ATOM 2666 O O . GLY A 1 354 ? -32.924 7.709 15.641 1.00 77.94 354 GLY A O 1
ATOM 2667 N N . ARG A 1 355 ? -33.856 9.325 14.412 1.00 83.19 355 ARG A N 1
ATOM 2668 C CA . ARG A 1 355 ? -33.580 8.649 13.124 1.00 83.19 355 ARG A CA 1
ATOM 2669 C C . ARG A 1 355 ? -32.103 8.689 12.725 1.00 83.19 355 ARG A C 1
ATOM 2671 O O . ARG A 1 355 ? -31.564 7.663 12.325 1.00 83.19 355 ARG A O 1
ATOM 2678 N N . ALA A 1 356 ? -31.451 9.847 12.841 1.00 80.06 356 ALA A N 1
ATOM 2679 C CA . ALA A 1 356 ? -30.028 9.988 12.531 1.00 80.06 356 ALA A CA 1
ATOM 2680 C C . ALA A 1 356 ? -29.172 9.204 13.536 1.00 80.06 356 ALA A C 1
ATOM 2682 O O . ALA A 1 356 ? -28.254 8.489 13.141 1.00 80.06 356 ALA A O 1
ATOM 2683 N N . ALA A 1 357 ? -29.539 9.254 14.820 1.00 80.00 357 ALA A N 1
ATOM 2684 C CA . ALA A 1 357 ? -28.923 8.455 15.871 1.00 80.00 357 ALA A CA 1
ATOM 2685 C C . ALA A 1 357 ? -29.127 6.948 15.636 1.00 80.00 357 ALA A C 1
ATOM 2687 O O . ALA A 1 357 ? -28.175 6.178 15.751 1.00 80.00 357 ALA A O 1
ATOM 2688 N N . ALA A 1 358 ? -30.329 6.513 15.235 1.00 80.50 358 ALA A N 1
ATOM 2689 C CA . ALA A 1 358 ? -30.595 5.114 14.898 1.00 80.50 358 ALA A CA 1
ATOM 2690 C C . ALA A 1 358 ? -29.804 4.645 13.668 1.00 80.50 358 ALA A C 1
ATOM 2692 O O . ALA A 1 358 ? -29.276 3.532 13.681 1.00 80.50 358 ALA A O 1
ATOM 2693 N N . ALA A 1 359 ? -29.686 5.483 12.633 1.00 83.06 359 ALA A N 1
ATOM 2694 C CA . ALA A 1 359 ? -28.880 5.194 11.449 1.00 83.06 359 ALA A CA 1
ATOM 2695 C C . ALA A 1 359 ? -27.388 5.095 11.800 1.00 83.06 359 ALA A C 1
ATOM 2697 O O . ALA A 1 359 ? -26.753 4.095 11.471 1.00 83.06 359 ALA A O 1
ATOM 2698 N N . ALA A 1 360 ? -26.846 6.062 12.546 1.00 80.12 360 ALA A N 1
ATOM 2699 C CA . ALA A 1 360 ? -25.467 6.023 13.032 1.00 80.12 360 ALA A CA 1
ATOM 2700 C C . ALA A 1 360 ? -25.211 4.788 13.910 1.00 80.12 360 ALA A C 1
ATOM 2702 O O . ALA A 1 360 ? -24.185 4.126 13.773 1.00 80.12 360 ALA A O 1
ATOM 2703 N N . ALA A 1 361 ? -26.175 4.415 14.756 1.00 78.94 361 ALA A N 1
ATOM 2704 C CA . ALA A 1 361 ? -26.087 3.212 15.570 1.00 78.94 361 ALA A CA 1
ATOM 2705 C C . ALA A 1 361 ? -26.141 1.925 14.734 1.00 78.94 361 ALA A C 1
ATOM 2707 O O . ALA A 1 361 ? -25.444 0.962 15.045 1.00 78.94 361 ALA A O 1
ATOM 2708 N N . ALA A 1 362 ? -26.950 1.888 13.673 1.00 83.12 362 ALA A N 1
ATOM 2709 C CA . ALA A 1 362 ? -26.977 0.765 12.742 1.00 83.12 362 ALA A CA 1
ATOM 2710 C C . ALA A 1 362 ? -25.638 0.621 12.007 1.00 83.12 362 ALA A C 1
ATOM 2712 O O . ALA A 1 362 ? -25.101 -0.485 11.972 1.00 83.12 362 ALA A O 1
ATOM 2713 N N . VAL A 1 363 ? -25.075 1.732 11.518 1.00 81.75 363 VAL A N 1
ATOM 2714 C CA . VAL A 1 363 ? -23.747 1.772 10.888 1.00 81.75 363 VAL A CA 1
ATOM 2715 C C . VAL A 1 363 ? -22.669 1.298 11.866 1.00 81.75 363 VAL A C 1
ATOM 2717 O O . VAL A 1 363 ? -21.868 0.436 11.507 1.00 81.75 363 VAL A O 1
ATOM 2720 N N . GLY A 1 364 ? -22.697 1.772 13.116 1.00 83.19 364 GLY A N 1
ATOM 2721 C CA . GLY A 1 364 ? -21.789 1.322 14.176 1.00 83.19 364 GLY A CA 1
ATOM 2722 C C . GLY A 1 364 ? -21.861 -0.189 14.405 1.00 83.19 364 GLY A C 1
ATOM 2723 O O . GLY A 1 364 ? -20.848 -0.872 14.327 1.00 83.19 364 GLY A O 1
ATOM 2724 N N . ARG A 1 365 ? -23.067 -0.756 14.539 1.00 83.94 365 ARG A N 1
ATOM 2725 C CA . ARG A 1 365 ? -23.234 -2.214 14.691 1.00 83.94 365 ARG A CA 1
ATOM 2726 C C . ARG A 1 365 ? -22.726 -3.000 13.486 1.00 83.94 365 ARG A C 1
ATOM 2728 O O . ARG A 1 365 ? -22.146 -4.070 13.656 1.00 83.94 365 ARG A O 1
ATOM 2735 N N . THR A 1 366 ? -22.973 -2.518 12.267 1.00 83.81 366 THR A N 1
ATOM 2736 C CA . THR A 1 366 ? -22.448 -3.178 11.063 1.00 83.81 366 THR A CA 1
ATOM 2737 C C . THR A 1 366 ? -20.928 -3.099 10.997 1.00 83.81 366 THR A C 1
ATOM 2739 O O . THR A 1 366 ? -20.293 -4.086 10.633 1.00 83.81 366 THR A O 1
ATOM 2742 N N . TRP A 1 367 ? -20.352 -1.969 11.408 1.00 87.50 367 TRP A N 1
ATOM 2743 C CA . TRP A 1 367 ? -18.912 -1.765 11.490 1.00 87.50 367 TRP A CA 1
ATOM 2744 C C . TRP A 1 367 ? -18.272 -2.714 12.503 1.00 87.50 367 TRP A C 1
ATOM 2746 O O . TRP A 1 367 ? -17.321 -3.415 12.167 1.00 87.50 367 TRP A O 1
ATOM 2756 N N . ASP A 1 368 ? -18.840 -2.818 13.703 1.00 84.62 368 ASP A N 1
ATOM 2757 C CA . ASP A 1 368 ? -18.342 -3.707 14.754 1.00 84.62 368 ASP A CA 1
ATOM 2758 C C . ASP A 1 368 ? -18.407 -5.178 14.330 1.00 84.62 368 ASP A C 1
ATOM 2760 O O . ASP A 1 368 ? -17.445 -5.919 14.528 1.00 84.62 368 ASP A O 1
ATOM 2764 N N . ARG A 1 369 ? -19.498 -5.598 13.670 1.00 86.69 369 ARG A N 1
ATOM 2765 C CA . ARG A 1 369 ? -19.626 -6.958 13.114 1.00 86.69 369 ARG A CA 1
ATOM 2766 C C . ARG A 1 369 ? -18.593 -7.238 12.030 1.00 86.69 369 ARG A C 1
ATOM 2768 O O . ARG A 1 369 ? -17.983 -8.301 12.040 1.00 86.69 369 ARG A O 1
ATOM 2775 N N . ALA A 1 370 ? -18.387 -6.299 11.109 1.00 86.62 370 ALA A N 1
ATOM 2776 C CA . ALA A 1 370 ? -17.385 -6.444 10.059 1.00 86.62 370 ALA A CA 1
ATOM 2777 C C . ALA A 1 370 ? -15.962 -6.478 10.642 1.00 86.62 370 ALA A C 1
ATOM 2779 O O . ALA A 1 370 ? -15.136 -7.277 10.207 1.00 86.62 370 ALA A O 1
ATOM 2780 N N . ASN A 1 371 ? -15.685 -5.668 11.666 1.00 88.19 371 ASN A N 1
ATOM 2781 C CA . ASN A 1 371 ? -14.402 -5.668 12.359 1.00 88.19 371 ASN A CA 1
ATOM 2782 C C . ASN A 1 371 ? -14.171 -6.975 13.135 1.00 88.19 371 ASN A C 1
ATOM 2784 O O . ASN A 1 371 ? -13.069 -7.513 13.092 1.00 88.19 371 ASN A O 1
ATOM 2788 N N . ALA A 1 372 ? -15.202 -7.513 13.794 1.00 85.94 372 ALA A N 1
ATOM 2789 C CA . ALA A 1 372 ? -15.144 -8.812 14.462 1.00 85.94 372 ALA A CA 1
ATOM 2790 C C . ALA A 1 372 ? -14.909 -9.957 13.464 1.00 85.94 372 ALA A C 1
ATOM 2792 O O . ALA A 1 372 ? -14.029 -10.780 13.690 1.00 85.94 372 ALA A O 1
ATOM 2793 N N . ALA A 1 373 ? -15.612 -9.962 12.327 1.00 86.38 373 ALA A N 1
ATOM 2794 C CA . ALA A 1 373 ? -15.401 -10.949 11.269 1.00 86.38 373 ALA A CA 1
ATOM 2795 C C . ALA A 1 373 ? -13.987 -10.862 10.669 1.00 86.38 373 ALA A C 1
ATOM 2797 O O . ALA A 1 373 ? -13.363 -11.885 10.405 1.00 86.38 373 ALA A O 1
ATOM 2798 N N . LEU A 1 374 ? -13.450 -9.649 10.488 1.00 86.31 374 LEU A N 1
ATOM 2799 C CA . LEU A 1 374 ? -12.072 -9.449 10.033 1.00 86.31 374 LEU A CA 1
ATOM 2800 C C . LEU A 1 374 ? -11.055 -9.956 11.067 1.00 86.31 374 LEU A C 1
ATOM 2802 O O . LEU A 1 374 ? -10.084 -10.615 10.702 1.00 86.31 374 LEU A O 1
ATOM 2806 N N . MET A 1 375 ? -11.289 -9.692 12.354 1.00 86.81 375 MET A N 1
ATOM 2807 C CA . MET A 1 375 ? -10.485 -10.246 13.447 1.00 86.81 375 MET A CA 1
ATOM 2808 C C . MET A 1 375 ? -10.530 -11.776 13.461 1.00 86.81 375 MET A C 1
ATOM 2810 O O . MET A 1 375 ? -9.486 -12.412 13.570 1.00 86.81 375 MET A O 1
ATOM 2814 N N . GLU A 1 376 ? -11.709 -12.373 13.310 1.00 86.75 376 GLU A N 1
ATOM 2815 C CA . GLU A 1 376 ? -11.878 -13.826 13.243 1.00 86.75 376 GLU A CA 1
ATOM 2816 C C . GLU A 1 376 ? -11.177 -14.420 12.012 1.00 86.75 376 GLU A C 1
ATOM 2818 O O . GLU A 1 376 ? -10.493 -15.434 12.118 1.00 86.75 376 GLU A O 1
ATOM 2823 N N . LEU A 1 377 ? -11.255 -13.758 10.858 1.00 83.56 377 LEU A N 1
ATOM 2824 C CA . LEU A 1 377 ? -10.570 -14.196 9.642 1.00 83.56 377 LEU A CA 1
ATOM 2825 C C . LEU A 1 377 ? -9.040 -14.155 9.791 1.00 83.56 377 LEU A C 1
ATOM 2827 O O . LEU A 1 377 ? -8.350 -15.068 9.342 1.00 83.56 377 LEU A O 1
ATOM 2831 N N . CYS A 1 378 ? -8.499 -13.100 10.406 1.00 84.38 378 CYS A N 1
ATOM 2832 C CA . CYS A 1 378 ? -7.052 -12.898 10.518 1.00 84.38 378 CYS A CA 1
ATOM 2833 C C . CYS A 1 378 ? -6.413 -13.593 11.727 1.00 84.38 378 CYS A C 1
ATOM 2835 O O . CYS A 1 378 ? -5.217 -13.870 11.707 1.00 84.38 378 CYS A O 1
ATOM 2837 N N . CYS A 1 379 ? -7.168 -13.828 12.798 1.00 82.56 379 CYS A N 1
ATOM 2838 C CA . CYS A 1 379 ? -6.639 -14.313 14.076 1.00 82.56 379 CYS A CA 1
ATOM 2839 C C . CYS A 1 379 ? -7.389 -15.527 14.641 1.00 82.56 379 CYS A C 1
ATOM 2841 O O . CYS A 1 379 ? -7.029 -15.957 15.738 1.00 82.56 379 CYS A O 1
ATOM 2843 N N . GLY A 1 380 ? -8.422 -16.026 13.954 1.00 77.06 380 GLY A N 1
ATOM 2844 C CA . GLY A 1 380 ? -9.528 -16.793 14.533 1.00 77.06 380 GLY A CA 1
ATOM 2845 C C . GLY A 1 380 ? -9.162 -17.816 15.601 1.00 77.06 380 GLY A C 1
ATOM 2846 O O . GLY A 1 380 ? -8.168 -18.544 15.518 1.00 77.06 380 GLY A O 1
ATOM 2847 N N . GLU A 1 381 ? -9.991 -17.850 16.639 1.00 68.12 381 GLU A N 1
ATOM 2848 C CA . GLU A 1 381 ? -9.861 -18.798 17.735 1.00 68.12 381 GLU A CA 1
ATOM 2849 C C . GLU A 1 381 ? -10.113 -20.213 17.213 1.00 68.12 381 GLU A C 1
ATOM 2851 O O . GLU A 1 381 ? -11.214 -20.554 16.797 1.00 68.12 381 GLU A O 1
ATOM 2856 N N . GLY A 1 382 ? -9.062 -21.033 17.194 1.00 69.31 382 GLY A N 1
ATOM 2857 C CA . GLY A 1 382 ? -9.146 -22.428 16.766 1.00 69.31 382 GLY A CA 1
ATOM 2858 C C . GLY A 1 382 ? -8.530 -22.731 15.403 1.00 69.31 382 GLY A C 1
ATOM 2859 O O . GLY A 1 382 ? -8.408 -23.910 15.072 1.00 69.31 382 GLY A O 1
ATOM 2860 N N . TYR A 1 383 ? -8.062 -21.730 14.645 1.00 76.56 383 TYR A N 1
ATOM 2861 C CA . TYR A 1 383 ? -7.220 -22.033 13.490 1.00 76.56 383 TYR A CA 1
ATOM 2862 C C . TYR A 1 383 ? -5.843 -22.496 13.963 1.00 76.56 383 TYR A C 1
ATOM 2864 O O . TYR A 1 383 ? -5.140 -21.783 14.684 1.00 76.56 383 TYR A O 1
ATOM 2872 N N . CYS A 1 384 ? -5.423 -23.689 13.543 1.00 74.50 384 CYS A N 1
ATOM 2873 C CA . CYS A 1 384 ? -4.019 -24.059 13.686 1.00 74.50 384 CYS A CA 1
ATOM 2874 C C . CYS A 1 384 ? -3.175 -23.160 12.764 1.00 74.50 384 CYS A C 1
ATOM 2876 O O . CYS A 1 384 ? -3.652 -22.724 11.714 1.00 74.50 384 CYS A O 1
ATOM 2878 N N . GLY A 1 385 ? -1.916 -22.878 13.121 1.00 77.75 385 GLY A N 1
ATOM 2879 C CA . GLY A 1 385 ? -1.063 -21.959 12.346 1.00 77.75 385 GLY A CA 1
ATOM 2880 C C . GLY A 1 385 ? -1.001 -22.293 10.847 1.00 77.75 385 GLY A C 1
ATOM 2881 O O . GLY A 1 385 ? -0.990 -21.394 10.013 1.00 77.75 385 GLY A O 1
ATOM 2882 N N . LEU A 1 386 ? -1.084 -23.583 10.497 1.00 78.38 386 LEU A N 1
ATOM 2883 C CA . LEU A 1 386 ? -1.154 -24.045 9.112 1.00 78.38 386 LEU A CA 1
ATOM 2884 C C . LEU A 1 386 ? -2.403 -23.540 8.368 1.00 78.38 386 LEU A C 1
ATOM 2886 O O . LEU A 1 386 ? -2.290 -23.125 7.219 1.00 78.38 386 LEU A O 1
ATOM 2890 N N . GLN A 1 387 ? -3.581 -23.545 8.998 1.00 80.06 387 GLN A N 1
ATOM 2891 C CA . GLN A 1 387 ? -4.815 -23.047 8.379 1.00 80.06 387 GLN A CA 1
ATOM 2892 C C . GLN A 1 387 ? -4.736 -21.546 8.104 1.00 80.06 387 GLN A C 1
ATOM 2894 O O . GLN A 1 387 ? -5.147 -21.109 7.031 1.00 80.06 387 GLN A O 1
ATOM 2899 N N . LEU A 1 388 ? -4.146 -20.773 9.021 1.00 77.44 388 LEU A N 1
ATOM 2900 C CA . LEU A 1 388 ? -3.918 -19.345 8.807 1.00 77.44 388 LEU A CA 1
ATOM 2901 C C . LEU A 1 388 ? -2.934 -19.103 7.654 1.00 77.44 388 LEU A C 1
ATOM 2903 O O . LEU A 1 388 ? -3.190 -18.255 6.802 1.00 77.44 388 LEU A O 1
ATOM 2907 N N . CYS A 1 389 ? -1.847 -19.879 7.578 1.00 81.44 389 CYS A N 1
ATOM 2908 C CA . CYS A 1 389 ? -0.913 -19.816 6.454 1.00 81.44 389 CYS A CA 1
ATOM 2909 C C . CYS A 1 389 ? -1.602 -20.133 5.121 1.00 81.44 389 CYS A C 1
ATOM 2911 O O . CYS A 1 389 ? -1.388 -19.414 4.150 1.00 81.44 389 CYS A O 1
ATOM 2913 N N . VAL A 1 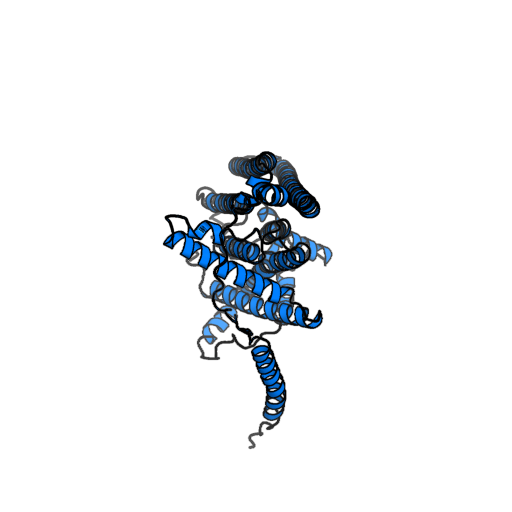390 ? -2.456 -21.161 5.072 1.00 83.94 390 VAL A N 1
ATOM 2914 C CA . VAL A 1 390 ? -3.222 -21.509 3.865 1.00 83.94 390 VAL A CA 1
ATOM 2915 C C . VAL A 1 390 ? -4.210 -20.400 3.503 1.00 83.94 390 VAL A C 1
ATOM 2917 O O . VAL A 1 390 ? -4.258 -19.995 2.345 1.00 83.94 390 VAL A O 1
ATOM 2920 N N . ALA A 1 391 ? -4.955 -19.855 4.467 1.00 81.31 391 ALA A N 1
ATOM 2921 C CA . ALA A 1 391 ? -5.887 -18.755 4.227 1.00 81.31 391 ALA A CA 1
ATOM 2922 C C . ALA A 1 391 ? -5.170 -17.502 3.699 1.00 81.31 391 ALA A C 1
ATOM 2924 O O . ALA A 1 391 ? -5.604 -16.913 2.709 1.00 81.31 391 ALA A O 1
ATOM 2925 N N . ALA A 1 392 ? -4.036 -17.134 4.302 1.00 83.75 392 ALA A N 1
ATOM 2926 C CA . ALA A 1 392 ? -3.199 -16.032 3.836 1.00 83.75 392 ALA A CA 1
ATOM 2927 C C . ALA A 1 392 ? -2.647 -16.298 2.429 1.00 83.75 392 ALA A C 1
ATOM 2929 O O . ALA A 1 392 ? -2.652 -15.405 1.584 1.00 83.75 392 ALA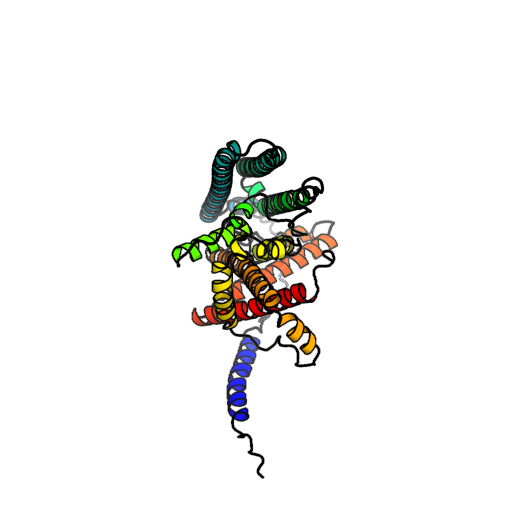 A O 1
ATOM 2930 N N . TRP A 1 393 ? -2.216 -17.529 2.152 1.00 84.50 393 TRP A N 1
ATOM 2931 C CA . TRP A 1 393 ? -1.693 -17.916 0.846 1.00 84.50 393 TRP A CA 1
ATOM 2932 C C . TRP A 1 393 ? -2.760 -17.829 -0.254 1.00 84.50 393 TRP A C 1
ATOM 2934 O O . TRP A 1 393 ? -2.503 -17.253 -1.312 1.00 84.50 393 TRP A O 1
ATOM 2944 N N . LEU A 1 394 ? -3.976 -18.308 0.023 1.00 85.25 394 LEU A N 1
ATOM 2945 C CA . LEU A 1 394 ? -5.127 -18.179 -0.873 1.00 85.25 394 LEU A CA 1
ATOM 2946 C C . LEU A 1 394 ? -5.526 -16.713 -1.072 1.00 85.25 394 LEU A C 1
ATOM 2948 O O . LEU A 1 394 ? -5.789 -16.291 -2.198 1.00 85.25 394 LEU A O 1
ATOM 2952 N N . LEU A 1 395 ? -5.549 -15.909 -0.006 1.00 85.75 395 LEU A N 1
ATOM 2953 C CA . LEU A 1 395 ? -5.846 -14.479 -0.102 1.00 85.75 395 LEU A CA 1
ATOM 2954 C C . LEU A 1 395 ? -4.829 -13.764 -1.002 1.00 85.75 395 LEU A C 1
ATOM 2956 O O . LEU A 1 395 ? -5.224 -13.009 -1.887 1.00 85.75 395 LEU A O 1
ATOM 2960 N N . LEU A 1 396 ? -3.536 -14.055 -0.830 1.00 88.12 396 LEU A N 1
ATOM 2961 C CA . LEU A 1 396 ? -2.468 -13.512 -1.671 1.00 88.12 396 LEU A CA 1
ATOM 2962 C C . LEU A 1 396 ? -2.628 -13.914 -3.141 1.00 88.12 396 LEU A C 1
ATOM 2964 O O . LEU A 1 396 ? -2.441 -13.063 -4.008 1.00 88.12 396 LEU A O 1
ATOM 2968 N N . GLY A 1 397 ? -3.011 -15.162 -3.426 1.00 86.88 397 GLY A N 1
ATOM 2969 C CA . GLY A 1 397 ? -3.304 -15.614 -4.790 1.00 86.88 397 GLY A CA 1
ATOM 2970 C C . GLY A 1 397 ? -4.468 -14.857 -5.434 1.00 86.88 397 GLY A C 1
ATOM 2971 O O . GLY A 1 397 ? -4.353 -14.381 -6.562 1.00 86.88 397 GLY A O 1
ATOM 2972 N N . ASN A 1 398 ? -5.558 -14.633 -4.693 1.00 86.38 398 ASN A N 1
ATOM 2973 C CA . ASN A 1 398 ? -6.679 -13.824 -5.185 1.00 86.38 398 ASN A CA 1
ATOM 2974 C C . ASN A 1 398 ? -6.280 -12.359 -5.414 1.00 86.38 398 ASN A C 1
ATOM 2976 O O . ASN A 1 398 ? -6.637 -11.776 -6.438 1.00 86.38 398 ASN A O 1
ATOM 2980 N N . CYS A 1 399 ? -5.516 -11.763 -4.493 1.00 87.56 399 CYS A N 1
ATOM 2981 C CA . CYS A 1 399 ? -4.987 -10.412 -4.672 1.00 87.56 399 CYS A CA 1
ATOM 2982 C C . CYS A 1 399 ? -4.096 -10.320 -5.915 1.00 87.56 399 CYS A C 1
ATOM 2984 O O . CYS A 1 399 ? -4.239 -9.373 -6.687 1.00 87.56 399 CYS A O 1
ATOM 2986 N N . TRP A 1 400 ? -3.221 -11.305 -6.136 1.00 91.31 400 TRP A N 1
ATOM 2987 C CA . TRP A 1 400 ? -2.375 -11.363 -7.324 1.00 91.31 400 TRP A CA 1
ATOM 2988 C C . TRP A 1 400 ? -3.206 -11.350 -8.608 1.00 91.31 400 TRP A C 1
ATOM 2990 O O . TRP A 1 400 ? -2.979 -10.493 -9.457 1.00 91.31 400 TRP A O 1
ATOM 3000 N N . MET A 1 401 ? -4.224 -12.206 -8.711 1.00 86.19 401 MET A N 1
ATOM 3001 C CA . MET A 1 401 ? -5.097 -12.240 -9.888 1.00 86.19 401 MET A CA 1
ATOM 3002 C C . MET A 1 401 ? -5.818 -10.920 -10.151 1.00 86.19 401 MET A C 1
ATOM 3004 O O . MET A 1 401 ? -5.903 -10.473 -11.294 1.00 86.19 401 MET A O 1
ATOM 3008 N N . LEU A 1 402 ? -6.352 -10.287 -9.103 1.00 87.00 402 LEU A N 1
ATOM 3009 C CA . LEU A 1 402 ? -7.029 -8.997 -9.237 1.00 87.00 402 LEU A CA 1
ATOM 3010 C C . LEU A 1 402 ? -6.057 -7.911 -9.712 1.00 87.00 402 LEU A C 1
ATOM 3012 O O . LEU A 1 402 ? -6.413 -7.093 -10.562 1.00 87.00 402 LEU A O 1
ATOM 3016 N N . ASN A 1 403 ? -4.826 -7.931 -9.203 1.00 88.69 403 ASN A N 1
ATOM 3017 C CA . ASN A 1 403 ? -3.779 -6.982 -9.565 1.00 88.69 403 ASN A CA 1
ATOM 3018 C C . ASN A 1 403 ? -3.260 -7.207 -10.990 1.00 88.69 403 ASN A C 1
ATOM 3020 O O . ASN A 1 403 ? -3.086 -6.241 -11.732 1.00 88.69 403 ASN A O 1
ATOM 3024 N N . GLU A 1 404 ? -3.079 -8.463 -11.398 1.00 89.75 404 GLU A N 1
ATOM 3025 C CA . GLU A 1 404 ? -2.759 -8.848 -12.772 1.00 89.75 404 GLU A CA 1
ATOM 3026 C C . GLU A 1 404 ? -3.866 -8.393 -13.731 1.00 89.75 404 GLU A C 1
ATOM 3028 O O . GLU A 1 404 ? -3.591 -7.680 -14.695 1.00 89.75 404 GLU A O 1
ATOM 3033 N N . ALA A 1 405 ? -5.130 -8.700 -13.429 1.00 86.75 405 ALA A N 1
ATOM 3034 C CA . ALA A 1 405 ? -6.267 -8.274 -14.242 1.00 86.75 405 ALA A CA 1
ATOM 3035 C C . ALA A 1 405 ? -6.373 -6.741 -14.337 1.00 86.75 405 ALA A C 1
ATOM 3037 O O . ALA A 1 405 ? -6.660 -6.200 -15.408 1.00 86.75 405 ALA A O 1
ATOM 3038 N N . ALA A 1 406 ? -6.120 -6.023 -13.239 1.00 87.50 406 ALA A N 1
ATOM 3039 C CA . ALA A 1 406 ? -6.091 -4.565 -13.230 1.00 87.50 406 ALA A CA 1
ATOM 3040 C C . ALA A 1 406 ? -4.940 -4.005 -14.084 1.00 87.50 406 ALA A C 1
ATOM 3042 O O . ALA A 1 406 ? -5.153 -3.049 -14.833 1.00 87.50 406 ALA A O 1
ATOM 3043 N N . ALA A 1 407 ? -3.747 -4.601 -14.012 1.00 88.75 407 ALA A N 1
ATOM 3044 C CA . ALA A 1 407 ? -2.600 -4.210 -14.827 1.00 88.75 407 ALA A CA 1
ATOM 3045 C C . ALA A 1 407 ? -2.862 -4.467 -16.319 1.00 88.75 407 ALA A C 1
ATOM 3047 O O . ALA A 1 407 ? -2.672 -3.570 -17.137 1.00 88.75 407 ALA A O 1
ATOM 3048 N N . VAL A 1 408 ? -3.412 -5.635 -16.660 1.00 88.81 408 VAL A N 1
ATOM 3049 C CA . VAL A 1 408 ? -3.830 -5.991 -18.022 1.00 88.81 408 VAL A CA 1
ATOM 3050 C C . VAL A 1 408 ? -4.838 -4.982 -18.580 1.00 88.81 408 VAL A C 1
ATOM 3052 O O . VAL A 1 408 ? -4.677 -4.524 -19.709 1.00 88.81 408 VAL A O 1
ATOM 3055 N N . ARG A 1 409 ? -5.858 -4.590 -17.802 1.00 87.81 409 ARG A N 1
ATOM 3056 C CA . ARG A 1 409 ? -6.835 -3.569 -18.228 1.00 87.81 409 ARG A CA 1
ATOM 3057 C C . ARG A 1 409 ? -6.183 -2.210 -18.483 1.00 87.81 409 ARG A C 1
ATOM 3059 O O . ARG A 1 409 ? -6.597 -1.519 -19.407 1.00 87.81 409 ARG A O 1
ATOM 3066 N N . ARG A 1 410 ? -5.182 -1.828 -17.683 1.00 87.56 410 ARG A N 1
ATOM 3067 C CA . ARG A 1 410 ? -4.459 -0.556 -17.847 1.00 87.56 410 ARG A CA 1
ATOM 3068 C C . ARG A 1 410 ? -3.591 -0.545 -19.102 1.00 87.56 410 ARG A C 1
ATOM 3070 O O . ARG A 1 410 ? -3.656 0.425 -19.843 1.00 87.56 410 ARG A O 1
ATOM 3077 N N . VAL A 1 411 ? -2.837 -1.616 -19.353 1.00 88.19 411 VAL A N 1
ATOM 3078 C CA . VAL A 1 411 ? -1.997 -1.736 -20.558 1.00 88.19 411 VAL A CA 1
ATOM 3079 C C . VAL A 1 411 ? -2.871 -1.822 -21.815 1.00 88.19 411 VAL A C 1
ATOM 3081 O O . VAL A 1 411 ? -2.631 -1.111 -22.784 1.00 88.19 411 VAL A O 1
ATOM 3084 N N . ALA A 1 412 ? -3.936 -2.632 -21.789 1.00 86.50 412 ALA A N 1
ATOM 3085 C CA . ALA A 1 412 ? -4.824 -2.818 -22.940 1.00 86.50 412 ALA A CA 1
ATOM 3086 C C . ALA A 1 412 ? -5.713 -1.600 -23.242 1.00 86.50 412 ALA A C 1
ATOM 3088 O O . ALA A 1 412 ? -6.078 -1.387 -24.393 1.00 86.50 412 ALA A O 1
ATOM 3089 N N . GLY A 1 413 ? -6.076 -0.809 -22.227 1.00 85.81 413 GLY A N 1
ATOM 3090 C CA . GLY A 1 413 ? -6.901 0.385 -22.409 1.00 85.81 413 GLY A CA 1
ATOM 3091 C C . GLY A 1 413 ? -6.210 1.506 -23.188 1.00 85.81 413 GLY A C 1
ATOM 3092 O O . GLY A 1 413 ? -6.891 2.443 -23.600 1.00 85.81 413 GLY A O 1
ATOM 3093 N N . GLY A 1 414 ? -4.886 1.417 -23.381 1.00 73.12 414 GLY A N 1
ATOM 3094 C CA . GLY A 1 414 ? -4.059 2.535 -23.821 1.00 73.12 414 GLY A CA 1
ATOM 3095 C C . GLY A 1 414 ? -4.094 3.668 -22.791 1.00 73.12 414 GLY A C 1
ATOM 3096 O O . GLY A 1 414 ? -5.060 3.846 -22.053 1.00 73.12 414 GLY A O 1
ATOM 3097 N N . LEU A 1 415 ? -3.037 4.465 -22.691 1.00 59.91 415 LEU A N 1
ATOM 3098 C CA . LEU A 1 415 ? -3.130 5.706 -21.925 1.00 59.91 415 LEU A CA 1
ATOM 3099 C C . LEU A 1 415 ? -3.936 6.702 -22.767 1.00 59.91 415 LEU A C 1
ATOM 3101 O O . LEU A 1 415 ? -3.439 7.114 -23.819 1.00 59.91 415 LEU A O 1
ATOM 3105 N N . PRO A 1 416 ? -5.156 7.105 -22.364 1.00 52.38 416 PRO A N 1
ATOM 3106 C CA . PRO A 1 416 ? -5.865 8.157 -23.075 1.00 52.38 416 PRO A CA 1
ATOM 3107 C C . PRO A 1 416 ? -5.042 9.448 -22.952 1.00 52.38 416 PRO A C 1
ATOM 3109 O O . PRO A 1 416 ? -4.975 10.039 -21.877 1.00 52.38 416 PRO A O 1
ATOM 3112 N N . GLY A 1 417 ? -4.379 9.863 -24.036 1.00 50.06 417 GLY A N 1
ATOM 3113 C CA . GLY A 1 417 ? -3.737 11.181 -24.131 1.00 50.06 417 GLY A CA 1
ATOM 3114 C C . GLY A 1 417 ? -2.231 11.237 -24.410 1.00 50.06 417 GLY A C 1
ATOM 3115 O O . GLY A 1 417 ? -1.643 12.284 -24.167 1.00 50.06 417 GLY A O 1
ATOM 3116 N N . CYS A 1 418 ? -1.594 10.169 -24.903 1.00 45.94 418 CYS A N 1
ATOM 3117 C CA . CYS A 1 418 ? -0.187 10.219 -25.357 1.00 45.94 418 CYS A CA 1
ATOM 3118 C C . CYS A 1 418 ? 0.002 9.946 -26.862 1.00 45.94 418 CYS A C 1
ATOM 3120 O O . CYS A 1 418 ? 1.115 9.624 -27.268 1.00 45.94 418 CYS A O 1
ATOM 3122 N N . ALA A 1 419 ? -1.072 10.036 -27.655 1.00 41.97 419 ALA A N 1
ATOM 3123 C CA . ALA A 1 419 ? -1.032 9.918 -29.114 1.00 41.97 419 ALA A CA 1
ATOM 3124 C C . ALA A 1 419 ? -0.915 11.293 -29.777 1.00 41.97 419 ALA A C 1
ATOM 3126 O O . ALA A 1 419 ? -1.573 12.233 -29.267 1.00 41.97 419 ALA A O 1
#

pLDDT: mean 73.32, std 15.77, range [32.72, 97.75]